Protein AF-A0A928I782-F1 (afdb_monomer)

Nearest PDB structures (foldseek):
  6g1n-assembly1_B  TM=8.213E-01  e=2.220E-04  Burkholderia pseudomallei K96243
  8ifl-assembly1_J  TM=5.558E-01  e=9.496E-04  Thermoflavifilum thermophilum
  8i87-assembly1_O  TM=5.326E-01  e=9.169E-03  Maribacter polysiphoniae
  3k6q-assembly2_D  TM=8.479E-01  e=1.621E+00  Syntrophomonas wolfei subsp. wolfei str. Goettingen G311
  7szl-assembly1_A  TM=5.447E-01  e=1.410E-01  Homo sapiens

Solvent-accessible surface area (backbone atoms only — not comparable to full-atom values): 31264 Å² total; per-residue (Å²): 131,82,76,74,57,74,45,69,69,94,76,58,95,82,71,62,72,60,41,36,35,32,49,76,62,51,70,44,49,66,63,25,38,37,45,31,47,83,61,30,34,33,35,36,32,37,90,92,37,79,62,50,76,43,61,56,44,79,46,62,46,67,93,71,83,82,79,74,89,74,61,94,83,65,64,55,50,61,36,42,45,32,42,33,39,45,58,67,49,65,80,42,78,49,63,51,91,59,69,45,80,43,63,31,43,66,76,70,44,77,28,43,31,37,42,35,31,35,27,22,41,27,47,78,34,64,61,41,24,43,65,73,67,61,53,95,64,64,70,60,42,69,41,40,57,66,58,55,46,68,70,42,46,65,58,52,51,51,54,42,52,52,42,52,48,52,49,29,40,74,60,50,44,32,70,94,58,41,78,85,42,30,70,59,53,18,52,56,34,40,60,58,53,32,66,72,34,45,79,41,17,30,42,66,38,80,46,41,50,75,46,72,44,55,42,72,72,43,45,53,52,51,51,54,47,52,53,50,69,72,50,40,79,72,47,48,53,52,52,51,50,48,55,48,50,52,54,57,73,73,51,82,87,60,62,66,63,56,48,54,51,67,72,66,55,81,77,68,70,91,81,80,78,90,81,83,90,81,90,81,88,87,82,86,81,83,91,84,86,90,77,85,81,74,79,82,80,90,86,88,71,38,40,34,32,47,41,50,36,42,60,58,93,94,35,78,31,75,34,37,62,49,48,51,52,53,48,55,52,44,41,74,72,69,48,44,68,43,67,84,67,54,97,58,65,85,66,77,62,79,42,58,58,48,54,47,51,50,41,53,70,50,25,65,28,42,37,38,37,26,64,44,58,71,39,44,66,29,76,65,35,35,49,54,57,53,52,48,48,50,38,25,76,70,67,78,39,58,72,84,31,40,38,34,38,28,24,76,87,58,56,67,82,61,44,59,78,90,56,55,86,44,56,69,38,39,56,91,46,49,70,57,51,56,54,52,52,48,44,46,73,72,62,77,51,80,82,71,84,84,73,67,53,48,66,36,45,30,42,37,40,79,41,97,88,64,26,22,40,34,39,32,90,75,43,102,52,76,24,69,18,80,36,69,68,49,13,48,55,43,39,30,55,50,45,34,52,48,30,47,48,30,62,74,72,72,51,79,82,72,80,61,67,57,57,69,59,53,40,68,76,36,77,90,42,55,67,45,76,44,61,22,63,52,54,78,75,79,79,85,127

Secondary structure (DSSP, 8-state):
----PEEE----TT---EEEEEPS-SEEETT-EEEE-TTEEEEEEETTEEEEEE-SEEEE----S---SS-TT-SEEEEEEEEEE-S-EEEEEEE-SS-EEEE-TTT--EEEEEEEEEEEEEES-HHHHIIIII-SPPTTPEEEHHHHHHHHHHHHHHHHHHHHHHHHHHHT--GGGGGGGHHHHHHHHHHHHHHHHGGGTEEEEEEEEEEEEE-HHHHHHHHHHHHHHHH-HHHHHHHHHHHHHHHHHSS---HHHHHHHHHTTTT--S-----------------------PPPPP-----EEEEE--EETTEE-HHHHHHHHHHHHHHHTT--EEE--TTTGGG--THHHHHHHHHHHH-SEEEEEESSHHHHTSHHHHHHHHHHHHHHHTTSS-TT-EEEEE-TT--GGGS-TTTTTSEEEEGGGHHHHHHHHHHHHTT-SS-S----EEEEEEEEEE-TTSSEEEE-SSSS-EEEESSHHHHHHHHHHHHHHHHHHHHHHTPPPPPPPPHHHHHHH-TTSEEEEEEEEPPPPPPP-

Mean predicted aligned error: 21.55 Å

Sequence (541 aa):
MEQQKLIKFDGTADGNVWVAYKYPGDRYAYGTQLLVAPGQQAVLIKNGRVAACYDAGAYLLEAEGSTPLQGEGSTHFYGAVYFINKAAALDMLWGTATPFQFEDPKYGLIVSIRAHGKYGIRITEPGLFVTELVGATPDQTLLSHQFLNSYFNSLLISHIKSNIFDYMTRSCISFLGVTSHLTEISRVCSAAVKSEFSPYGIEVVNLSIETIAPLPSDFEQLRRMKEKYALGEKTYMKERQLDLLDKLAEGSGDSAAIKTVLESGWLAPEGAAERKETVTTVAHPTVNPGVAATVPKKSTDVEVFISFKNTYNDQPTPDAAIAAKVFEKLSSMGYNVFMMNETLYQKGVSNYKKLIDEALEEASCLIVIGSRREFVESEWVRYEWDTYLTEVLAGRKAGDNIFTLRGDGADISALPISLRKYQSFPISEVEQLYMWVSNALSGIGVGKKQRQCLLYPAVFAEKEAGGYAVTFPDLEIKAEGASLKDAFMKAKNLLEIYAVYLGKCGDTPPEATAIEDVMTAHPTNTVMYVDAPLPEAPEEA

Foldseek 3Di:
DPPQAEADDPDDPVPAAFFKWWAPDFKHFFFRKYAAAAQKKKFKFAPNATQDIGHHDIDTDHDDDDDDPDDDPDRMGTIIMMIGGQDKDWFAKAWDPFFDWDQFLQQRATFTKIWIDIKIKGQQDVRLLCNPPVDDDDHGDIHHVVVVCVVCRVVLVVLLVVLCRCVCLLVSPGLVGCQVCQVVSQVSSQVRVQVVCVSNRMGMGDRGIPDMDTDPVRVVVVVVSVVDVVQDPVRVVVVVVVVVVVVVVVDDDPVVVVCCCVVVCPPDDDDDDDDDDDDDDDDDDDDDDDDDDDDDDDDDFAAEEEFWQQDDPPHGDPQNVLSVVLVVVVVVVVHRYDYDHPVPVVSDDSNVVSVLLRNLLRYQAYEYEEQAQCTCPDPVNVVNVVSSVVCVVVVNYQPQRYEYAYRQPDDLVRHDPSPSVYHYDYSVVVVVVSVSSCCSSVPVGDDDDDLPKDKAKWWWDADPVAWTWIDTPQDPDIFTDNYPVRRLVRSLVRVQVVLVVCLVVVHDRDDHDDQVVVCVVVVPTDMDMHIYGHDDHPDDD

Structure (mmCIF, N/CA/C/O backbone):
data_AF-A0A928I782-F1
#
_entry.id   AF-A0A928I782-F1
#
loop_
_atom_site.group_PDB
_atom_site.id
_atom_site.type_symbol
_atom_site.label_atom_id
_atom_site.label_alt_id
_atom_site.label_comp_id
_atom_site.label_asym_id
_atom_site.label_entity_id
_atom_site.label_seq_id
_atom_site.pdbx_PDB_ins_code
_atom_site.Cartn_x
_atom_site.Cartn_y
_atom_site.Cartn_z
_atom_site.occupancy
_atom_site.B_iso_or_equiv
_atom_site.auth_seq_id
_atom_site.auth_comp_id
_atom_site.auth_asym_id
_atom_site.auth_atom_id
_atom_site.pdbx_PDB_model_num
ATOM 1 N N . MET A 1 1 ? 48.144 3.895 -45.464 1.00 37.53 1 MET A N 1
ATOM 2 C CA . MET A 1 1 ? 47.274 3.030 -44.646 1.00 37.53 1 MET A CA 1
ATOM 3 C C . MET A 1 1 ? 46.719 3.905 -43.547 1.00 37.53 1 MET A C 1
ATOM 5 O O . MET A 1 1 ? 47.455 4.269 -42.641 1.00 37.53 1 MET A O 1
ATOM 9 N N . GLU A 1 2 ? 45.490 4.370 -43.719 1.00 41.22 2 GLU A N 1
ATOM 10 C CA . GLU A 1 2 ? 44.789 5.146 -42.699 1.00 41.22 2 GLU A CA 1
ATOM 11 C C . GLU A 1 2 ? 44.581 4.206 -41.503 1.00 41.22 2 GLU A C 1
ATOM 13 O O . GLU A 1 2 ? 44.055 3.106 -41.677 1.00 41.22 2 GLU A O 1
ATOM 18 N N . GLN A 1 3 ? 45.124 4.549 -40.331 1.00 44.19 3 GLN A N 1
ATOM 19 C CA . GLN A 1 3 ? 44.967 3.723 -39.134 1.00 44.19 3 GLN A CA 1
ATOM 20 C C . GLN A 1 3 ? 43.467 3.552 -38.883 1.00 44.19 3 GLN A C 1
ATOM 22 O O . GLN A 1 3 ? 42.775 4.539 -38.640 1.00 44.19 3 GLN A O 1
ATOM 27 N N . GLN A 1 4 ? 42.957 2.318 -38.964 1.00 54.22 4 GLN A N 1
ATOM 28 C CA . GLN A 1 4 ? 41.595 2.018 -38.532 1.00 54.22 4 GLN A CA 1
ATOM 29 C C . GLN A 1 4 ? 41.474 2.464 -37.075 1.00 54.22 4 GLN A C 1
ATOM 31 O O . GLN A 1 4 ? 42.137 1.923 -36.189 1.00 54.22 4 GLN A O 1
ATOM 36 N N . LYS A 1 5 ? 40.687 3.517 -36.846 1.00 75.94 5 LYS A N 1
ATOM 37 C CA . LYS A 1 5 ? 40.502 4.102 -35.523 1.00 75.94 5 LYS A CA 1
ATOM 38 C C . LYS A 1 5 ? 39.797 3.055 -34.657 1.00 75.94 5 LYS A C 1
ATOM 40 O O . LYS A 1 5 ? 38.701 2.620 -34.985 1.00 75.94 5 LYS A O 1
ATOM 45 N N . LEU A 1 6 ? 40.450 2.598 -33.594 1.00 86.50 6 LEU A N 1
ATOM 46 C CA . LEU A 1 6 ? 39.865 1.657 -32.643 1.00 86.50 6 LEU A CA 1
ATOM 47 C C . LEU A 1 6 ? 39.074 2.442 -31.593 1.00 86.50 6 LEU A C 1
ATOM 49 O O . LEU A 1 6 ? 39.639 3.286 -30.892 1.00 86.50 6 LEU A O 1
ATOM 53 N N . ILE A 1 7 ? 37.781 2.154 -31.472 1.00 91.38 7 ILE A N 1
ATOM 54 C CA . ILE A 1 7 ? 36.910 2.700 -30.430 1.00 91.38 7 ILE A CA 1
ATOM 55 C C . ILE A 1 7 ? 36.774 1.644 -29.341 1.00 91.38 7 ILE A C 1
ATOM 57 O O . ILE A 1 7 ? 36.246 0.560 -29.579 1.00 91.38 7 ILE A O 1
ATOM 61 N N . LYS A 1 8 ? 37.253 1.962 -28.140 1.00 92.25 8 LYS A N 1
ATOM 62 C CA . LYS A 1 8 ? 37.115 1.114 -26.956 1.00 92.25 8 LYS A CA 1
ATOM 63 C C . LYS A 1 8 ? 37.115 1.952 -25.687 1.00 92.25 8 LYS A C 1
ATOM 65 O O . LYS A 1 8 ? 37.651 3.064 -25.683 1.00 92.25 8 LYS A O 1
ATOM 70 N N . PHE A 1 9 ? 36.570 1.391 -24.615 1.00 90.38 9 PHE A N 1
ATOM 71 C CA . PHE A 1 9 ? 36.628 1.975 -23.283 1.00 90.38 9 PHE A CA 1
ATOM 72 C C . PHE A 1 9 ? 36.856 0.888 -22.228 1.00 90.38 9 PHE A C 1
ATOM 74 O O . PHE A 1 9 ? 36.010 0.028 -22.005 1.00 90.38 9 PHE A O 1
ATOM 81 N N . ASP A 1 10 ? 38.001 0.954 -21.551 1.00 85.62 10 ASP A N 1
ATOM 82 C CA . ASP A 1 10 ? 38.430 -0.057 -20.575 1.00 85.62 10 ASP A CA 1
ATOM 83 C C . ASP A 1 10 ? 38.057 0.324 -19.121 1.00 85.62 10 ASP A C 1
ATOM 85 O O . ASP A 1 10 ? 38.515 -0.306 -18.171 1.00 85.62 10 ASP A O 1
ATOM 89 N N . GLY A 1 11 ? 37.210 1.346 -18.929 1.00 83.94 11 GLY A N 1
ATOM 90 C CA . GLY A 1 11 ? 36.843 1.874 -17.611 1.00 83.94 11 GLY A CA 1
ATOM 91 C C . GLY A 1 11 ? 37.746 3.017 -17.131 1.00 83.94 11 GLY A C 1
ATOM 92 O O . GLY A 1 11 ? 38.543 3.577 -17.883 1.00 83.94 11 GLY A O 1
ATOM 93 N N . THR A 1 12 ? 37.595 3.401 -15.861 1.00 81.81 12 THR A N 1
ATOM 94 C CA . THR A 1 12 ? 38.410 4.445 -15.217 1.00 81.81 12 THR A CA 1
ATOM 95 C C . THR A 1 12 ? 39.636 3.848 -14.530 1.00 81.81 12 THR A C 1
ATOM 97 O O . THR A 1 12 ? 39.500 2.863 -13.806 1.00 81.81 12 THR A O 1
ATOM 100 N N . ALA A 1 13 ? 40.801 4.488 -14.668 1.00 73.62 13 ALA A N 1
ATOM 101 C CA . ALA A 1 13 ? 42.056 4.040 -14.048 1.00 73.62 13 ALA A CA 1
ATOM 102 C C . ALA A 1 13 ? 41.993 3.958 -12.509 1.00 73.62 13 ALA A C 1
ATOM 104 O O . ALA A 1 13 ? 42.642 3.105 -11.911 1.00 73.62 13 ALA A O 1
ATOM 105 N N . ASP A 1 14 ? 41.164 4.796 -11.884 1.00 71.06 14 ASP A N 1
ATOM 106 C CA . ASP A 1 14 ? 41.080 4.927 -10.425 1.00 71.06 14 ASP A CA 1
ATOM 107 C C . ASP A 1 14 ? 40.148 3.891 -9.767 1.00 71.06 14 ASP A C 1
ATOM 109 O O . ASP A 1 14 ? 39.919 3.936 -8.561 1.00 71.06 14 ASP A O 1
ATOM 113 N N . GLY A 1 15 ? 39.550 2.982 -10.549 1.00 66.75 15 GLY A N 1
ATOM 114 C CA . GLY A 1 15 ? 38.585 1.994 -10.043 1.00 66.75 15 GLY A CA 1
ATOM 115 C C . GLY A 1 15 ? 37.236 2.583 -9.607 1.00 66.75 15 GLY A C 1
ATOM 116 O O . GLY A 1 15 ? 36.412 1.876 -9.029 1.00 66.75 15 GLY A O 1
ATOM 117 N N . ASN A 1 16 ? 36.989 3.865 -9.892 1.00 73.06 16 ASN A N 1
ATOM 118 C CA . ASN A 1 16 ? 35.731 4.528 -9.574 1.00 73.06 16 ASN A CA 1
ATOM 119 C C . ASN A 1 16 ? 34.549 3.871 -10.302 1.00 73.06 16 ASN A C 1
ATOM 121 O O . ASN A 1 16 ? 34.600 3.565 -11.495 1.00 73.06 16 ASN A O 1
ATOM 125 N N . VAL A 1 17 ? 33.443 3.693 -9.576 1.00 79.12 17 VAL A N 1
ATOM 126 C CA . VAL A 1 17 ? 32.215 3.111 -10.124 1.00 79.12 17 VAL A CA 1
ATOM 127 C C . VAL A 1 17 ? 31.585 4.088 -11.119 1.00 79.12 17 VAL A C 1
ATOM 129 O O . VAL A 1 17 ? 30.996 5.105 -10.734 1.00 79.12 17 VAL A O 1
ATOM 132 N N . TRP A 1 18 ? 31.708 3.756 -12.401 1.00 89.25 18 TRP A N 1
ATOM 133 C CA . TRP A 1 18 ? 31.141 4.489 -13.527 1.00 89.25 18 TRP A CA 1
ATOM 134 C C . TRP A 1 18 ? 29.913 3.766 -14.079 1.00 89.25 18 TRP A C 1
ATOM 136 O O . TRP A 1 18 ? 29.786 2.543 -13.972 1.00 89.25 18 TRP A O 1
ATOM 146 N N . VAL A 1 19 ? 29.019 4.543 -14.680 1.00 89.88 19 VAL A N 1
ATOM 147 C CA . VAL A 1 19 ? 27.738 4.054 -15.191 1.00 89.88 19 VAL A CA 1
ATOM 148 C C . VAL A 1 19 ? 27.615 4.272 -16.696 1.00 89.88 19 VAL A C 1
ATOM 150 O O . VAL A 1 19 ? 27.209 3.366 -17.419 1.00 89.88 19 VAL A O 1
ATOM 153 N N . ALA A 1 20 ? 28.033 5.441 -17.182 1.00 92.19 20 ALA A N 1
ATOM 154 C CA . ALA A 1 20 ? 28.085 5.733 -18.608 1.00 92.19 20 ALA A CA 1
ATOM 155 C C . ALA A 1 20 ? 29.289 6.599 -18.964 1.00 92.19 20 ALA A C 1
ATOM 157 O O . ALA A 1 20 ? 29.736 7.419 -18.163 1.00 92.19 20 ALA A O 1
ATOM 158 N N . TYR A 1 21 ? 29.799 6.427 -20.176 1.00 92.50 21 TYR A N 1
ATOM 159 C CA . TYR A 1 21 ? 30.909 7.196 -20.717 1.00 92.50 21 TYR A CA 1
ATOM 160 C C . TYR A 1 21 ? 30.639 7.564 -22.174 1.00 92.50 21 TYR A C 1
ATOM 162 O O . TYR A 1 21 ? 30.396 6.684 -23.001 1.00 92.50 21 TYR A O 1
ATOM 170 N N . LYS A 1 22 ? 30.705 8.858 -22.502 1.00 92.25 22 LYS A N 1
ATOM 171 C CA . LYS A 1 22 ? 30.620 9.326 -23.891 1.00 92.25 22 LYS A CA 1
ATOM 172 C C . LYS A 1 22 ? 32.008 9.319 -24.532 1.00 92.25 22 LYS A C 1
ATOM 174 O O . LYS A 1 22 ? 32.889 10.070 -24.108 1.00 92.25 22 LYS A O 1
ATOM 179 N N . TYR A 1 23 ? 32.191 8.507 -25.570 1.00 91.69 23 TYR A N 1
ATOM 180 C CA . TYR A 1 23 ? 33.451 8.444 -26.308 1.00 91.69 23 TYR A CA 1
ATOM 181 C C . TYR A 1 23 ? 33.729 9.776 -27.036 1.00 91.69 23 TYR A C 1
ATOM 183 O O . TYR A 1 23 ? 32.794 10.377 -27.568 1.00 91.69 23 TYR A O 1
ATOM 191 N N . PRO A 1 24 ? 34.987 10.260 -27.070 1.00 88.88 24 PRO A N 1
ATOM 192 C CA . PRO A 1 24 ? 35.334 11.501 -27.756 1.00 88.88 24 PRO A CA 1
ATOM 193 C C . PRO A 1 24 ? 35.191 11.385 -29.276 1.00 88.88 24 PRO A C 1
ATOM 195 O O . PRO A 1 24 ? 35.823 10.533 -29.912 1.00 88.88 24 PRO A O 1
ATOM 198 N N . GLY A 1 25 ? 34.443 12.310 -29.871 1.00 84.38 25 GLY A N 1
ATOM 199 C CA . GLY A 1 25 ? 34.262 12.408 -31.312 1.00 84.38 25 GLY A CA 1
ATOM 200 C C . GLY A 1 25 ? 32.817 12.236 -31.764 1.00 84.38 25 GLY A C 1
ATOM 201 O O . GLY A 1 25 ? 32.037 11.451 -31.223 1.00 84.38 25 GLY A O 1
ATOM 202 N N . ASP A 1 26 ? 32.495 12.959 -32.826 1.00 84.75 26 ASP A N 1
ATOM 203 C CA . ASP A 1 26 ? 31.165 13.053 -33.422 1.00 84.75 26 ASP A CA 1
ATOM 204 C C . ASP A 1 26 ? 31.121 12.558 -34.879 1.00 84.75 26 ASP A C 1
ATOM 206 O O . ASP A 1 26 ? 30.054 12.516 -35.491 1.00 84.75 26 ASP A O 1
ATOM 210 N N . ARG A 1 27 ? 32.276 12.171 -35.441 1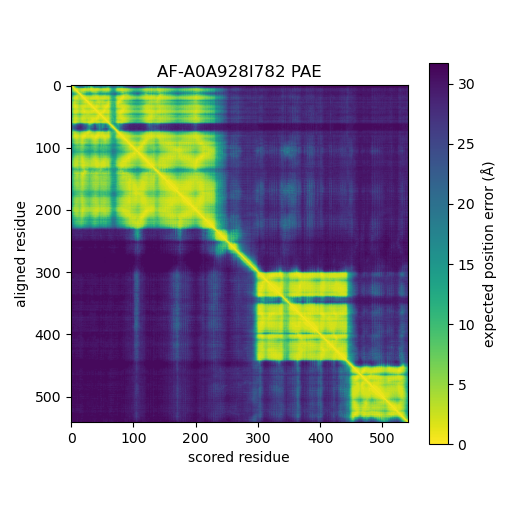.00 86.88 27 ARG A N 1
ATOM 211 C CA . ARG A 1 27 ? 32.457 11.731 -36.829 1.00 86.88 27 ARG A CA 1
ATOM 212 C C . ARG A 1 27 ? 33.268 10.437 -36.899 1.00 86.88 27 ARG A C 1
ATOM 214 O O . ARG A 1 27 ? 34.400 10.374 -36.412 1.00 86.88 27 ARG A O 1
ATOM 221 N N . TYR A 1 28 ? 32.715 9.433 -37.573 1.00 86.25 28 TYR A N 1
ATOM 222 C CA . TYR A 1 28 ? 33.266 8.078 -37.665 1.00 86.25 28 TYR A CA 1
ATOM 223 C C . TYR A 1 28 ? 33.340 7.605 -39.119 1.00 86.25 28 TYR A C 1
ATOM 225 O O . TYR A 1 28 ? 32.458 7.919 -39.914 1.00 86.25 28 TYR A O 1
ATOM 233 N N . ALA A 1 29 ? 34.391 6.863 -39.478 1.00 85.12 29 ALA A N 1
ATOM 234 C CA . ALA A 1 29 ? 34.519 6.241 -40.796 1.00 85.12 29 ALA A CA 1
ATOM 235 C C . ALA A 1 29 ? 33.743 4.915 -40.853 1.00 85.12 29 ALA A C 1
ATOM 237 O O . ALA A 1 29 ? 33.631 4.213 -39.843 1.00 85.12 29 ALA A O 1
ATOM 238 N N . TYR A 1 30 ? 33.250 4.527 -42.027 1.00 83.00 30 TYR A N 1
ATOM 239 C CA . TYR A 1 30 ? 32.681 3.188 -42.205 1.00 83.00 30 TYR A CA 1
ATOM 240 C C . TYR A 1 30 ? 33.743 2.101 -42.011 1.00 83.00 30 TYR A C 1
ATOM 242 O O . TYR A 1 30 ? 34.872 2.243 -42.478 1.00 83.00 30 TYR A O 1
ATOM 250 N N . GLY A 1 31 ? 33.398 1.030 -41.289 1.00 81.62 31 GLY A N 1
ATOM 251 C CA . GLY A 1 31 ? 34.350 -0.035 -40.948 1.00 81.62 31 GLY A CA 1
ATOM 252 C C . GLY A 1 31 ? 35.315 0.318 -39.807 1.00 81.62 31 GLY A C 1
ATOM 253 O O . GLY A 1 31 ? 36.308 -0.377 -39.601 1.00 81.62 31 GLY A O 1
ATOM 254 N N . THR A 1 32 ? 35.041 1.392 -39.057 1.00 86.75 32 THR A N 1
ATOM 255 C CA . THR A 1 32 ? 35.728 1.674 -37.785 1.00 86.75 32 THR A CA 1
ATOM 256 C C . THR A 1 32 ? 35.489 0.513 -36.812 1.00 86.75 32 THR A C 1
ATOM 258 O O . THR A 1 32 ? 34.349 0.069 -36.659 1.00 86.75 32 THR A O 1
ATOM 261 N N . GLN A 1 33 ? 36.546 0.023 -36.157 1.00 89.56 33 GLN A N 1
ATOM 262 C CA . GLN A 1 33 ? 36.440 -1.087 -35.207 1.00 89.56 33 GLN A CA 1
ATOM 263 C C . GLN A 1 33 ? 35.921 -0.588 -33.853 1.00 89.56 33 GLN A C 1
ATOM 265 O O . GLN A 1 33 ? 36.520 0.302 -33.245 1.00 89.56 33 GLN A O 1
ATOM 270 N N . LEU A 1 34 ? 34.836 -1.190 -33.372 1.00 91.25 34 LEU A N 1
ATOM 271 C CA . LEU A 1 34 ? 34.275 -0.995 -32.038 1.00 91.25 34 LEU A CA 1
ATOM 272 C C . LEU A 1 34 ? 34.534 -2.247 -31.197 1.00 91.25 34 LEU A C 1
ATOM 274 O O . LEU A 1 34 ? 34.094 -3.338 -31.552 1.00 91.25 34 LEU A O 1
ATOM 278 N N . LEU A 1 35 ? 35.219 -2.083 -30.069 1.00 93.12 35 LEU A N 1
ATOM 279 C CA . LEU A 1 35 ? 35.470 -3.153 -29.110 1.00 93.12 35 LEU A CA 1
ATOM 280 C C . LEU A 1 35 ? 34.756 -2.841 -27.796 1.00 93.12 35 LEU A C 1
ATOM 282 O O . LEU A 1 35 ? 35.021 -1.825 -27.151 1.00 93.12 35 LEU A O 1
ATOM 286 N N . VAL A 1 36 ? 33.850 -3.736 -27.413 1.00 94.06 36 VAL A N 1
ATOM 287 C CA . VAL A 1 36 ? 33.021 -3.640 -26.210 1.00 94.06 36 VAL A CA 1
ATOM 288 C C . VAL A 1 36 ? 33.492 -4.691 -25.214 1.00 94.06 36 VAL A C 1
ATOM 290 O O . VAL A 1 36 ? 33.498 -5.887 -25.518 1.00 94.06 36 VAL A O 1
ATOM 293 N N . ALA A 1 37 ? 33.905 -4.253 -24.026 1.00 92.44 37 ALA A N 1
ATOM 294 C CA . ALA A 1 37 ? 34.401 -5.159 -22.998 1.00 92.44 37 ALA A CA 1
ATOM 295 C C . ALA A 1 37 ? 33.256 -5.968 -22.346 1.00 92.44 37 ALA A C 1
ATOM 297 O O . ALA A 1 37 ? 32.105 -5.521 -22.328 1.00 92.44 37 ALA A O 1
ATOM 298 N N . PRO A 1 38 ? 33.545 -7.148 -21.764 1.00 90.06 38 PRO A N 1
ATOM 299 C CA . PRO A 1 38 ? 32.569 -7.898 -20.977 1.00 90.06 38 PRO A CA 1
ATOM 300 C C . PRO A 1 38 ? 31.956 -7.049 -19.857 1.00 90.06 38 PRO A C 1
ATOM 302 O O . PRO A 1 38 ? 32.651 -6.290 -19.187 1.00 90.06 38 PRO A O 1
ATOM 305 N N . GLY A 1 39 ? 30.645 -7.184 -19.645 1.00 88.31 39 GLY A N 1
ATOM 306 C CA . GLY A 1 39 ? 29.911 -6.389 -18.652 1.00 88.31 39 GLY A CA 1
ATOM 307 C C . GLY A 1 39 ? 29.582 -4.958 -19.096 1.00 88.31 39 GLY A C 1
ATOM 308 O O . GLY A 1 39 ? 28.952 -4.226 -18.334 1.00 88.31 39 GLY A O 1
ATOM 309 N N . GLN A 1 40 ? 29.949 -4.569 -20.319 1.00 93.19 40 GLN A N 1
ATOM 310 C CA . GLN A 1 40 ? 29.564 -3.304 -20.939 1.00 93.19 40 GLN A CA 1
ATOM 311 C C . GLN A 1 40 ? 28.637 -3.531 -22.139 1.00 93.19 40 GLN A C 1
ATOM 313 O O . GLN A 1 40 ? 28.580 -4.621 -22.708 1.00 93.19 40 GLN A O 1
ATOM 318 N N . GLN A 1 41 ? 27.941 -2.473 -22.543 1.00 94.62 41 GLN A N 1
ATOM 319 C CA . GLN A 1 41 ? 27.269 -2.379 -23.836 1.00 94.62 41 GLN A CA 1
ATOM 320 C C . GLN A 1 41 ? 27.586 -1.017 -24.453 1.00 94.62 41 GLN A C 1
ATOM 322 O O . GLN A 1 41 ? 27.691 -0.023 -23.732 1.00 94.62 41 GLN A O 1
ATOM 327 N N . ALA A 1 42 ? 27.754 -0.962 -25.771 1.00 93.94 42 ALA A N 1
ATOM 328 C CA . ALA A 1 42 ? 27.952 0.292 -26.485 1.00 93.94 42 ALA A CA 1
ATOM 329 C C . ALA A 1 42 ? 26.674 0.705 -27.222 1.00 93.94 42 ALA A C 1
ATOM 331 O O . ALA A 1 42 ? 26.064 -0.103 -27.913 1.00 93.94 42 ALA A O 1
ATOM 332 N N . VAL A 1 43 ? 26.279 1.968 -27.104 1.00 93.75 43 VAL A N 1
ATOM 333 C CA . VAL A 1 43 ? 25.107 2.544 -27.770 1.00 93.75 43 VAL A CA 1
ATOM 334 C C . VAL A 1 43 ? 25.585 3.534 -28.820 1.00 93.75 43 VAL A C 1
ATOM 336 O O . VAL A 1 43 ? 26.282 4.500 -28.499 1.00 93.75 43 VAL A O 1
ATOM 339 N N . LEU A 1 44 ? 25.207 3.303 -30.075 1.00 92.06 44 LEU A N 1
ATOM 340 C CA . LEU A 1 44 ? 25.454 4.222 -31.177 1.00 92.06 44 LEU A CA 1
ATOM 341 C C . LEU A 1 44 ? 24.222 5.094 -31.404 1.00 92.06 44 LEU A C 1
ATOM 343 O O . LEU A 1 44 ? 23.147 4.593 -31.734 1.00 92.06 44 LEU A O 1
ATOM 347 N N . ILE A 1 45 ? 24.401 6.405 -31.301 1.00 89.38 45 ILE A N 1
ATOM 348 C CA . ILE A 1 45 ? 23.399 7.399 -31.682 1.00 89.38 45 ILE A CA 1
ATOM 349 C C . ILE A 1 45 ? 23.752 7.957 -33.055 1.00 89.38 45 ILE A C 1
ATOM 351 O O . ILE A 1 45 ? 24.859 8.453 -33.261 1.00 89.38 45 ILE A O 1
ATOM 355 N N . LYS A 1 46 ? 22.795 7.921 -33.982 1.00 86.88 46 LYS A N 1
ATOM 356 C CA . LYS A 1 46 ? 22.906 8.487 -35.331 1.00 86.88 46 LYS A CA 1
ATOM 357 C C . LYS A 1 46 ? 21.661 9.316 -35.617 1.00 86.88 46 LYS A C 1
ATOM 359 O O . LYS A 1 46 ? 20.551 8.891 -35.309 1.00 86.88 46 LYS A O 1
ATOM 364 N N . ASN A 1 47 ? 21.829 10.504 -36.197 1.00 81.56 47 ASN A N 1
ATOM 365 C CA . ASN A 1 47 ? 20.716 11.410 -36.518 1.00 81.56 47 ASN A CA 1
ATOM 366 C C . ASN A 1 47 ? 19.781 11.691 -35.317 1.00 81.56 47 ASN A C 1
ATOM 368 O O . ASN A 1 47 ? 18.567 11.794 -35.478 1.00 81.56 47 ASN A O 1
ATOM 372 N N . GLY A 1 48 ? 20.340 11.767 -34.103 1.00 78.31 48 GLY A N 1
ATOM 373 C CA . GLY A 1 48 ? 19.579 12.027 -32.874 1.00 78.31 48 GLY A CA 1
ATOM 374 C C . GLY A 1 48 ? 18.720 10.859 -32.372 1.00 78.31 48 GLY A C 1
ATOM 375 O O . GLY A 1 48 ? 17.901 11.063 -31.483 1.00 78.31 48 GLY A O 1
ATOM 376 N N . ARG A 1 49 ? 18.882 9.648 -32.919 1.00 85.38 49 ARG A N 1
ATOM 377 C CA . ARG A 1 49 ? 18.179 8.434 -32.476 1.00 85.38 49 ARG A CA 1
ATOM 378 C C . ARG A 1 49 ? 19.168 7.313 -32.183 1.00 85.38 49 ARG A C 1
ATOM 380 O O . ARG A 1 49 ? 20.261 7.284 -32.749 1.00 85.38 49 ARG A O 1
ATOM 387 N N . VAL A 1 50 ? 18.776 6.383 -31.317 1.00 89.19 50 VAL A N 1
ATOM 388 C CA . VAL A 1 50 ? 19.534 5.146 -31.095 1.00 89.19 50 VAL A CA 1
ATOM 389 C C . VAL A 1 50 ? 19.506 4.338 -32.389 1.00 89.19 50 VAL A C 1
ATOM 391 O O . VAL A 1 50 ? 18.439 3.955 -32.861 1.00 89.19 50 VAL A O 1
ATOM 394 N N . ALA A 1 51 ? 20.678 4.141 -32.984 1.00 88.12 51 ALA A N 1
ATOM 395 C CA . ALA A 1 51 ? 20.848 3.393 -34.222 1.00 88.12 51 ALA A CA 1
ATOM 396 C C . ALA A 1 51 ? 21.095 1.910 -33.944 1.00 88.12 51 ALA A C 1
ATOM 398 O O . ALA A 1 51 ? 20.514 1.060 -34.607 1.00 88.12 51 ALA A O 1
ATOM 399 N N . ALA A 1 52 ? 21.947 1.609 -32.960 1.00 88.25 52 ALA A N 1
ATOM 400 C CA . ALA A 1 52 ? 22.278 0.243 -32.574 1.00 88.25 52 ALA A CA 1
ATOM 401 C C . ALA A 1 52 ? 22.806 0.180 -31.135 1.00 88.25 52 ALA A C 1
ATOM 403 O O . ALA A 1 52 ? 23.442 1.124 -30.656 1.00 88.25 52 ALA A O 1
ATOM 404 N N . CYS A 1 53 ? 22.586 -0.963 -30.486 1.00 91.94 53 CYS A N 1
ATOM 405 C CA . CYS A 1 53 ? 23.207 -1.341 -29.220 1.00 91.94 53 CYS A CA 1
ATOM 406 C C . CYS A 1 53 ? 24.083 -2.578 -29.462 1.00 91.94 53 CYS A C 1
ATOM 408 O O . CYS A 1 53 ? 23.609 -3.565 -30.019 1.00 91.94 53 CYS A O 1
ATOM 410 N N . TYR A 1 54 ? 25.347 -2.522 -29.052 1.00 93.00 54 TYR A N 1
ATOM 411 C CA . TYR A 1 54 ? 26.346 -3.569 -29.257 1.00 93.00 54 TYR A CA 1
ATOM 412 C C . TYR A 1 54 ? 26.721 -4.203 -27.919 1.00 93.00 54 TYR A C 1
ATOM 414 O O . TYR A 1 54 ? 27.244 -3.519 -27.035 1.00 93.00 54 TYR A O 1
ATOM 422 N N . ASP A 1 55 ? 26.464 -5.503 -27.774 1.00 93.25 55 ASP A N 1
ATOM 423 C CA . ASP A 1 55 ? 26.887 -6.300 -26.617 1.00 93.25 55 ASP A CA 1
ATOM 424 C C . ASP A 1 55 ? 28.408 -6.503 -26.583 1.00 93.25 55 ASP A C 1
ATOM 426 O O . ASP A 1 55 ? 29.121 -6.070 -27.480 1.00 93.25 55 ASP A O 1
ATOM 430 N N . ALA A 1 56 ? 28.930 -7.175 -25.556 1.00 93.19 56 ALA A N 1
ATOM 431 C CA . ALA A 1 56 ? 30.358 -7.470 -25.448 1.00 93.19 56 ALA A CA 1
ATOM 432 C C . ALA A 1 56 ? 30.884 -8.221 -26.688 1.00 93.19 56 ALA A C 1
ATOM 434 O O . ALA A 1 56 ? 30.343 -9.258 -27.073 1.00 93.19 56 ALA A O 1
ATOM 435 N N . GLY A 1 57 ? 31.948 -7.708 -27.308 1.00 91.44 57 GLY A N 1
ATOM 436 C CA . GLY A 1 57 ? 32.483 -8.247 -28.557 1.00 91.44 57 GLY A CA 1
ATOM 437 C C . GLY A 1 57 ? 33.199 -7.208 -29.415 1.00 91.44 57 GLY A C 1
ATOM 438 O O . GLY A 1 57 ? 33.362 -6.051 -29.024 1.00 91.44 57 GLY A O 1
ATOM 439 N N . ALA A 1 58 ? 33.639 -7.640 -30.595 1.00 90.50 58 ALA A N 1
ATOM 440 C CA . ALA A 1 58 ? 34.249 -6.784 -31.604 1.00 90.50 58 ALA A CA 1
ATOM 441 C C . ALA A 1 58 ? 33.293 -6.626 -32.792 1.00 90.50 58 ALA A C 1
ATOM 443 O O . ALA A 1 58 ? 32.816 -7.619 -33.339 1.00 90.50 58 ALA A O 1
ATOM 444 N N . TYR A 1 59 ? 33.046 -5.383 -33.192 1.00 89.31 59 TYR A N 1
ATOM 445 C CA . TYR A 1 59 ? 32.109 -5.017 -34.249 1.00 89.31 59 TYR A CA 1
ATOM 446 C C . TYR A 1 59 ? 32.755 -4.033 -35.215 1.00 89.31 59 TYR A C 1
ATOM 448 O O . TYR A 1 59 ? 33.681 -3.296 -34.865 1.00 89.31 59 TYR A O 1
ATOM 456 N N . LEU A 1 60 ? 32.231 -3.995 -36.433 1.00 87.19 60 LEU A N 1
ATOM 457 C CA . LEU A 1 60 ? 32.517 -2.944 -37.396 1.00 87.19 60 LEU A CA 1
ATOM 458 C C . LEU A 1 60 ? 31.315 -2.010 -37.440 1.00 87.19 60 LEU A C 1
ATOM 460 O O . LEU A 1 60 ? 30.176 -2.462 -37.515 1.00 87.19 60 LEU A O 1
ATOM 464 N N . LEU A 1 61 ? 31.565 -0.705 -37.366 1.00 83.56 61 LEU A N 1
ATOM 465 C CA . LEU A 1 61 ? 30.494 0.276 -37.473 1.00 83.56 61 LEU A CA 1
ATOM 466 C C . LEU A 1 61 ? 30.025 0.376 -38.929 1.00 83.56 61 LEU A C 1
ATOM 468 O O . LEU A 1 61 ? 30.695 0.976 -39.778 1.00 83.56 61 LEU A O 1
ATOM 472 N N . GLU A 1 62 ? 28.861 -0.212 -39.193 1.00 69.62 62 GLU A N 1
ATOM 473 C CA . GLU A 1 62 ? 28.167 -0.194 -40.479 1.00 69.62 62 GLU A CA 1
ATOM 474 C C . GLU A 1 62 ? 26.918 0.701 -40.374 1.00 69.62 62 GLU A C 1
ATOM 476 O O . GLU A 1 62 ? 26.221 0.710 -39.359 1.00 69.62 62 GLU A O 1
ATOM 481 N N . ALA A 1 63 ? 26.643 1.531 -41.389 1.00 54.09 63 ALA A N 1
ATOM 482 C CA . ALA A 1 63 ? 25.424 2.346 -41.403 1.00 54.09 63 ALA A CA 1
ATOM 483 C C . ALA A 1 63 ? 24.209 1.490 -41.755 1.00 54.09 63 ALA A C 1
ATOM 485 O O . ALA A 1 63 ? 23.756 1.509 -42.897 1.00 54.09 63 ALA A O 1
ATOM 486 N N . GLU A 1 64 ? 23.605 0.830 -40.778 1.00 47.59 64 GLU A N 1
ATOM 487 C CA . GLU A 1 64 ? 22.223 0.391 -40.953 1.00 47.59 64 GLU A CA 1
ATOM 488 C C . GLU A 1 64 ? 21.250 1.529 -40.594 1.00 47.59 64 GLU A C 1
ATOM 490 O O . GLU A 1 64 ? 21.378 2.194 -39.565 1.00 47.59 64 GLU A O 1
ATOM 495 N N . GLY A 1 65 ? 20.297 1.800 -41.498 1.00 43.81 65 GLY A N 1
ATOM 496 C CA . GLY A 1 65 ? 19.142 2.677 -41.261 1.00 43.81 65 GLY A CA 1
ATOM 497 C C . GLY A 1 65 ? 19.207 4.098 -41.851 1.00 43.81 65 GLY A C 1
ATOM 498 O O . GLY A 1 65 ? 19.719 5.033 -41.235 1.00 43.81 65 GLY A O 1
ATOM 499 N N . SER A 1 66 ? 18.533 4.268 -42.996 1.00 34.44 66 SER A N 1
ATOM 500 C CA . SER A 1 66 ? 18.120 5.498 -43.710 1.00 34.44 66 SER A CA 1
ATOM 501 C C . SER A 1 66 ? 19.154 6.295 -44.531 1.00 34.44 66 SER A C 1
ATOM 503 O O . SER A 1 66 ? 20.264 6.612 -44.105 1.00 34.44 66 SER A O 1
ATOM 505 N N . THR A 1 67 ? 18.702 6.589 -45.754 1.00 39.38 67 THR A N 1
ATOM 506 C CA . THR A 1 67 ? 19.332 7.244 -46.908 1.00 39.38 67 THR A CA 1
ATOM 507 C C . THR A 1 67 ? 20.040 8.565 -46.593 1.00 39.38 67 THR A C 1
ATOM 509 O O . THR A 1 67 ? 19.527 9.349 -45.791 1.00 39.38 67 THR A O 1
ATOM 512 N N . PRO A 1 68 ? 21.163 8.870 -47.271 1.00 43.59 68 PRO A N 1
ATOM 513 C CA . PRO A 1 68 ? 21.904 10.102 -47.055 1.00 43.59 68 PRO A CA 1
ATOM 514 C C . PRO A 1 68 ? 21.076 11.304 -47.521 1.00 43.59 68 PRO A C 1
ATOM 516 O O . PRO A 1 68 ? 20.922 11.548 -48.716 1.00 43.59 68 PRO A O 1
ATOM 519 N N . LEU A 1 69 ? 20.594 12.116 -46.581 1.00 51.06 69 LEU A N 1
ATOM 520 C CA . LEU A 1 69 ? 20.511 13.543 -46.859 1.00 51.06 69 LEU A CA 1
ATOM 521 C C . LEU A 1 69 ? 21.952 14.056 -46.794 1.00 51.06 69 LEU A C 1
ATOM 523 O O . LEU A 1 69 ? 22.503 14.214 -45.712 1.00 51.06 69 LEU A O 1
ATOM 527 N N . GLN A 1 70 ? 22.513 14.272 -47.987 1.00 47.91 70 GLN A N 1
ATOM 528 C CA . GLN A 1 70 ? 23.878 14.696 -48.337 1.00 47.91 70 GLN A CA 1
ATOM 529 C C . GLN A 1 70 ? 24.849 13.569 -48.742 1.00 47.91 70 GLN A C 1
ATOM 531 O O . GLN A 1 70 ? 25.561 12.990 -47.930 1.00 47.91 70 GLN A O 1
ATOM 536 N N . GLY A 1 71 ? 24.919 13.354 -50.063 1.00 45.81 71 GLY A N 1
ATOM 537 C CA . GLY A 1 71 ? 26.135 12.963 -50.784 1.00 45.81 71 GLY A CA 1
ATOM 538 C C . GLY A 1 71 ? 26.342 11.467 -51.014 1.00 45.81 71 GLY A C 1
ATOM 539 O O . GLY A 1 71 ? 26.792 10.750 -50.117 1.00 45.81 71 GLY A O 1
ATOM 540 N N . GLU A 1 72 ? 26.105 11.016 -52.250 1.00 40.09 72 GLU A N 1
ATOM 541 C CA . GLU A 1 72 ? 26.684 9.775 -52.778 1.00 40.09 72 GLU A CA 1
ATOM 542 C C . GLU A 1 72 ? 28.204 9.761 -52.506 1.00 40.09 72 GLU A C 1
ATOM 544 O O . GLU A 1 72 ? 28.905 10.713 -52.844 1.00 40.09 72 GLU A O 1
ATOM 549 N N . GLY A 1 73 ? 28.719 8.707 -51.862 1.00 52.69 73 GLY A N 1
ATOM 550 C CA . GLY A 1 73 ? 30.164 8.524 -51.644 1.00 52.69 73 GLY A CA 1
ATOM 551 C C . GLY A 1 73 ? 30.736 8.998 -50.301 1.00 52.69 73 GLY A C 1
ATOM 552 O O . GLY A 1 73 ? 31.955 9.052 -50.145 1.00 52.69 73 GLY A O 1
ATOM 553 N N . SER A 1 74 ? 29.906 9.316 -49.307 1.00 59.22 74 SER A N 1
ATOM 554 C CA . SER A 1 74 ? 30.403 9.671 -47.970 1.00 59.22 74 SER A CA 1
ATOM 555 C C . SER A 1 74 ? 31.081 8.470 -47.288 1.00 59.22 74 SER A C 1
ATOM 557 O O . SER A 1 74 ? 30.422 7.487 -46.976 1.00 59.22 74 SER A O 1
ATOM 559 N N . THR A 1 75 ? 32.391 8.537 -47.019 1.00 70.50 75 THR A N 1
ATOM 560 C CA . THR A 1 75 ? 33.156 7.491 -46.291 1.00 70.50 75 THR A CA 1
ATOM 561 C C . THR A 1 75 ? 32.986 7.554 -44.769 1.00 70.50 75 THR A C 1
ATOM 563 O O . THR A 1 75 ? 33.497 6.701 -44.045 1.00 70.50 75 THR A O 1
ATOM 566 N N . HIS A 1 76 ? 32.283 8.578 -44.282 1.00 79.25 76 HIS A N 1
ATOM 567 C CA . HIS A 1 76 ? 32.095 8.877 -42.870 1.00 79.25 76 HIS A CA 1
ATOM 568 C C . HIS A 1 76 ? 30.625 9.169 -42.564 1.00 79.25 76 HIS A C 1
ATOM 570 O O . HIS A 1 76 ? 29.879 9.616 -43.435 1.00 79.25 76 HIS A O 1
ATOM 576 N N . PHE A 1 77 ? 30.239 8.991 -41.306 1.00 83.12 77 PHE A N 1
ATOM 577 C CA . PHE A 1 77 ? 28.948 9.394 -40.763 1.00 83.12 77 PHE A CA 1
ATOM 578 C C . PHE A 1 77 ? 29.130 10.154 -39.447 1.00 83.12 77 PHE A C 1
ATOM 580 O O . PHE A 1 77 ? 30.154 10.020 -38.772 1.00 83.12 77 PHE A O 1
ATOM 587 N N . TYR A 1 78 ? 28.123 10.950 -39.090 1.00 86.19 78 TYR A N 1
ATOM 588 C CA . TYR A 1 78 ? 28.069 11.651 -37.812 1.00 86.19 78 TYR A CA 1
ATOM 589 C C . TYR A 1 78 ? 27.241 10.862 -36.800 1.00 86.19 78 TYR A C 1
ATOM 591 O O . TYR A 1 78 ? 26.193 10.303 -37.140 1.00 86.19 78 TYR A O 1
ATOM 599 N N . GLY A 1 79 ? 27.703 10.817 -35.559 1.00 88.19 79 GLY A N 1
ATOM 600 C CA . GLY A 1 79 ? 27.037 10.098 -34.481 1.00 88.19 79 GLY A CA 1
ATOM 601 C C . GLY A 1 79 ? 27.771 10.235 -33.157 1.00 88.19 79 GLY A C 1
ATOM 602 O O . GLY A 1 79 ? 28.791 10.905 -33.078 1.00 88.19 79 GLY A O 1
ATOM 603 N N . ALA A 1 80 ? 27.272 9.581 -32.116 1.00 89.69 80 ALA A N 1
ATOM 604 C CA . ALA A 1 80 ? 27.931 9.510 -30.815 1.00 89.69 80 ALA A CA 1
ATOM 605 C C . ALA A 1 80 ? 27.938 8.066 -30.313 1.00 89.69 80 ALA A C 1
ATOM 607 O O . ALA A 1 80 ? 26.953 7.348 -30.489 1.00 89.69 80 ALA A O 1
ATOM 608 N N . VAL A 1 81 ? 29.039 7.650 -29.686 1.00 92.00 81 VAL A N 1
ATOM 609 C CA . VAL A 1 81 ? 29.172 6.323 -29.074 1.00 92.00 81 VAL A CA 1
ATOM 610 C C . VAL A 1 81 ? 29.210 6.478 -27.560 1.00 92.00 81 VAL A C 1
ATOM 612 O O . VAL A 1 81 ? 30.057 7.192 -27.019 1.00 92.00 81 VAL A O 1
ATOM 615 N N . TYR A 1 82 ? 28.301 5.791 -26.879 1.00 94.38 82 TYR A N 1
ATOM 616 C CA . TYR A 1 82 ? 28.248 5.723 -25.424 1.00 94.38 82 TYR A CA 1
ATOM 617 C C . TYR A 1 82 ? 28.611 4.318 -24.970 1.00 94.38 82 TYR A C 1
ATOM 619 O O . TYR A 1 82 ? 28.032 3.353 -25.453 1.00 94.38 82 TYR A O 1
ATOM 627 N N . PHE A 1 83 ? 29.529 4.197 -24.022 1.00 94.81 83 PHE A N 1
ATOM 628 C CA . PHE A 1 83 ? 29.775 2.953 -23.301 1.00 94.81 83 PHE A CA 1
ATOM 629 C C . PHE A 1 83 ? 28.971 2.971 -22.013 1.00 94.81 83 PHE A C 1
ATOM 631 O O . PHE A 1 83 ? 29.009 3.958 -21.279 1.00 94.81 83 PHE A O 1
ATOM 638 N N . ILE A 1 84 ? 28.251 1.889 -21.741 1.00 94.62 84 ILE A N 1
ATOM 639 C CA . ILE A 1 84 ? 27.347 1.754 -20.603 1.00 94.62 84 ILE A CA 1
ATOM 640 C C . ILE A 1 84 ? 27.758 0.535 -19.789 1.00 94.62 84 ILE A C 1
ATOM 642 O O . ILE A 1 84 ? 27.957 -0.551 -20.335 1.00 94.62 84 ILE A O 1
ATOM 646 N N . ASN A 1 85 ? 27.891 0.715 -18.479 1.00 92.81 85 ASN A N 1
ATOM 647 C CA . ASN A 1 85 ? 28.213 -0.365 -17.562 1.00 92.81 85 ASN A CA 1
ATOM 648 C C . ASN A 1 85 ? 26.932 -1.125 -17.186 1.00 92.81 85 ASN A C 1
ATOM 650 O O . ASN A 1 85 ? 26.002 -0.539 -16.633 1.00 92.81 85 ASN A O 1
ATOM 654 N N . LYS A 1 86 ? 26.882 -2.430 -17.473 1.00 91.44 86 LYS A N 1
ATOM 655 C CA . LYS A 1 86 ? 25.755 -3.304 -17.101 1.00 91.44 86 LYS A CA 1
ATOM 656 C C . LYS A 1 86 ? 25.951 -3.976 -15.742 1.00 91.44 86 LYS A C 1
ATOM 658 O O . LYS A 1 86 ? 25.039 -4.652 -15.263 1.00 91.44 86 LYS A O 1
ATOM 663 N N . ALA A 1 87 ? 27.118 -3.824 -15.110 1.00 89.38 87 ALA A N 1
ATOM 664 C CA . ALA A 1 87 ? 27.314 -4.285 -13.743 1.00 89.38 87 ALA A CA 1
ATOM 665 C C . ALA A 1 87 ? 26.373 -3.527 -12.793 1.00 89.38 87 ALA A C 1
ATOM 667 O O . ALA A 1 87 ? 26.142 -2.329 -12.951 1.00 89.38 87 ALA A O 1
ATOM 668 N N . ALA A 1 88 ? 25.822 -4.230 -11.802 1.00 87.19 88 ALA A N 1
ATOM 669 C CA . ALA A 1 88 ? 24.999 -3.576 -10.793 1.00 87.19 88 ALA A CA 1
ATOM 670 C C . ALA A 1 88 ? 25.877 -2.696 -9.893 1.00 87.19 88 ALA A C 1
ATOM 672 O O . ALA A 1 88 ? 26.834 -3.191 -9.297 1.00 87.19 88 ALA A O 1
ATOM 673 N N . ALA A 1 89 ? 25.521 -1.422 -9.759 1.00 87.44 89 ALA A N 1
ATOM 674 C CA . ALA A 1 89 ? 26.044 -0.571 -8.701 1.00 87.44 89 ALA A CA 1
ATOM 675 C C . ALA A 1 89 ? 25.233 -0.861 -7.433 1.00 87.44 89 ALA A C 1
ATOM 677 O O . ALA A 1 89 ? 24.031 -0.608 -7.397 1.00 87.44 89 ALA A O 1
ATOM 678 N N . LEU A 1 90 ? 25.875 -1.463 -6.434 1.00 88.19 90 LEU A N 1
ATOM 679 C CA . LEU A 1 90 ? 25.254 -1.853 -5.166 1.00 88.19 90 LEU A CA 1
ATOM 680 C C . LEU A 1 90 ? 25.547 -0.821 -4.067 1.00 88.19 90 LEU A C 1
ATOM 682 O O . LEU A 1 90 ? 26.354 0.086 -4.260 1.00 88.19 90 LEU A O 1
ATOM 686 N N . ASP A 1 91 ? 24.886 -0.983 -2.920 1.00 87.12 91 ASP A N 1
ATOM 687 C CA . ASP A 1 91 ? 25.106 -0.202 -1.693 1.00 87.12 91 ASP A CA 1
ATOM 688 C C . ASP A 1 91 ? 24.933 1.318 -1.843 1.00 87.12 91 ASP A C 1
ATOM 690 O O . ASP A 1 91 ? 25.500 2.109 -1.085 1.00 87.12 91 ASP A O 1
ATOM 694 N N . MET A 1 92 ? 24.092 1.749 -2.784 1.00 90.31 92 MET A N 1
ATOM 695 C CA . MET A 1 92 ? 23.691 3.147 -2.880 1.00 90.31 92 MET A CA 1
ATOM 696 C C . MET A 1 92 ? 22.772 3.494 -1.713 1.00 90.31 92 MET A C 1
ATOM 698 O O . MET A 1 92 ? 21.798 2.795 -1.437 1.00 90.31 92 MET A O 1
ATOM 702 N N . LEU A 1 93 ? 23.081 4.588 -1.022 1.00 91.56 93 LEU A N 1
ATOM 703 C CA . LEU A 1 93 ? 22.322 5.039 0.141 1.00 91.56 93 LEU A CA 1
ATOM 704 C C . LEU A 1 93 ? 21.139 5.904 -0.287 1.00 91.56 93 LEU A C 1
ATOM 706 O O . LEU A 1 93 ? 21.292 6.811 -1.110 1.00 91.56 93 LEU A O 1
ATOM 710 N N . TRP A 1 94 ? 19.994 5.674 0.349 1.00 93.00 94 TRP A N 1
ATOM 711 C CA . TRP A 1 94 ? 18.840 6.564 0.302 1.00 93.00 94 TRP A CA 1
ATOM 712 C C . TRP A 1 94 ? 18.367 6.882 1.721 1.00 93.00 94 TRP A C 1
ATOM 714 O O . TRP A 1 94 ? 18.562 6.105 2.660 1.00 93.00 94 TRP A O 1
ATOM 724 N N . GLY A 1 95 ? 17.724 8.032 1.897 1.00 91.44 95 GLY A N 1
ATOM 725 C CA . GLY A 1 95 ? 17.168 8.383 3.195 1.00 91.44 95 GLY A CA 1
ATOM 726 C C . GLY A 1 95 ? 16.470 9.727 3.218 1.00 91.44 95 GLY A C 1
ATOM 727 O O . GLY A 1 95 ? 16.734 10.620 2.415 1.00 91.44 95 GLY A O 1
ATOM 728 N N . THR A 1 96 ? 15.564 9.883 4.173 1.00 90.00 96 THR A N 1
ATOM 729 C CA . THR A 1 96 ? 14.821 11.127 4.356 1.00 90.00 96 THR A CA 1
ATOM 730 C C . THR A 1 96 ? 15.712 12.200 4.976 1.00 90.00 96 THR A C 1
ATOM 732 O O . THR A 1 96 ? 16.108 12.076 6.136 1.00 90.00 96 THR A O 1
ATOM 735 N N . ALA A 1 97 ? 15.999 13.266 4.223 1.00 83.62 97 ALA A N 1
ATOM 736 C CA . ALA A 1 97 ? 16.815 14.385 4.702 1.00 83.62 97 ALA A CA 1
ATOM 737 C C . ALA A 1 97 ? 16.178 15.096 5.911 1.00 83.62 97 ALA A C 1
ATOM 739 O O . ALA A 1 97 ? 16.847 15.374 6.908 1.00 83.62 97 ALA A O 1
ATOM 740 N N . THR A 1 98 ? 14.869 15.341 5.843 1.00 86.38 98 THR A N 1
ATOM 741 C CA . THR A 1 98 ? 14.067 15.893 6.937 1.00 86.38 98 THR A CA 1
ATOM 742 C C . THR A 1 98 ? 13.127 14.827 7.504 1.00 86.38 98 THR A C 1
ATOM 744 O O . THR A 1 98 ? 12.625 13.992 6.740 1.00 86.38 98 THR A O 1
ATOM 747 N N . PRO A 1 99 ? 12.874 14.832 8.831 1.00 87.88 99 PRO A N 1
ATOM 748 C CA . PRO A 1 99 ? 11.794 14.040 9.398 1.00 87.88 99 PRO A CA 1
ATOM 749 C C . PRO A 1 99 ? 10.474 14.387 8.718 1.00 87.88 99 PRO A C 1
ATOM 751 O O . PRO A 1 99 ? 10.226 15.550 8.394 1.00 87.88 99 PRO A O 1
ATOM 754 N N . PHE A 1 100 ? 9.626 13.388 8.529 1.00 86.12 100 PHE A N 1
ATOM 755 C CA . PHE A 1 100 ? 8.268 13.581 8.044 1.00 86.12 100 PHE A CA 1
ATOM 756 C C . PHE A 1 100 ? 7.282 13.120 9.108 1.00 86.12 100 PHE A C 1
ATOM 758 O O . PHE A 1 100 ? 7.573 12.198 9.868 1.00 86.12 100 PHE A O 1
ATOM 765 N N . GLN A 1 101 ? 6.150 13.810 9.203 1.00 84.62 101 GLN A N 1
ATOM 766 C CA . GLN A 1 101 ? 5.130 13.491 10.191 1.00 84.62 101 GLN A CA 1
ATOM 767 C C . GLN A 1 101 ? 4.302 12.303 9.728 1.00 84.62 101 GLN A C 1
ATOM 769 O O . GLN A 1 101 ? 3.961 12.182 8.551 1.00 84.62 101 GLN A O 1
ATOM 774 N N . PHE A 1 102 ? 4.000 11.436 10.679 1.00 80.69 102 PHE A N 1
ATOM 775 C CA . PHE A 1 102 ? 3.239 10.226 10.478 1.00 80.69 102 PHE A CA 1
ATOM 776 C C . PHE A 1 102 ? 2.399 9.968 11.719 1.00 80.69 102 PHE A C 1
ATOM 778 O O . PHE A 1 102 ? 2.916 10.013 12.830 1.00 80.69 102 PHE A O 1
ATOM 785 N N . GLU A 1 103 ? 1.122 9.662 11.555 1.00 76.75 103 GLU A N 1
ATOM 786 C CA . GLU A 1 103 ? 0.285 9.249 12.677 1.00 76.75 103 GLU A CA 1
ATOM 787 C C . GLU A 1 103 ? 0.457 7.755 12.965 1.00 76.75 103 GLU A C 1
ATOM 789 O O . GLU A 1 103 ? 0.123 6.924 12.123 1.00 76.75 103 GLU A O 1
ATOM 794 N N . ASP A 1 104 ? 1.019 7.399 14.126 1.00 75.25 104 ASP A N 1
ATOM 795 C CA . ASP A 1 104 ? 1.203 5.998 14.506 1.00 75.25 104 ASP A CA 1
ATOM 796 C C . ASP A 1 104 ? -0.145 5.253 14.420 1.00 75.25 104 ASP A C 1
ATOM 798 O O . ASP A 1 104 ? -1.071 5.612 15.150 1.00 75.25 104 ASP A O 1
ATOM 802 N N . PRO A 1 105 ? -0.259 4.199 13.590 1.00 61.41 105 PRO A N 1
ATOM 803 C CA . PRO A 1 105 ? -1.529 3.524 13.329 1.00 61.41 105 PRO A CA 1
ATOM 804 C C . PRO A 1 105 ? -2.169 2.951 14.607 1.00 61.41 105 PRO A C 1
ATOM 806 O O . PRO A 1 105 ? -3.388 2.912 14.767 1.00 61.41 105 PRO A O 1
ATOM 809 N N . LYS A 1 106 ? -1.354 2.492 15.558 1.00 60.66 106 LYS A N 1
ATOM 810 C CA . LYS A 1 106 ? -1.846 1.812 16.758 1.00 60.66 106 LYS A CA 1
ATOM 811 C C . LYS A 1 106 ? -2.279 2.786 17.847 1.00 60.66 106 LYS A C 1
ATOM 813 O O . LYS A 1 106 ? -3.238 2.505 18.559 1.00 60.66 106 LYS A O 1
ATOM 818 N N . TYR A 1 107 ? -1.543 3.881 18.020 1.00 60.41 107 TYR A N 1
ATOM 819 C CA . TYR A 1 107 ? -1.746 4.806 19.140 1.00 60.41 107 TYR A CA 1
ATOM 820 C C . TYR A 1 107 ? -2.337 6.163 18.736 1.00 60.41 107 TYR A C 1
ATOM 822 O O . TYR A 1 107 ? -2.671 6.942 19.630 1.00 60.41 107 TYR A O 1
ATOM 830 N N . GLY A 1 108 ? -2.458 6.459 17.437 1.00 62.06 108 GLY A N 1
ATOM 831 C CA . GLY A 1 108 ? -2.993 7.726 16.923 1.00 62.06 108 GLY A CA 1
ATOM 832 C C . GLY A 1 108 ? -2.125 8.939 17.270 1.00 62.06 108 GLY A C 1
ATOM 833 O O . GLY A 1 108 ? -2.618 10.057 17.406 1.00 62.06 108 GLY A O 1
ATOM 834 N N . LEU A 1 109 ? -0.830 8.718 17.524 1.00 71.00 109 LEU A N 1
ATOM 835 C CA . LEU A 1 109 ? 0.104 9.776 17.895 1.00 71.00 109 LEU A CA 1
ATOM 836 C C . LEU A 1 109 ? 0.841 10.256 16.649 1.00 71.00 109 LEU A C 1
ATOM 838 O O . LEU A 1 109 ? 1.509 9.463 15.988 1.00 71.00 109 LEU A O 1
ATOM 842 N N . ILE A 1 110 ? 0.775 11.555 16.363 1.00 76.00 110 ILE A N 1
ATOM 843 C CA . ILE A 1 110 ? 1.601 12.157 15.316 1.00 76.00 110 ILE A CA 1
ATOM 844 C C . ILE A 1 110 ? 3.057 12.116 15.774 1.00 76.00 110 ILE A C 1
ATOM 846 O O . ILE A 1 110 ? 3.440 12.771 16.742 1.00 76.00 110 ILE A O 1
ATOM 850 N N . VAL A 1 111 ? 3.862 11.344 15.057 1.00 81.62 111 VAL A N 1
ATOM 851 C CA . VAL A 1 111 ? 5.287 11.169 15.290 1.00 81.62 111 VAL A CA 1
ATOM 852 C C . VAL A 1 111 ? 6.087 11.594 14.072 1.00 81.62 111 VAL A C 1
ATOM 854 O O . VAL A 1 111 ? 5.715 11.362 12.922 1.00 81.62 111 VAL A O 1
ATOM 857 N N . SER A 1 112 ? 7.218 12.233 14.319 1.00 89.62 112 SER A N 1
ATOM 858 C CA . SER A 1 112 ? 8.159 12.618 13.278 1.00 89.62 112 SER A CA 1
ATOM 859 C C . SER A 1 112 ? 9.133 11.477 13.050 1.00 89.62 112 SER A C 1
ATOM 861 O O . SER A 1 112 ? 9.891 11.112 13.949 1.00 89.62 112 SER A O 1
ATOM 863 N N . ILE A 1 113 ? 9.141 10.925 11.842 1.00 90.88 113 ILE A N 1
ATOM 864 C CA . ILE A 1 113 ? 9.924 9.739 11.507 1.00 90.88 113 ILE A CA 1
ATOM 865 C C . ILE A 1 113 ? 11.012 10.041 10.488 1.00 90.88 113 ILE A C 1
ATOM 867 O O . ILE A 1 113 ? 10.881 10.914 9.624 1.00 90.88 113 ILE A O 1
ATOM 871 N N . ARG A 1 114 ? 12.108 9.294 10.592 1.00 92.94 114 ARG A N 1
ATOM 872 C CA . ARG A 1 114 ? 13.154 9.215 9.576 1.00 92.94 114 ARG A CA 1
ATOM 873 C C . ARG A 1 114 ? 13.275 7.779 9.099 1.00 92.94 114 ARG A C 1
ATOM 875 O O . ARG A 1 114 ? 13.224 6.848 9.901 1.00 92.94 114 ARG A O 1
ATOM 882 N N . ALA A 1 115 ? 13.478 7.623 7.800 1.00 93.62 115 ALA A N 1
ATOM 883 C CA . ALA A 1 115 ? 13.743 6.332 7.189 1.00 93.62 115 ALA A CA 1
ATOM 884 C C . ALA A 1 115 ? 15.003 6.410 6.330 1.00 93.62 115 ALA A C 1
ATOM 886 O O . ALA A 1 115 ? 15.243 7.425 5.669 1.00 9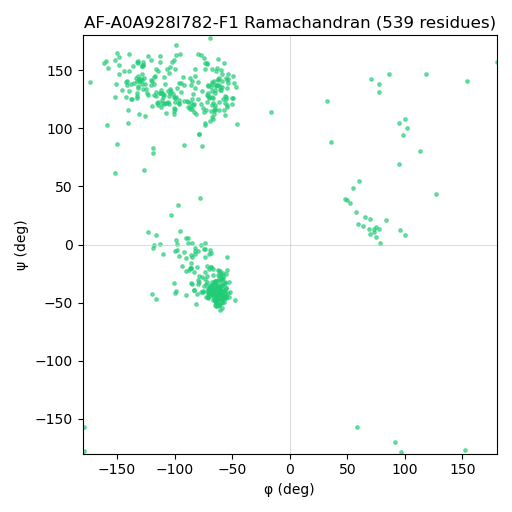3.62 115 ALA A O 1
ATOM 887 N N . HIS A 1 116 ? 15.804 5.352 6.359 1.00 94.69 116 HIS A N 1
ATOM 888 C CA . HIS A 1 116 ? 16.964 5.202 5.490 1.00 94.69 116 HIS A CA 1
ATOM 889 C C . HIS A 1 116 ? 17.212 3.735 5.160 1.00 94.69 116 HIS A C 1
ATOM 891 O O . HIS A 1 116 ? 16.736 2.823 5.847 1.00 94.69 116 HIS A O 1
ATOM 897 N N . GLY A 1 117 ? 17.979 3.520 4.103 1.00 95.00 117 GLY A N 1
ATOM 898 C CA . GLY A 1 117 ? 18.387 2.193 3.695 1.00 95.00 117 GLY A CA 1
ATOM 899 C C . GLY A 1 117 ? 19.284 2.226 2.475 1.00 95.00 117 GLY A C 1
ATOM 900 O O . GLY A 1 117 ? 19.935 3.234 2.177 1.00 95.00 117 GLY A O 1
ATOM 901 N N . LYS A 1 118 ? 19.312 1.097 1.771 1.00 94.50 118 LYS A N 1
ATOM 902 C CA . LYS A 1 118 ? 20.173 0.884 0.613 1.00 94.50 118 LYS A CA 1
ATOM 903 C C . LYS A 1 118 ? 19.377 0.405 -0.581 1.00 94.50 118 LYS A C 1
ATOM 905 O O . LYS A 1 118 ? 18.279 -0.131 -0.458 1.00 94.50 118 LYS A O 1
ATOM 910 N N . TYR A 1 119 ? 19.938 0.628 -1.752 1.00 93.94 119 TYR A N 1
ATOM 911 C CA . TYR A 1 119 ? 19.464 0.062 -2.998 1.00 93.94 119 TYR A CA 1
ATOM 912 C C . TYR A 1 119 ? 20.646 -0.119 -3.940 1.00 93.94 119 TYR A C 1
ATOM 914 O O . TYR A 1 119 ? 21.735 0.413 -3.724 1.00 93.94 119 TYR A O 1
ATOM 922 N N . GLY A 1 120 ? 20.437 -0.898 -4.983 1.00 91.75 120 GLY A N 1
ATOM 923 C CA . GLY A 1 120 ? 21.330 -0.955 -6.118 1.00 91.75 120 GLY A CA 1
ATOM 924 C C . GLY A 1 120 ? 20.587 -0.628 -7.398 1.00 91.75 120 GLY A C 1
ATOM 925 O O . GLY A 1 120 ? 19.358 -0.700 -7.472 1.00 91.75 120 GLY A O 1
ATOM 926 N N . ILE A 1 121 ? 21.354 -0.297 -8.422 1.00 91.94 121 ILE A N 1
ATOM 927 C CA . ILE A 1 121 ? 20.849 -0.026 -9.761 1.00 91.94 121 ILE A CA 1
ATOM 928 C C . ILE A 1 121 ? 21.617 -0.850 -10.779 1.00 91.94 121 ILE A C 1
ATOM 930 O O . ILE A 1 121 ? 22.817 -1.100 -10.638 1.00 91.94 121 ILE A O 1
ATOM 934 N N . ARG A 1 122 ? 20.922 -1.255 -11.830 1.00 92.31 122 ARG A N 1
ATOM 935 C CA . ARG A 1 122 ? 21.495 -1.923 -12.990 1.00 92.31 122 ARG A CA 1
ATOM 936 C C . ARG A 1 122 ? 20.863 -1.344 -14.240 1.00 92.31 122 ARG A C 1
ATOM 938 O O . ARG A 1 122 ? 19.656 -1.148 -14.278 1.00 92.31 122 ARG A O 1
ATOM 945 N N . ILE A 1 123 ? 21.663 -1.100 -15.270 1.00 93.94 123 ILE A N 1
ATOM 946 C CA . ILE A 1 123 ? 21.121 -0.680 -16.561 1.00 93.94 123 ILE A CA 1
ATOM 947 C C . ILE A 1 123 ? 20.756 -1.923 -17.365 1.00 93.94 123 ILE A C 1
ATOM 949 O O . ILE A 1 123 ? 21.620 -2.751 -17.676 1.00 93.94 123 ILE A O 1
ATOM 953 N N . THR A 1 124 ? 19.473 -2.052 -17.687 1.00 93.31 124 THR A N 1
ATOM 954 C CA . THR A 1 124 ? 18.925 -3.155 -18.483 1.00 93.31 124 THR A CA 1
ATOM 955 C C . THR A 1 124 ? 18.746 -2.752 -19.937 1.00 93.31 124 THR A C 1
ATOM 957 O O . THR A 1 124 ? 19.142 -3.524 -20.809 1.00 93.31 124 THR A O 1
ATOM 960 N N . GLU A 1 125 ? 18.284 -1.519 -20.181 1.00 93.75 125 GLU A N 1
ATOM 961 C CA . GLU A 1 125 ? 18.039 -0.958 -21.516 1.00 93.75 125 GLU A CA 1
ATOM 962 C C . GLU A 1 125 ? 18.909 0.290 -21.776 1.00 93.75 125 GLU A C 1
ATOM 964 O O . GLU A 1 125 ? 18.451 1.427 -21.621 1.00 93.75 125 GLU A O 1
ATOM 969 N N . PRO A 1 126 ? 20.179 0.113 -22.191 1.00 93.00 126 PRO A N 1
ATOM 970 C CA . PRO A 1 126 ? 21.109 1.213 -22.455 1.00 93.00 126 PRO A CA 1
ATOM 971 C C . PRO A 1 126 ? 20.628 2.248 -23.474 1.00 93.00 126 PRO A C 1
ATOM 973 O O . PRO A 1 126 ? 20.942 3.426 -23.329 1.00 93.00 126 PRO A O 1
ATOM 976 N N . GLY A 1 127 ? 19.850 1.840 -24.481 1.00 90.75 127 GLY A N 1
ATOM 977 C CA . GLY A 1 127 ? 19.283 2.766 -25.464 1.00 90.75 127 GLY A CA 1
ATOM 978 C C . GLY A 1 127 ? 18.361 3.802 -24.816 1.00 90.75 127 GLY A C 1
ATOM 979 O O . GLY A 1 127 ? 18.587 4.999 -24.984 1.00 90.75 127 GLY A O 1
ATOM 980 N N . LEU A 1 128 ? 17.386 3.335 -24.024 1.00 91.56 128 LEU A N 1
ATOM 981 C CA . LEU A 1 128 ? 16.459 4.187 -23.269 1.00 91.56 128 LEU A CA 1
ATOM 982 C C . LEU A 1 128 ? 17.193 5.036 -22.232 1.00 91.56 128 LEU A C 1
ATOM 984 O O . LEU A 1 128 ? 16.936 6.229 -22.107 1.00 91.56 128 LEU A O 1
ATOM 988 N N . PHE A 1 129 ? 18.157 4.441 -21.529 1.00 92.56 129 PHE A N 1
ATOM 989 C CA . PHE A 1 129 ? 18.963 5.154 -20.542 1.00 92.56 129 PHE A CA 1
ATOM 990 C C . PHE A 1 129 ? 19.694 6.360 -21.148 1.00 92.56 129 PHE A C 1
ATOM 992 O O . PHE A 1 129 ? 19.698 7.450 -20.569 1.00 92.56 129 PHE A O 1
ATOM 999 N N . VAL A 1 130 ? 20.296 6.198 -22.331 1.00 90.75 130 VAL A N 1
ATOM 1000 C CA . VAL A 1 130 ? 21.002 7.304 -22.988 1.00 90.75 130 VAL A CA 1
ATOM 1001 C C . VAL A 1 130 ? 20.026 8.371 -23.491 1.00 90.75 130 VAL A C 1
ATOM 1003 O O . VAL A 1 130 ? 20.314 9.559 -23.331 1.00 90.75 130 VAL A O 1
ATOM 1006 N N . THR A 1 131 ? 18.883 7.987 -24.069 1.00 89.50 131 THR A N 1
ATOM 1007 C CA . THR A 1 131 ? 17.920 8.954 -24.624 1.00 89.50 131 THR A CA 1
ATOM 1008 C C . THR A 1 131 ? 17.163 9.729 -23.556 1.00 89.50 131 THR A C 1
ATOM 1010 O O . THR A 1 131 ? 17.049 10.946 -23.678 1.00 89.50 131 THR A O 1
ATOM 1013 N N . GLU A 1 132 ? 16.675 9.050 -22.519 1.00 87.38 132 GLU A N 1
ATOM 1014 C CA . GLU A 1 132 ? 15.798 9.649 -21.507 1.00 87.38 132 GLU A CA 1
ATOM 1015 C C . GLU A 1 132 ? 16.573 10.347 -20.387 1.00 87.38 132 GLU A C 1
ATOM 1017 O O . GLU A 1 132 ? 16.101 11.348 -19.849 1.00 87.38 132 GLU A O 1
ATOM 1022 N N . LEU A 1 133 ? 17.760 9.840 -20.019 1.00 84.56 133 LEU A N 1
ATOM 1023 C CA . LEU A 1 133 ? 18.464 10.308 -18.822 1.00 84.56 133 LEU A CA 1
ATOM 1024 C C . LEU A 1 133 ? 19.804 10.991 -19.095 1.00 84.56 133 LEU A C 1
ATOM 1026 O O . LEU A 1 133 ? 20.080 12.041 -18.516 1.00 84.56 133 LEU A O 1
ATOM 1030 N N . VAL A 1 134 ? 20.662 10.405 -19.935 1.00 83.62 134 VAL A N 1
ATOM 1031 C CA . VAL A 1 134 ? 21.983 10.996 -20.218 1.00 83.62 134 VAL A CA 1
ATOM 1032 C C . VAL A 1 134 ? 21.833 12.255 -21.068 1.00 83.62 134 VAL A C 1
ATOM 1034 O O . VAL A 1 134 ? 22.456 13.274 -20.774 1.00 83.62 134 VAL A O 1
ATOM 1037 N N . GLY A 1 135 ? 21.010 12.194 -22.117 1.00 78.12 135 GLY A N 1
ATOM 1038 C CA . GLY A 1 135 ? 20.813 13.303 -23.042 1.00 78.12 135 GLY A CA 1
ATOM 1039 C C . GLY A 1 135 ? 22.109 13.762 -23.730 1.00 78.12 135 GLY A C 1
ATOM 1040 O O . GLY A 1 135 ? 23.089 13.020 -23.869 1.00 78.12 135 GLY A O 1
ATOM 1041 N N . ALA A 1 136 ? 22.118 15.016 -24.190 1.00 72.25 136 ALA A N 1
ATOM 1042 C CA . ALA A 1 136 ? 23.267 15.614 -24.865 1.00 72.25 136 ALA A CA 1
ATOM 1043 C C . ALA A 1 136 ? 24.339 16.054 -23.852 1.00 72.25 136 ALA A C 1
ATOM 1045 O O . ALA A 1 136 ? 24.289 17.155 -23.306 1.00 72.25 136 ALA A O 1
ATOM 1046 N N . THR A 1 137 ? 25.331 15.196 -23.621 1.00 77.06 137 THR A N 1
ATOM 1047 C CA . THR A 1 137 ? 26.487 15.491 -22.762 1.00 77.06 137 THR A CA 1
ATOM 1048 C C . THR A 1 137 ? 27.726 15.889 -23.573 1.00 77.06 137 THR A C 1
ATOM 1050 O O . THR A 1 137 ? 27.881 15.450 -24.721 1.00 77.06 137 THR A O 1
ATOM 1053 N N . PRO A 1 138 ? 28.633 16.714 -23.013 1.00 79.75 138 PRO A N 1
ATOM 1054 C CA . PRO A 1 138 ? 29.936 16.987 -23.618 1.00 79.75 138 PRO A CA 1
ATOM 1055 C C . PRO A 1 138 ? 30.748 15.709 -23.852 1.00 79.75 138 PRO A C 1
ATOM 1057 O O . PRO A 1 138 ? 30.552 14.691 -23.183 1.00 79.75 138 PRO A O 1
ATOM 1060 N N . ASP A 1 139 ? 31.680 15.756 -24.796 1.00 81.00 139 ASP A N 1
ATOM 1061 C CA . ASP A 1 139 ? 32.592 14.640 -25.053 1.00 81.00 139 ASP A CA 1
ATOM 1062 C C . ASP A 1 139 ? 33.410 14.292 -23.806 1.00 81.00 139 ASP A C 1
ATOM 1064 O O . ASP A 1 139 ? 33.746 15.167 -23.010 1.00 81.00 139 ASP A O 1
ATOM 1068 N N . GLN A 1 140 ? 33.719 13.002 -23.637 1.00 80.44 140 GLN A N 1
ATOM 1069 C CA . GLN A 1 140 ? 34.442 12.465 -22.477 1.00 80.44 140 GLN A CA 1
ATOM 1070 C C . GLN A 1 140 ? 33.709 12.614 -21.135 1.00 80.44 140 GLN A C 1
ATOM 1072 O O . GLN A 1 140 ? 34.317 12.437 -20.079 1.00 80.44 140 GLN A O 1
ATOM 1077 N N . THR A 1 141 ? 32.401 12.886 -21.148 1.00 83.50 141 THR A N 1
ATOM 1078 C CA . THR A 1 141 ? 31.609 12.891 -19.913 1.00 83.50 141 THR A CA 1
ATOM 1079 C C . THR A 1 141 ? 31.530 11.479 -19.342 1.00 83.50 141 THR A C 1
ATOM 1081 O O . THR A 1 141 ? 31.031 10.557 -19.993 1.00 83.50 141 THR A O 1
ATOM 1084 N N . LEU A 1 142 ? 32.000 11.331 -18.103 1.00 85.62 142 LEU A N 1
ATOM 1085 C CA . LEU A 1 142 ? 31.840 10.137 -17.286 1.00 85.62 142 LEU A CA 1
ATOM 1086 C C . LEU A 1 142 ? 30.705 10.369 -16.284 1.00 85.62 142 LEU A C 1
ATOM 1088 O O . LEU A 1 142 ? 30.800 11.238 -15.418 1.00 85.62 142 LEU A O 1
ATOM 1092 N N . LEU A 1 143 ? 29.642 9.580 -16.384 1.00 86.25 143 LEU A N 1
ATOM 1093 C CA . LEU A 1 143 ? 28.540 9.600 -15.434 1.00 86.25 143 LEU A CA 1
ATOM 1094 C C . LEU A 1 143 ? 28.806 8.578 -14.331 1.00 86.25 143 LEU A C 1
ATOM 1096 O O . LEU A 1 143 ? 28.993 7.387 -14.594 1.00 86.25 143 LEU A O 1
ATOM 1100 N N . SER A 1 144 ? 28.804 9.054 -13.089 1.00 86.81 144 SER A N 1
ATOM 1101 C CA . SER A 1 144 ? 28.936 8.228 -11.891 1.00 86.81 144 SER A CA 1
ATOM 1102 C C . SER A 1 144 ? 27.569 7.869 -11.306 1.00 86.81 144 SER A C 1
ATOM 1104 O O . SER A 1 144 ? 26.552 8.507 -11.584 1.00 86.81 144 SER A O 1
ATOM 1106 N N . HIS A 1 145 ? 27.547 6.870 -10.427 1.00 82.94 145 HIS A N 1
ATOM 1107 C CA . HIS A 1 145 ? 26.352 6.502 -9.664 1.00 82.94 145 HIS A CA 1
ATOM 1108 C C . HIS A 1 145 ? 25.829 7.655 -8.780 1.00 82.94 145 HIS A C 1
ATOM 1110 O O . HIS A 1 145 ? 24.635 7.716 -8.502 1.00 82.94 145 HIS A O 1
ATOM 1116 N N . GLN A 1 146 ? 26.689 8.601 -8.376 1.00 82.81 146 GLN A N 1
ATOM 1117 C CA . GLN A 1 146 ? 26.298 9.753 -7.557 1.00 82.81 146 GLN A CA 1
ATOM 1118 C C . GLN A 1 146 ? 25.329 10.686 -8.292 1.00 82.81 146 GLN A C 1
ATOM 1120 O O . GLN A 1 146 ? 24.390 11.196 -7.681 1.00 82.81 146 GLN A O 1
ATOM 1125 N N . PHE A 1 147 ? 25.524 10.872 -9.603 1.00 84.88 147 PHE A N 1
ATOM 1126 C CA . PHE A 1 147 ? 24.590 11.622 -10.443 1.00 84.88 147 PHE A CA 1
ATOM 1127 C C . PHE A 1 147 ? 23.200 10.977 -10.403 1.00 84.88 147 PHE A C 1
ATOM 1129 O O . PHE A 1 147 ? 22.218 11.649 -10.089 1.00 84.88 147 PHE A O 1
ATOM 1136 N N . LEU A 1 148 ? 23.136 9.658 -10.607 1.00 85.00 148 LEU A N 1
ATOM 1137 C CA . LEU A 1 148 ? 21.883 8.902 -10.569 1.00 85.00 148 LEU A CA 1
ATOM 1138 C C . LEU A 1 148 ? 21.219 8.966 -9.200 1.00 85.00 148 LEU A C 1
ATOM 1140 O O . LEU A 1 148 ? 20.015 9.205 -9.123 1.00 85.00 148 LEU A O 1
ATOM 1144 N N . ASN A 1 149 ? 22.005 8.840 -8.127 1.00 85.19 149 ASN A N 1
ATOM 1145 C CA . ASN A 1 149 ? 21.474 8.979 -6.780 1.00 85.19 149 ASN A CA 1
ATOM 1146 C C . ASN A 1 149 ? 20.835 10.359 -6.605 1.00 85.19 149 ASN A C 1
ATOM 1148 O O . ASN A 1 149 ? 19.676 10.451 -6.231 1.00 85.19 149 ASN A O 1
ATOM 1152 N N . SER A 1 150 ? 21.540 11.438 -6.956 1.00 84.56 150 SER A N 1
ATOM 1153 C CA . SER A 1 150 ? 21.009 12.799 -6.812 1.00 84.56 150 SER A CA 1
ATOM 1154 C C . SER A 1 150 ? 19.755 13.067 -7.650 1.00 84.56 150 SER A C 1
ATOM 1156 O O . SER A 1 150 ? 18.859 13.767 -7.182 1.00 84.56 150 SER A O 1
ATOM 1158 N N . TYR A 1 151 ? 19.671 12.480 -8.847 1.00 85.56 151 TYR A N 1
ATOM 1159 C CA . TYR A 1 151 ? 18.544 12.655 -9.758 1.00 85.56 151 TYR A CA 1
ATOM 1160 C C . TYR A 1 151 ? 17.284 11.943 -9.250 1.00 85.56 151 TYR A C 1
ATOM 1162 O O . TYR A 1 151 ? 16.202 12.525 -9.240 1.00 85.56 151 TYR A O 1
ATOM 1170 N N . PHE A 1 152 ? 17.423 10.702 -8.777 1.00 87.44 152 PHE A N 1
ATOM 1171 C CA . PHE A 1 152 ? 16.282 9.870 -8.391 1.00 87.44 152 PHE A CA 1
ATOM 1172 C C . PHE A 1 152 ? 15.940 9.899 -6.899 1.00 87.44 152 PHE A C 1
ATOM 1174 O O . PHE A 1 152 ? 14.883 9.396 -6.523 1.00 87.44 152 PHE A O 1
ATOM 1181 N N . ASN A 1 153 ? 16.778 10.480 -6.031 1.00 87.25 153 ASN A N 1
ATOM 1182 C CA . ASN A 1 153 ? 16.570 10.415 -4.579 1.00 87.25 153 ASN A CA 1
ATOM 1183 C C . ASN A 1 153 ? 15.204 10.977 -4.151 1.00 87.25 153 ASN A C 1
ATOM 1185 O O . ASN A 1 153 ? 14.534 10.392 -3.307 1.00 87.25 153 ASN A O 1
ATOM 1189 N N . SER A 1 154 ? 14.758 12.091 -4.738 1.00 86.94 154 SER A N 1
ATOM 1190 C CA . SER A 1 154 ? 13.457 12.696 -4.412 1.00 86.94 154 SER A CA 1
ATOM 1191 C C . SER A 1 154 ? 12.286 11.785 -4.790 1.00 86.94 154 SER A C 1
ATOM 1193 O O . SER A 1 154 ? 11.386 11.579 -3.973 1.00 86.94 154 SER A O 1
ATOM 1195 N N . LEU A 1 155 ? 12.330 11.206 -5.993 1.00 87.75 155 LEU A N 1
ATOM 1196 C CA . LEU A 1 155 ? 11.339 10.260 -6.498 1.00 87.75 155 LEU A CA 1
ATOM 1197 C C . LEU A 1 155 ? 11.310 9.005 -5.621 1.00 87.75 155 LEU A C 1
ATOM 1199 O O . LEU A 1 155 ? 10.263 8.638 -5.090 1.00 87.75 155 LEU A O 1
ATOM 1203 N N . LEU A 1 156 ? 12.475 8.408 -5.368 1.00 90.62 156 LEU A N 1
ATOM 1204 C CA . LEU A 1 156 ? 12.621 7.214 -4.540 1.00 90.62 156 LEU A CA 1
ATOM 1205 C C . LEU A 1 156 ? 12.095 7.451 -3.117 1.00 90.62 156 LEU A C 1
ATOM 1207 O O . LEU A 1 156 ? 11.284 6.667 -2.627 1.00 90.62 156 LEU A O 1
ATOM 1211 N N . ILE A 1 157 ? 12.472 8.561 -2.472 1.00 90.75 157 ILE A N 1
ATOM 1212 C CA . ILE A 1 157 ? 11.962 8.930 -1.143 1.00 90.75 157 ILE A CA 1
ATOM 1213 C C . ILE A 1 157 ? 10.439 9.101 -1.166 1.00 90.75 157 ILE A C 1
ATOM 1215 O O . ILE A 1 157 ? 9.776 8.675 -0.222 1.00 90.75 157 ILE A O 1
ATOM 1219 N N . SER A 1 158 ? 9.878 9.718 -2.208 1.00 89.94 158 SER A N 1
ATOM 1220 C CA . SER A 1 158 ? 8.432 9.937 -2.332 1.00 89.94 158 SER A CA 1
ATOM 1221 C C . SER A 1 158 ? 7.660 8.614 -2.362 1.00 89.94 158 SER A C 1
ATOM 1223 O O . SER A 1 158 ? 6.777 8.388 -1.529 1.00 89.94 158 SER A O 1
ATOM 1225 N N . HIS A 1 159 ? 8.053 7.689 -3.244 1.00 89.56 159 HIS A N 1
ATOM 1226 C CA . HIS A 1 159 ? 7.395 6.386 -3.353 1.00 89.56 159 HIS A CA 1
ATOM 1227 C C . HIS A 1 159 ? 7.600 5.534 -2.104 1.00 89.56 159 HIS A C 1
ATOM 1229 O O . HIS A 1 159 ? 6.648 4.907 -1.637 1.00 89.56 159 HIS A O 1
ATOM 1235 N N . ILE A 1 160 ? 8.803 5.528 -1.522 1.00 91.38 160 ILE A N 1
ATOM 1236 C CA . ILE A 1 160 ? 9.051 4.792 -0.279 1.00 91.38 160 ILE A CA 1
ATOM 1237 C C . ILE A 1 160 ? 8.185 5.343 0.855 1.00 91.38 160 ILE A C 1
ATOM 1239 O O . ILE A 1 160 ? 7.558 4.556 1.555 1.00 91.38 160 ILE A O 1
ATOM 1243 N N . LYS A 1 161 ? 8.082 6.669 1.018 1.00 89.06 161 LYS A N 1
ATOM 1244 C CA . LYS A 1 161 ? 7.213 7.280 2.037 1.00 89.06 161 LYS A CA 1
ATOM 1245 C C . LYS A 1 161 ? 5.758 6.851 1.876 1.00 89.06 161 LYS A C 1
ATOM 1247 O O . LYS A 1 161 ? 5.164 6.410 2.856 1.00 89.06 161 LYS A O 1
ATOM 1252 N N . SER A 1 162 ? 5.214 6.941 0.661 1.00 86.75 162 SER A N 1
ATOM 1253 C CA . SER A 1 162 ? 3.831 6.531 0.381 1.00 86.75 162 SER A CA 1
ATOM 1254 C C . SER A 1 162 ? 3.612 5.053 0.694 1.00 86.75 162 SER A C 1
ATOM 1256 O O . SER A 1 162 ? 2.662 4.708 1.379 1.00 86.75 162 SER A O 1
ATOM 1258 N N . ASN A 1 163 ? 4.528 4.178 0.268 1.00 87.31 163 ASN A N 1
ATOM 1259 C CA . ASN A 1 163 ? 4.398 2.739 0.494 1.00 87.31 163 ASN A CA 1
ATOM 1260 C C . ASN A 1 163 ? 4.584 2.349 1.968 1.00 87.31 163 ASN A C 1
ATOM 1262 O O . ASN A 1 163 ? 3.879 1.466 2.446 1.00 87.31 163 ASN A O 1
ATOM 1266 N N . ILE A 1 164 ? 5.492 3.003 2.704 1.00 85.81 164 ILE A N 1
ATOM 1267 C CA . ILE A 1 164 ? 5.608 2.829 4.161 1.00 85.81 164 ILE A CA 1
ATOM 1268 C C . ILE A 1 164 ? 4.294 3.243 4.830 1.00 85.81 164 ILE A C 1
ATOM 1270 O O . ILE A 1 164 ? 3.806 2.512 5.687 1.00 85.81 164 ILE A O 1
ATOM 1274 N N . PHE A 1 165 ? 3.709 4.375 4.426 1.00 78.25 165 PHE A N 1
ATOM 1275 C CA . PHE A 1 165 ? 2.422 4.848 4.939 1.00 78.25 165 PHE A CA 1
ATOM 1276 C C . PHE A 1 165 ? 1.298 3.869 4.670 1.00 78.25 165 PHE A C 1
ATOM 1278 O O . PHE A 1 165 ? 0.700 3.359 5.617 1.00 78.25 165 PHE A O 1
ATOM 1285 N N . ASP A 1 166 ? 1.091 3.515 3.410 1.00 75.88 166 ASP A N 1
ATOM 1286 C CA . ASP A 1 166 ? 0.071 2.555 3.021 1.00 75.88 166 ASP A CA 1
ATOM 1287 C C . ASP A 1 166 ? 0.253 1.225 3.750 1.00 75.88 166 ASP A C 1
ATOM 1289 O O . ASP A 1 166 ? -0.713 0.694 4.286 1.00 75.88 166 ASP A O 1
ATOM 1293 N N . TYR A 1 167 ? 1.478 0.700 3.838 1.00 81.31 167 TYR A N 1
ATOM 1294 C CA . TYR A 1 167 ? 1.733 -0.573 4.505 1.00 81.31 167 TYR A CA 1
ATOM 1295 C C . TYR A 1 167 ? 1.482 -0.509 6.014 1.00 81.31 167 TYR A C 1
ATOM 1297 O O . TYR A 1 167 ? 0.818 -1.389 6.561 1.00 81.31 167 TYR A O 1
ATOM 1305 N N . MET A 1 168 ? 2.002 0.511 6.702 1.00 75.88 168 MET A N 1
ATOM 1306 C CA . MET A 1 168 ? 1.863 0.633 8.155 1.00 75.88 168 MET A CA 1
ATOM 1307 C C . MET A 1 168 ? 0.412 0.903 8.563 1.00 75.88 168 MET A C 1
ATOM 1309 O O . MET A 1 168 ? -0.070 0.264 9.500 1.00 75.88 168 MET A O 1
ATOM 1313 N N . THR A 1 169 ? -0.301 1.762 7.831 1.00 71.69 169 THR A N 1
ATOM 1314 C CA . THR A 1 169 ? -1.738 2.014 8.013 1.00 71.69 169 THR A CA 1
ATOM 1315 C C . THR A 1 169 ? -2.551 0.757 7.713 1.00 71.69 169 THR A C 1
ATOM 1317 O O . THR A 1 169 ? -3.286 0.274 8.573 1.00 71.69 169 THR A O 1
ATOM 1320 N N . ARG A 1 170 ? -2.358 0.137 6.539 1.00 66.50 170 ARG A N 1
ATOM 1321 C CA . ARG A 1 170 ? -3.065 -1.098 6.155 1.00 66.50 170 ARG A CA 1
ATOM 1322 C C . ARG A 1 170 ? -2.654 -2.324 6.958 1.00 66.50 170 ARG A C 1
ATOM 1324 O O . ARG A 1 170 ? -3.224 -3.380 6.755 1.00 66.50 170 ARG A O 1
ATOM 1331 N N . SER A 1 171 ? -1.668 -2.251 7.836 1.00 60.09 171 SER A N 1
ATOM 1332 C CA . SER A 1 171 ? -1.286 -3.379 8.694 1.00 60.09 171 SER A CA 1
ATOM 1333 C C . SER A 1 171 ? -1.471 -3.053 10.173 1.00 60.09 171 SER A C 1
ATOM 1335 O O . SER A 1 171 ? -1.221 -3.909 11.014 1.00 60.09 171 SER A O 1
ATOM 1337 N N . CYS A 1 172 ? -1.925 -1.837 10.500 1.00 65.25 172 CYS A N 1
ATOM 1338 C CA . CYS A 1 172 ? -2.022 -1.320 11.866 1.00 65.25 172 CYS A CA 1
ATOM 1339 C C . CYS A 1 172 ? -0.721 -1.511 12.676 1.00 65.25 172 CYS A C 1
ATOM 1341 O O . CYS A 1 172 ? -0.744 -1.826 13.869 1.00 65.25 172 CYS A O 1
ATOM 1343 N N . ILE A 1 173 ? 0.437 -1.329 12.031 1.00 72.06 173 ILE A N 1
ATOM 1344 C CA . ILE A 1 173 ? 1.751 -1.540 12.652 1.00 72.06 173 ILE A CA 1
ATOM 1345 C C . ILE A 1 173 ? 2.205 -0.250 13.329 1.00 72.06 173 ILE A C 1
ATOM 1347 O O . ILE A 1 173 ? 2.366 0.776 12.678 1.00 72.06 173 ILE A O 1
ATOM 1351 N N . SER A 1 174 ? 2.484 -0.318 14.631 1.00 78.81 174 SER A N 1
ATOM 1352 C CA . SER A 1 174 ? 3.125 0.784 15.358 1.00 78.81 174 SER A CA 1
ATOM 1353 C C . SER A 1 174 ? 4.611 0.900 15.021 1.00 78.81 174 SER A C 1
ATOM 1355 O O . SER A 1 174 ? 5.293 -0.115 14.842 1.00 78.81 174 SER A O 1
ATOM 1357 N N . PHE A 1 175 ? 5.161 2.113 15.095 1.00 81.38 175 PHE A N 1
ATOM 1358 C CA . PHE A 1 175 ? 6.608 2.345 15.019 1.00 81.38 175 PHE A CA 1
ATOM 1359 C C . PHE A 1 175 ? 7.413 1.603 16.087 1.00 81.38 175 PHE A C 1
ATOM 1361 O O . PHE A 1 175 ? 8.575 1.287 15.856 1.00 81.38 175 PHE A O 1
ATOM 1368 N N . LEU A 1 176 ? 6.807 1.253 17.226 1.00 78.44 176 LEU A N 1
ATOM 1369 C CA . LEU A 1 176 ? 7.468 0.429 18.246 1.00 78.44 176 LEU A CA 1
ATOM 1370 C C . LEU A 1 176 ? 7.739 -1.013 17.779 1.00 78.44 176 LEU A C 1
ATOM 1372 O O . LEU A 1 176 ? 8.578 -1.690 18.367 1.00 78.44 176 LEU A O 1
ATOM 1376 N N . GLY A 1 177 ? 7.015 -1.496 16.764 1.00 77.50 177 GLY A N 1
ATOM 1377 C CA . GLY A 1 177 ? 7.128 -2.852 16.213 1.00 77.50 177 GLY A CA 1
ATOM 1378 C C . GLY A 1 177 ? 7.431 -2.888 14.714 1.00 77.50 177 GLY A C 1
ATOM 1379 O O . GLY A 1 177 ? 7.333 -3.943 14.092 1.00 77.50 177 GLY A O 1
ATOM 1380 N N . VAL A 1 178 ? 7.784 -1.752 14.104 1.00 84.06 178 VAL A N 1
ATOM 1381 C CA . VAL A 1 178 ? 8.058 -1.679 12.658 1.00 84.06 178 VAL A CA 1
ATOM 1382 C C . VAL A 1 178 ? 9.305 -2.478 12.268 1.00 84.06 178 VAL A C 1
ATOM 1384 O O . VAL A 1 178 ? 9.390 -2.999 11.158 1.00 84.06 178 VAL A O 1
ATOM 1387 N N . THR A 1 179 ? 10.243 -2.650 13.203 1.00 87.19 179 THR A N 1
ATOM 1388 C CA . THR A 1 179 ? 11.511 -3.360 12.993 1.00 87.19 179 THR A CA 1
ATOM 1389 C C . THR A 1 179 ? 11.321 -4.811 12.549 1.00 87.19 179 THR A C 1
ATOM 1391 O O . THR A 1 179 ? 12.068 -5.276 11.693 1.00 87.19 179 THR A O 1
ATOM 1394 N N . SER A 1 180 ? 10.294 -5.515 13.043 1.00 85.81 180 SER A N 1
ATOM 1395 C CA . SER A 1 180 ? 10.012 -6.902 12.635 1.00 85.81 180 SER A CA 1
ATOM 1396 C C . SER A 1 180 ? 9.414 -7.023 11.231 1.00 85.81 180 SER A C 1
ATOM 1398 O O . SER A 1 180 ? 9.331 -8.127 10.705 1.00 85.81 180 SER A O 1
ATOM 1400 N N . HIS A 1 181 ? 9.009 -5.908 10.618 1.00 84.81 181 HIS A N 1
ATOM 1401 C CA . HIS A 1 181 ? 8.329 -5.878 9.322 1.00 84.81 181 HIS A CA 1
ATOM 1402 C C . HIS A 1 181 ? 9.176 -5.235 8.214 1.00 84.81 181 HIS A C 1
ATOM 1404 O O . HIS A 1 181 ? 8.733 -5.176 7.068 1.00 84.81 181 HIS A O 1
ATOM 1410 N N . LEU A 1 182 ? 10.402 -4.785 8.512 1.00 89.69 182 LEU A N 1
ATOM 1411 C CA . LEU A 1 182 ? 11.256 -4.069 7.552 1.00 89.69 182 LEU A CA 1
ATOM 1412 C C . LEU A 1 182 ? 11.494 -4.853 6.257 1.00 89.69 182 LEU A C 1
ATOM 1414 O O . LEU A 1 182 ? 11.483 -4.262 5.178 1.00 89.69 182 LEU A O 1
ATOM 1418 N N . THR A 1 183 ? 11.650 -6.177 6.338 1.00 91.62 183 THR A N 1
ATOM 1419 C CA . THR A 1 183 ? 11.828 -7.046 5.163 1.00 91.62 183 THR A CA 1
ATOM 1420 C C . THR A 1 183 ? 10.613 -7.011 4.239 1.00 91.62 183 THR A C 1
ATOM 1422 O O . THR A 1 183 ? 10.756 -6.920 3.020 1.00 91.62 183 THR A O 1
ATOM 1425 N N . GLU A 1 184 ? 9.408 -7.050 4.804 1.00 88.88 184 GLU A N 1
ATOM 1426 C CA . GLU A 1 184 ? 8.181 -7.061 4.014 1.00 88.88 184 GLU A CA 1
ATOM 1427 C C . GLU A 1 184 ? 7.868 -5.684 3.428 1.00 88.88 184 GLU A C 1
ATOM 1429 O O . GLU A 1 184 ? 7.551 -5.581 2.242 1.00 88.88 184 GLU A O 1
ATOM 1434 N N . ILE A 1 185 ? 8.088 -4.621 4.205 1.00 90.31 185 ILE A N 1
ATOM 1435 C CA . ILE A 1 185 ? 7.990 -3.239 3.720 1.00 90.31 185 ILE A CA 1
ATOM 1436 C C . ILE A 1 185 ? 8.981 -3.020 2.568 1.00 90.31 185 ILE A C 1
ATOM 1438 O O . ILE A 1 185 ? 8.611 -2.481 1.527 1.00 90.31 185 ILE A O 1
ATOM 1442 N N . SER A 1 186 ? 10.218 -3.509 2.700 1.00 93.88 186 SER A N 1
ATOM 1443 C CA . SER A 1 186 ? 11.230 -3.422 1.638 1.00 93.88 186 SER A CA 1
ATOM 1444 C C . SER A 1 186 ? 10.773 -4.120 0.356 1.00 93.88 186 SER A C 1
ATOM 1446 O O . SER A 1 186 ? 10.962 -3.584 -0.735 1.00 93.88 186 SER A O 1
ATOM 1448 N N . ARG A 1 187 ? 10.117 -5.284 0.471 1.00 91.69 187 ARG A N 1
ATOM 1449 C CA . ARG A 1 187 ? 9.564 -6.024 -0.674 1.00 91.69 187 ARG A CA 1
ATOM 1450 C C . ARG A 1 187 ? 8.478 -5.224 -1.396 1.00 91.69 187 ARG A C 1
ATOM 1452 O O . ARG A 1 187 ? 8.523 -5.127 -2.622 1.00 91.69 187 ARG A O 1
ATOM 1459 N N . VAL A 1 188 ? 7.540 -4.639 -0.650 1.00 90.62 188 VAL A N 1
ATOM 1460 C CA . VAL A 1 188 ? 6.455 -3.814 -1.211 1.00 90.62 188 VAL A CA 1
ATOM 1461 C C . VAL A 1 188 ? 7.019 -2.559 -1.880 1.00 90.62 188 VAL A C 1
ATOM 1463 O O . VAL A 1 188 ? 6.732 -2.302 -3.049 1.00 90.62 188 VAL A O 1
ATOM 1466 N N . CYS A 1 189 ? 7.904 -1.830 -1.194 1.00 91.62 189 CYS A N 1
ATOM 1467 C CA . CYS A 1 189 ? 8.570 -0.653 -1.750 1.00 91.62 189 CYS A CA 1
ATOM 1468 C C . CYS A 1 189 ? 9.389 -0.988 -3.004 1.00 91.62 189 CYS A C 1
ATOM 1470 O O . CYS A 1 189 ? 9.367 -0.228 -3.969 1.00 91.62 189 CYS A O 1
ATOM 1472 N N . SER A 1 190 ? 10.085 -2.129 -3.025 1.00 92.38 190 SER A N 1
ATOM 1473 C CA . SER A 1 190 ? 10.879 -2.549 -4.182 1.00 92.38 190 SER A CA 1
ATOM 1474 C C . SER A 1 190 ? 10.010 -2.767 -5.421 1.00 92.38 190 SER A C 1
ATOM 1476 O O . SER A 1 190 ? 10.400 -2.340 -6.506 1.00 92.38 190 SER A O 1
ATOM 1478 N N . ALA A 1 191 ? 8.831 -3.380 -5.275 1.00 89.06 191 ALA A N 1
ATOM 1479 C CA . ALA A 1 191 ? 7.916 -3.596 -6.395 1.00 89.06 191 ALA A CA 1
ATOM 1480 C C . ALA A 1 191 ? 7.416 -2.272 -6.995 1.00 89.06 191 ALA A C 1
ATOM 1482 O O . ALA A 1 191 ? 7.446 -2.109 -8.214 1.00 89.06 191 ALA A O 1
ATOM 1483 N N . ALA A 1 192 ? 7.031 -1.313 -6.147 1.00 87.56 192 ALA A N 1
ATOM 1484 C CA . ALA A 1 192 ? 6.580 0.003 -6.594 1.00 87.56 192 ALA A CA 1
ATOM 1485 C C . ALA A 1 192 ? 7.701 0.775 -7.309 1.00 87.56 192 ALA A C 1
ATOM 1487 O O . ALA A 1 192 ? 7.533 1.217 -8.444 1.00 87.56 192 ALA A O 1
ATOM 1488 N N . VAL A 1 193 ? 8.879 0.866 -6.684 1.00 91.25 193 VAL A N 1
ATOM 1489 C CA . VAL A 1 193 ? 10.019 1.630 -7.216 1.00 91.25 193 VAL A CA 1
ATOM 1490 C C . VAL A 1 193 ? 10.540 1.044 -8.534 1.00 91.25 193 VAL A C 1
ATOM 1492 O O . VAL A 1 193 ? 10.924 1.797 -9.422 1.00 91.25 193 VAL A O 1
ATOM 1495 N N . LYS A 1 194 ? 10.514 -0.283 -8.718 1.00 91.06 194 LYS A N 1
ATOM 1496 C CA . LYS A 1 194 ? 10.936 -0.912 -9.984 1.00 91.06 194 LYS A CA 1
ATOM 1497 C C . LYS A 1 194 ? 10.145 -0.410 -11.195 1.00 91.06 194 LYS A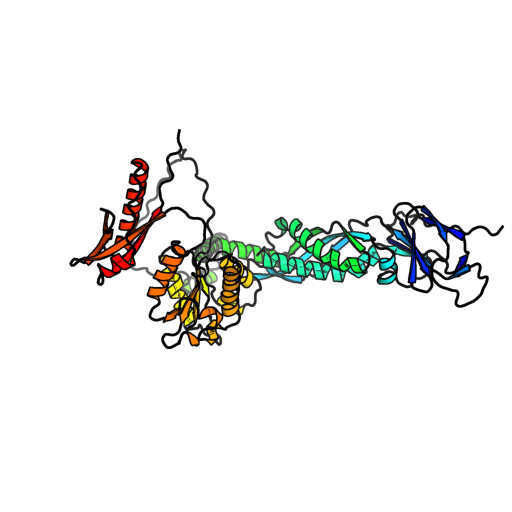 C 1
ATOM 1499 O O . LYS A 1 194 ? 10.738 -0.208 -12.251 1.00 91.06 194 LYS A O 1
ATOM 1504 N N . SER A 1 195 ? 8.836 -0.204 -11.045 1.00 88.44 195 SER A N 1
ATOM 1505 C CA . SER A 1 195 ? 7.984 0.255 -12.150 1.00 88.44 195 SER A CA 1
ATOM 1506 C C . SER A 1 195 ? 8.327 1.674 -12.619 1.00 88.44 195 SER A C 1
ATOM 1508 O O . SER A 1 195 ? 8.281 1.944 -13.813 1.00 88.44 195 SER A O 1
ATOM 1510 N N . GLU A 1 196 ? 8.777 2.533 -11.704 1.00 87.81 196 GLU A N 1
ATOM 1511 C CA . GLU A 1 196 ? 9.099 3.941 -11.974 1.00 87.81 196 GLU A CA 1
ATOM 1512 C C . GLU A 1 196 ? 10.460 4.132 -12.658 1.00 87.81 196 GLU A C 1
ATOM 1514 O O . GLU A 1 196 ? 10.672 5.097 -13.387 1.00 87.81 196 GLU A O 1
ATOM 1519 N N . PHE A 1 197 ? 11.404 3.211 -12.443 1.00 90.88 197 PHE A N 1
ATOM 1520 C CA . PHE A 1 197 ? 12.744 3.284 -13.040 1.00 90.88 197 PHE A CA 1
ATOM 1521 C C . PHE A 1 197 ? 12.813 2.628 -14.428 1.00 90.88 197 PHE A C 1
ATOM 1523 O O . PHE A 1 197 ? 13.670 2.986 -15.241 1.00 90.88 197 PHE A O 1
ATOM 1530 N N . SER A 1 198 ? 11.883 1.714 -14.731 1.00 91.31 198 SER A N 1
ATOM 1531 C CA . SER A 1 198 ? 11.832 0.991 -16.006 1.00 91.31 198 SER A CA 1
ATOM 1532 C C . SER A 1 198 ? 11.744 1.894 -17.250 1.00 91.31 198 SER A C 1
ATOM 1534 O O . SER A 1 198 ? 12.417 1.565 -18.229 1.00 91.31 198 SER A O 1
ATOM 1536 N N . PRO A 1 199 ? 10.988 3.015 -17.264 1.00 90.94 199 PRO A N 1
ATOM 1537 C CA . PRO A 1 199 ? 10.946 3.930 -18.409 1.00 90.94 199 PRO A CA 1
ATOM 1538 C C . PRO A 1 199 ? 12.309 4.541 -18.759 1.00 90.94 199 PRO A C 1
ATOM 1540 O O . PRO A 1 199 ? 12.561 4.851 -19.917 1.00 90.94 199 PRO A O 1
ATOM 1543 N N . TYR A 1 200 ? 13.210 4.655 -17.780 1.00 91.00 200 TYR A N 1
ATOM 1544 C CA . TYR A 1 200 ? 14.567 5.178 -17.961 1.00 91.00 200 TYR A CA 1
ATOM 1545 C C . TYR A 1 200 ? 15.589 4.085 -18.312 1.00 91.00 200 TYR A C 1
ATOM 1547 O O . TYR A 1 200 ? 16.791 4.347 -18.335 1.00 91.00 200 TYR A O 1
ATOM 1555 N N . GLY A 1 201 ? 15.145 2.842 -18.533 1.00 91.44 201 GLY A N 1
ATOM 1556 C CA . GLY A 1 201 ? 16.019 1.698 -18.805 1.00 91.44 201 GLY A CA 1
ATOM 1557 C C . GLY A 1 201 ? 16.850 1.231 -17.606 1.00 91.44 201 GLY A C 1
ATOM 1558 O O . GLY A 1 201 ? 17.889 0.586 -17.785 1.00 91.44 201 GLY A O 1
ATOM 1559 N N . ILE A 1 202 ? 16.410 1.566 -16.388 1.00 93.19 202 ILE A N 1
ATOM 1560 C CA . ILE A 1 202 ? 17.088 1.230 -15.134 1.00 93.19 202 ILE A CA 1
ATOM 1561 C C . ILE A 1 202 ? 16.256 0.209 -14.358 1.00 93.19 202 ILE A C 1
ATOM 1563 O O . ILE A 1 202 ? 15.059 0.377 -14.140 1.00 93.19 202 ILE A O 1
ATOM 1567 N N . GLU A 1 203 ? 16.917 -0.833 -13.873 1.00 93.12 203 GLU A N 1
ATOM 1568 C CA . GLU A 1 203 ? 16.379 -1.781 -12.908 1.00 93.12 203 GLU A CA 1
ATOM 1569 C C . GLU A 1 203 ? 16.915 -1.458 -11.509 1.00 93.12 203 GLU A C 1
ATOM 1571 O O . GLU A 1 203 ? 18.125 -1.349 -11.295 1.00 93.12 203 GLU A O 1
ATOM 1576 N N . VAL A 1 204 ? 16.012 -1.360 -10.532 1.00 92.88 204 VAL A N 1
ATOM 1577 C CA . VAL A 1 204 ? 16.375 -1.250 -9.114 1.00 92.88 204 VAL A CA 1
ATOM 1578 C C . VAL A 1 204 ? 16.498 -2.644 -8.504 1.00 92.88 204 VAL A C 1
ATOM 1580 O O . VAL A 1 204 ? 15.553 -3.436 -8.523 1.00 92.88 204 VAL A O 1
ATOM 1583 N N . VAL A 1 205 ? 17.659 -2.938 -7.924 1.00 92.25 205 VAL A N 1
ATOM 1584 C CA . VAL A 1 205 ? 17.993 -4.221 -7.291 1.00 92.25 205 VAL A CA 1
ATOM 1585 C C . VAL A 1 205 ? 18.241 -4.035 -5.795 1.00 92.25 205 VAL A C 1
ATOM 1587 O O . VAL A 1 205 ? 18.668 -2.970 -5.367 1.00 92.25 205 VAL A O 1
ATOM 1590 N N . ASN A 1 206 ? 17.983 -5.066 -4.987 1.00 91.81 206 ASN A N 1
ATOM 1591 C CA . ASN A 1 206 ? 18.302 -5.102 -3.550 1.00 91.81 206 ASN A CA 1
ATOM 1592 C C . ASN A 1 206 ? 17.868 -3.855 -2.752 1.00 91.81 206 ASN A C 1
ATOM 1594 O O . ASN A 1 206 ? 18.600 -3.395 -1.878 1.00 91.81 206 ASN A O 1
ATOM 1598 N N . LEU A 1 207 ? 16.690 -3.297 -3.051 1.00 94.56 207 LEU A N 1
ATOM 1599 C CA . LEU A 1 207 ? 16.139 -2.206 -2.252 1.00 94.56 207 LEU A CA 1
ATOM 1600 C C . LEU A 1 207 ? 15.780 -2.734 -0.861 1.00 94.56 207 LEU A C 1
ATOM 1602 O O . LEU A 1 207 ? 14.948 -3.633 -0.727 1.00 94.56 207 LEU A O 1
ATOM 1606 N N . SER A 1 208 ? 16.405 -2.160 0.160 1.00 93.81 208 SER A N 1
ATOM 1607 C CA . SER A 1 208 ? 16.195 -2.487 1.562 1.00 93.81 208 SER A CA 1
ATOM 1608 C C . SER A 1 208 ? 15.981 -1.225 2.389 1.00 93.81 208 SER A C 1
ATOM 1610 O O . SER A 1 208 ? 16.601 -0.181 2.170 1.00 93.81 208 SER A O 1
ATOM 1612 N N . ILE A 1 209 ? 15.083 -1.331 3.362 1.00 95.31 209 ILE A N 1
ATOM 1613 C CA . ILE A 1 209 ? 14.877 -0.341 4.411 1.00 95.31 209 ILE A CA 1
ATOM 1614 C C . ILE A 1 209 ? 15.583 -0.864 5.658 1.00 95.31 209 ILE A C 1
ATOM 1616 O O . ILE A 1 209 ? 15.173 -1.870 6.232 1.00 95.31 209 ILE A O 1
ATOM 1620 N N . GLU A 1 210 ? 16.655 -0.190 6.068 1.00 93.06 210 GLU A N 1
ATOM 1621 C CA . GLU A 1 210 ? 17.459 -0.607 7.223 1.00 93.06 210 GLU A CA 1
ATOM 1622 C C . GLU A 1 210 ? 16.865 -0.085 8.530 1.00 93.06 210 GLU A C 1
ATOM 1624 O O . GLU A 1 210 ? 16.951 -0.739 9.567 1.00 93.06 210 GLU A O 1
ATOM 1629 N N . THR A 1 211 ? 16.256 1.101 8.512 1.00 92.88 211 THR A N 1
ATOM 1630 C CA . THR A 1 211 ? 15.653 1.690 9.710 1.00 92.88 211 THR A CA 1
ATOM 1631 C C . THR A 1 211 ? 14.488 2.597 9.352 1.00 92.88 211 THR A C 1
ATOM 1633 O O . THR A 1 211 ? 14.575 3.417 8.439 1.00 92.88 211 THR A O 1
ATOM 1636 N N . ILE A 1 212 ? 13.426 2.492 10.150 1.00 92.44 212 ILE A N 1
ATOM 1637 C CA . ILE A 1 212 ? 12.338 3.464 10.255 1.00 92.44 212 ILE A CA 1
ATOM 1638 C C . ILE A 1 212 ? 12.247 3.819 11.737 1.00 92.44 212 ILE A C 1
ATOM 1640 O O . ILE A 1 212 ? 11.896 2.965 12.549 1.00 92.44 212 ILE A O 1
ATOM 1644 N N . ALA A 1 213 ? 12.611 5.046 12.100 1.00 88.25 213 ALA A N 1
ATOM 1645 C CA . ALA A 1 213 ? 12.703 5.455 13.497 1.00 88.25 213 ALA A CA 1
ATOM 1646 C C . ALA A 1 213 ? 12.009 6.804 13.734 1.00 88.25 213 ALA A C 1
ATOM 1648 O O . ALA A 1 213 ? 12.298 7.772 13.018 1.00 88.25 213 ALA A O 1
ATOM 1649 N N . PRO A 1 214 ? 11.135 6.898 14.753 1.00 88.75 214 PRO A N 1
ATOM 1650 C CA . PRO A 1 214 ? 10.693 8.175 15.295 1.00 88.75 214 PRO A CA 1
ATOM 1651 C C . PRO A 1 214 ? 11.852 8.971 15.898 1.00 88.75 214 PRO A C 1
ATOM 1653 O O . PRO A 1 214 ? 12.880 8.411 16.291 1.00 88.75 214 PRO A O 1
ATOM 1656 N N . LEU A 1 215 ? 11.670 10.283 16.031 1.00 88.38 215 LEU A N 1
ATOM 1657 C CA . LEU A 1 215 ? 12.544 11.100 16.867 1.00 88.38 215 LEU A CA 1
ATOM 1658 C C . LEU A 1 215 ? 12.501 10.612 18.330 1.00 88.38 215 LEU A C 1
ATOM 1660 O O . LEU A 1 215 ? 11.461 10.126 18.779 1.00 88.38 215 LEU A O 1
ATOM 1664 N N . PRO A 1 216 ? 13.587 10.777 19.111 1.00 86.06 216 PRO A N 1
ATOM 1665 C CA . PRO A 1 216 ? 13.646 10.277 20.488 1.00 86.06 216 PRO A CA 1
ATOM 1666 C C . PRO A 1 216 ? 12.508 10.775 21.394 1.00 86.06 216 PRO A C 1
ATOM 1668 O O . PRO A 1 216 ? 11.987 10.009 22.202 1.00 86.06 216 PRO A O 1
ATOM 1671 N N . SER A 1 217 ? 12.086 12.036 21.237 1.00 85.00 217 SER A N 1
ATOM 1672 C CA . SER A 1 217 ? 10.953 12.612 21.977 1.00 85.00 217 SER A CA 1
ATOM 1673 C C . SER A 1 217 ? 9.645 11.875 21.705 1.00 85.00 217 SER A C 1
ATOM 1675 O O . SER A 1 217 ? 8.884 11.591 22.627 1.00 85.00 217 SER A O 1
ATOM 1677 N N . ASP A 1 218 ? 9.406 11.551 20.439 1.00 85.38 218 ASP A N 1
ATOM 1678 C CA . ASP A 1 218 ? 8.158 10.976 19.950 1.00 85.38 218 ASP A CA 1
ATOM 1679 C C . ASP A 1 218 ? 8.117 9.475 20.261 1.00 85.38 218 ASP A C 1
ATOM 1681 O O . ASP A 1 218 ? 7.075 8.930 20.622 1.00 85.38 218 ASP A O 1
ATOM 1685 N N . PHE A 1 219 ? 9.278 8.815 20.233 1.00 84.81 219 PHE A N 1
ATOM 1686 C CA . PHE A 1 219 ? 9.435 7.433 20.679 1.00 84.81 219 PHE A CA 1
ATOM 1687 C C . PHE A 1 219 ? 9.066 7.254 22.161 1.00 84.81 219 PHE A C 1
ATOM 1689 O O . PHE A 1 219 ? 8.321 6.336 22.508 1.00 84.81 219 PHE A O 1
ATOM 1696 N N . GLU A 1 220 ? 9.528 8.149 23.041 1.00 79.06 220 GLU A N 1
ATOM 1697 C CA . GLU A 1 220 ? 9.156 8.119 24.464 1.00 79.06 220 GLU A CA 1
ATOM 1698 C C . GLU A 1 220 ? 7.656 8.352 24.675 1.00 79.06 220 GLU A C 1
ATOM 1700 O O . GLU A 1 220 ? 7.036 7.715 25.529 1.00 79.06 220 GLU A O 1
ATOM 1705 N N . GLN A 1 221 ? 7.036 9.228 23.881 1.00 75.88 221 GLN A N 1
ATOM 1706 C CA . GLN A 1 221 ? 5.588 9.435 23.931 1.00 75.88 221 GLN A CA 1
ATOM 1707 C C . GLN A 1 221 ? 4.814 8.182 23.497 1.00 75.88 221 GLN A C 1
ATOM 1709 O O . GLN A 1 221 ? 3.866 7.793 24.185 1.00 75.88 221 GLN A O 1
ATOM 1714 N N . LEU A 1 222 ? 5.243 7.506 22.425 1.00 75.69 222 LEU A N 1
ATOM 1715 C CA . LEU A 1 222 ? 4.665 6.226 21.999 1.00 75.69 222 LEU A CA 1
ATOM 1716 C C . LEU A 1 222 ? 4.805 5.152 23.080 1.00 75.69 222 LEU A C 1
ATOM 1718 O O . LEU A 1 222 ? 3.851 4.420 23.351 1.00 75.69 222 LEU A O 1
ATOM 1722 N N . ARG A 1 223 ? 5.971 5.067 23.731 1.00 76.81 223 ARG A N 1
ATOM 1723 C CA . ARG A 1 223 ? 6.203 4.118 24.827 1.00 76.81 223 ARG A CA 1
ATOM 1724 C C . ARG A 1 223 ? 5.258 4.373 26.001 1.00 76.81 223 ARG A C 1
ATOM 1726 O O . ARG A 1 223 ? 4.594 3.444 26.453 1.00 76.81 223 ARG A O 1
ATOM 1733 N N . ARG A 1 224 ? 5.118 5.632 26.425 1.00 73.81 224 ARG A N 1
ATOM 1734 C CA . ARG A 1 224 ? 4.176 6.028 27.488 1.00 73.81 224 ARG A CA 1
ATOM 1735 C C . ARG A 1 224 ? 2.727 5.715 27.129 1.00 73.81 224 ARG A C 1
ATOM 1737 O O . ARG A 1 224 ? 1.956 5.320 27.999 1.00 73.81 224 ARG A O 1
ATOM 1744 N N . MET A 1 225 ? 2.336 5.901 25.867 1.00 66.12 225 MET A N 1
ATOM 1745 C CA . MET A 1 225 ? 0.999 5.515 25.412 1.00 66.12 225 MET A CA 1
ATOM 1746 C C . MET A 1 225 ? 0.816 4.002 25.501 1.00 66.12 225 MET A C 1
ATOM 1748 O O . MET A 1 225 ? -0.158 3.558 26.099 1.00 66.12 225 MET A O 1
ATOM 1752 N N . LYS A 1 226 ? 1.769 3.206 25.005 1.00 69.81 226 LYS A N 1
ATOM 1753 C CA . LYS A 1 226 ? 1.734 1.740 25.125 1.00 69.81 226 LYS A CA 1
ATOM 1754 C C . LYS A 1 226 ? 1.543 1.280 26.574 1.00 69.81 226 LYS A C 1
ATOM 1756 O O . LYS A 1 226 ? 0.724 0.401 26.819 1.00 69.81 226 LYS A O 1
ATOM 1761 N N . GLU A 1 227 ? 2.268 1.878 27.516 1.00 64.50 227 GLU A N 1
ATOM 1762 C CA . GLU A 1 227 ? 2.140 1.592 28.953 1.00 64.50 227 GLU A CA 1
ATOM 1763 C C . GLU A 1 227 ? 0.731 1.916 29.477 1.00 64.50 227 GLU A C 1
ATOM 1765 O O . GLU A 1 227 ? 0.113 1.079 30.133 1.00 64.50 227 GLU A O 1
ATOM 1770 N N . LYS A 1 228 ? 0.171 3.082 29.122 1.00 59.34 228 LYS A N 1
ATOM 1771 C CA . LYS A 1 228 ? -1.211 3.459 29.480 1.00 59.34 228 LYS A CA 1
ATOM 1772 C C . LYS A 1 228 ? -2.258 2.502 28.904 1.00 59.34 228 LYS A C 1
ATOM 1774 O O . LYS A 1 228 ? -3.181 2.116 29.616 1.00 59.34 228 LYS A O 1
ATOM 1779 N N . TYR A 1 229 ? -2.111 2.116 27.637 1.00 53.66 229 TYR A N 1
ATOM 1780 C CA . TYR A 1 229 ? -3.007 1.170 26.964 1.00 53.66 229 TYR A CA 1
ATOM 1781 C C . TYR A 1 229 ? -2.949 -0.233 27.587 1.00 53.66 229 TYR A C 1
ATOM 1783 O O . TYR A 1 229 ? -3.965 -0.919 27.623 1.00 53.66 229 TYR A O 1
ATOM 1791 N N . ALA A 1 230 ? -1.787 -0.660 28.091 1.00 52.56 230 ALA A N 1
ATOM 1792 C CA . ALA A 1 230 ? -1.613 -1.983 28.691 1.00 52.56 230 ALA A CA 1
ATOM 1793 C C . ALA A 1 230 ? -2.208 -2.109 30.106 1.00 52.56 230 ALA A C 1
ATOM 1795 O O . ALA A 1 230 ? -2.585 -3.208 30.502 1.00 52.56 230 ALA A O 1
ATOM 1796 N N . LEU A 1 231 ? -2.297 -1.014 30.870 1.00 46.25 231 LEU A N 1
ATOM 1797 C CA . LEU A 1 231 ? -2.724 -1.054 32.277 1.00 46.25 231 LEU A CA 1
ATOM 1798 C C . LEU A 1 231 ? -4.235 -0.889 32.499 1.00 46.25 231 LEU A C 1
ATOM 1800 O O . LEU A 1 231 ? -4.744 -1.289 33.547 1.00 46.25 231 LEU A O 1
ATOM 1804 N N . GLY A 1 232 ? -4.965 -0.293 31.555 1.00 46.00 232 GLY A N 1
ATOM 1805 C CA . GLY A 1 232 ? -6.343 0.142 31.789 1.00 46.00 232 GLY A CA 1
ATOM 1806 C C . GLY A 1 232 ? -6.413 1.350 32.740 1.00 46.00 232 GLY A C 1
ATOM 1807 O O . GLY A 1 232 ? -5.659 1.479 33.706 1.00 46.00 232 GLY A O 1
ATOM 1808 N N . GLU A 1 233 ? -7.336 2.268 32.460 1.00 38.12 233 GLU A N 1
ATOM 1809 C CA . GLU A 1 233 ? -7.424 3.611 33.062 1.00 38.12 233 GLU A CA 1
ATOM 1810 C C . GLU A 1 233 ? -7.435 3.621 34.608 1.00 38.12 233 GLU A C 1
ATOM 1812 O O . GLU A 1 233 ? -6.862 4.511 35.237 1.00 38.12 233 GLU A O 1
ATOM 1817 N N . LYS A 1 234 ? -8.003 2.581 35.236 1.00 41.19 234 LYS A N 1
ATOM 1818 C CA . LYS A 1 234 ? -8.103 2.445 36.701 1.00 41.19 234 LYS A CA 1
ATOM 1819 C C . LYS A 1 234 ? -6.816 1.953 37.377 1.00 41.19 234 LYS A C 1
ATOM 1821 O O . LYS A 1 234 ? -6.560 2.328 38.519 1.00 41.19 234 LYS A O 1
ATOM 1826 N N . THR A 1 235 ? -5.998 1.150 36.700 1.00 46.03 235 THR A N 1
ATOM 1827 C CA . THR A 1 235 ? -4.750 0.600 37.266 1.00 46.03 235 THR A CA 1
ATOM 1828 C C . THR A 1 235 ? -3.614 1.606 37.144 1.00 46.03 235 THR A C 1
ATOM 1830 O O . THR A 1 235 ? -2.870 1.807 38.098 1.00 46.03 235 THR A O 1
ATOM 1833 N N . TYR A 1 236 ? -3.547 2.325 36.017 1.00 47.47 236 TYR A N 1
ATOM 1834 C CA . TYR A 1 236 ? -2.561 3.385 35.788 1.00 47.47 236 TYR A CA 1
ATOM 1835 C C . TYR A 1 236 ? -2.658 4.513 36.821 1.00 47.47 236 TYR A C 1
ATOM 1837 O O . TYR A 1 236 ? -1.641 4.970 37.336 1.00 47.47 236 TYR A O 1
ATOM 1845 N N . MET A 1 237 ? -3.879 4.949 37.155 1.00 43.66 237 MET A N 1
ATOM 1846 C CA . MET A 1 237 ? -4.085 5.964 38.192 1.00 43.66 237 MET A CA 1
ATOM 1847 C C . MET A 1 237 ? -3.661 5.456 39.571 1.00 43.66 237 MET A C 1
ATOM 1849 O O . MET A 1 237 ? -3.062 6.212 40.328 1.00 43.66 237 MET A O 1
ATOM 1853 N N . LYS A 1 238 ? -3.899 4.174 39.869 1.00 49.22 238 LYS A N 1
ATOM 1854 C CA . LYS A 1 238 ? -3.544 3.552 41.149 1.00 49.22 238 LYS A CA 1
ATOM 1855 C C . LYS A 1 238 ? -2.031 3.374 41.304 1.00 49.22 238 LYS A C 1
ATOM 1857 O O . LYS A 1 238 ? -1.484 3.748 42.332 1.00 49.22 238 LYS A O 1
ATOM 1862 N N . GLU A 1 239 ? -1.342 2.888 40.274 1.00 51.88 239 GLU A N 1
ATOM 1863 C CA . GLU A 1 239 ? 0.121 2.763 40.282 1.00 51.88 239 GLU A CA 1
ATOM 1864 C C . GLU A 1 239 ? 0.808 4.123 40.257 1.00 51.88 239 GLU A C 1
ATOM 1866 O O . GLU A 1 239 ? 1.747 4.337 41.008 1.00 51.88 239 GLU A O 1
ATOM 1871 N N . ARG A 1 240 ? 0.303 5.092 39.483 1.00 49.34 240 ARG A N 1
ATOM 1872 C CA . ARG A 1 240 ? 0.858 6.451 39.479 1.00 49.34 240 ARG A CA 1
ATOM 1873 C C . ARG A 1 240 ? 0.629 7.181 40.804 1.00 49.34 240 ARG A C 1
ATOM 1875 O O . ARG A 1 240 ? 1.470 7.988 41.186 1.00 49.34 240 ARG A O 1
ATOM 1882 N N . GLN A 1 241 ? -0.481 6.914 41.496 1.00 47.25 241 GLN A N 1
ATOM 1883 C CA . GLN A 1 241 ? -0.716 7.382 42.866 1.00 47.25 241 GLN A CA 1
ATOM 1884 C C . GLN A 1 241 ? 0.285 6.764 43.848 1.00 47.25 241 GLN A C 1
ATOM 1886 O O . GLN A 1 241 ? 0.789 7.487 44.700 1.00 47.25 241 GLN A O 1
ATOM 1891 N N . LEU A 1 242 ? 0.613 5.475 43.703 1.00 52.28 242 LEU A N 1
ATOM 1892 C CA . LEU A 1 242 ? 1.636 4.800 44.512 1.00 52.28 242 LEU A CA 1
ATOM 1893 C C . LEU A 1 242 ? 3.040 5.346 44.222 1.00 52.28 242 LEU A C 1
ATOM 1895 O O . LEU A 1 242 ? 3.736 5.734 45.146 1.00 52.28 242 LEU A O 1
ATOM 1899 N N . ASP A 1 243 ? 3.397 5.524 42.953 1.00 57.75 243 ASP A N 1
ATOM 1900 C CA . ASP A 1 243 ? 4.665 6.123 42.517 1.00 57.75 243 ASP A CA 1
ATOM 1901 C C . ASP A 1 243 ? 4.841 7.566 43.023 1.00 57.75 243 ASP A C 1
ATOM 1903 O O . ASP A 1 243 ? 5.947 8.015 43.321 1.00 57.75 243 ASP A O 1
ATOM 1907 N N . LEU A 1 244 ? 3.741 8.327 43.080 1.00 46.91 244 LEU A N 1
ATOM 1908 C CA . LEU A 1 244 ? 3.709 9.672 43.656 1.00 46.91 244 LEU A CA 1
ATOM 1909 C C . LEU A 1 244 ? 3.837 9.626 45.180 1.00 46.91 244 LEU A C 1
ATOM 1911 O O . LEU A 1 244 ? 4.539 10.465 45.732 1.00 46.91 244 LEU A O 1
ATOM 1915 N N . LEU A 1 245 ? 3.200 8.663 45.850 1.00 49.81 245 LEU A N 1
ATOM 1916 C CA . LEU A 1 245 ? 3.332 8.442 47.294 1.00 49.81 245 LEU A CA 1
ATOM 1917 C C . LEU A 1 245 ? 4.759 8.035 47.680 1.00 49.81 245 LEU A C 1
ATOM 1919 O O . LEU A 1 245 ? 5.292 8.578 48.644 1.00 49.81 245 LEU A O 1
ATOM 1923 N N . ASP A 1 246 ? 5.397 7.165 46.902 1.00 49.00 246 ASP A N 1
ATOM 1924 C CA . ASP A 1 246 ? 6.779 6.735 47.120 1.00 49.00 246 ASP A CA 1
ATOM 1925 C C . ASP A 1 246 ? 7.754 7.900 46.892 1.00 49.00 246 ASP A C 1
ATOM 1927 O O . ASP A 1 246 ? 8.592 8.184 47.744 1.00 49.00 246 ASP A O 1
ATOM 1931 N N . LYS A 1 247 ? 7.563 8.697 45.831 1.00 48.53 247 LYS A N 1
ATOM 1932 C CA . LYS A 1 247 ? 8.353 9.924 45.594 1.00 48.53 247 LYS A CA 1
ATOM 1933 C C . LYS A 1 247 ? 8.139 11.003 46.659 1.00 48.53 247 LYS A C 1
ATOM 1935 O O . LYS A 1 247 ? 9.058 11.768 46.940 1.00 48.53 247 LYS A O 1
ATOM 1940 N N . LEU A 1 248 ? 6.945 11.074 47.254 1.00 45.59 248 LEU A N 1
ATOM 1941 C CA . LEU A 1 248 ? 6.648 11.947 48.397 1.00 45.59 248 LEU A CA 1
ATOM 1942 C C . LEU A 1 248 ? 7.306 11.437 49.691 1.00 45.59 248 LEU A C 1
ATOM 1944 O O . LEU A 1 248 ? 7.720 12.247 50.520 1.00 45.59 248 LEU A O 1
ATOM 1948 N N . ALA A 1 249 ? 7.422 10.118 49.862 1.00 50.09 249 ALA A N 1
ATOM 1949 C CA . ALA A 1 249 ? 8.120 9.495 50.985 1.00 50.09 249 ALA A CA 1
ATOM 1950 C C . ALA A 1 249 ? 9.652 9.616 50.865 1.00 50.09 249 ALA A C 1
ATOM 1952 O O . ALA A 1 249 ? 10.345 9.705 51.879 1.00 50.09 249 ALA A O 1
ATOM 1953 N N . GLU A 1 250 ? 10.176 9.673 49.640 1.00 49.81 250 GLU A N 1
ATOM 1954 C CA . GLU A 1 250 ? 11.610 9.733 49.340 1.00 49.81 250 GLU A CA 1
ATOM 1955 C C . GLU A 1 250 ? 12.219 11.155 49.359 1.00 49.81 250 G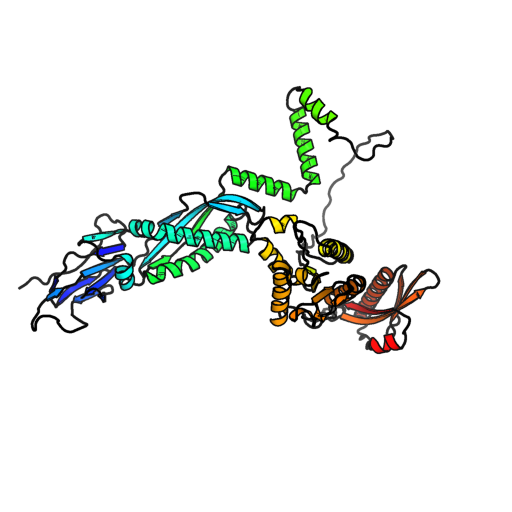LU A C 1
ATOM 1957 O O . GLU A 1 250 ? 13.446 11.277 49.325 1.00 49.81 250 GLU A O 1
ATOM 1962 N N . GLY A 1 251 ? 11.434 12.245 49.457 1.00 38.00 251 GLY A N 1
ATOM 1963 C CA . GLY A 1 251 ? 11.988 13.606 49.318 1.00 38.00 251 GLY A CA 1
ATOM 1964 C C . GLY A 1 251 ? 11.195 14.777 49.921 1.00 38.00 251 GLY A C 1
ATOM 1965 O O . GLY A 1 251 ? 10.256 15.287 49.324 1.00 38.00 251 GLY A O 1
ATOM 1966 N N . SER A 1 252 ? 11.670 15.256 51.078 1.00 38.56 252 SER A N 1
ATOM 1967 C CA . SER A 1 252 ? 11.559 16.614 51.660 1.00 38.56 252 SER A CA 1
ATOM 1968 C C . SER A 1 252 ? 10.264 17.433 51.454 1.00 38.56 252 SER A C 1
ATOM 1970 O O . SER A 1 252 ? 10.201 18.336 50.627 1.00 38.56 252 SER A O 1
ATOM 1972 N N . GLY A 1 253 ? 9.302 17.250 52.361 1.00 45.84 253 GLY A N 1
ATOM 1973 C CA . GLY A 1 253 ? 8.911 18.316 53.298 1.00 45.84 253 GLY A CA 1
ATOM 1974 C C . GLY A 1 253 ? 8.184 19.571 52.800 1.00 45.84 253 GLY A C 1
ATOM 1975 O O . GLY A 1 253 ? 8.075 20.503 53.595 1.00 45.84 253 GLY A O 1
ATOM 1976 N N . ASP A 1 254 ? 7.658 19.634 51.574 1.00 42.47 254 ASP A N 1
ATOM 1977 C CA . ASP A 1 254 ? 6.886 20.809 51.140 1.00 42.47 254 ASP A CA 1
ATOM 1978 C C . ASP A 1 254 ? 5.379 20.644 51.419 1.00 42.47 254 ASP A C 1
ATOM 1980 O O . ASP A 1 254 ? 4.576 20.185 50.601 1.00 42.47 254 ASP A O 1
ATOM 1984 N N . SER A 1 255 ? 5.003 21.006 52.649 1.00 43.62 255 SER A N 1
ATOM 1985 C CA . SER A 1 255 ? 3.656 20.886 53.234 1.00 43.62 255 SER A CA 1
ATOM 1986 C C . SER A 1 255 ? 2.547 21.557 52.399 1.00 43.62 255 SER A C 1
ATOM 1988 O O . SER A 1 255 ? 1.383 21.164 52.473 1.00 43.62 255 SER A O 1
ATOM 1990 N N . ALA A 1 256 ? 2.893 22.524 51.540 1.00 40.09 256 ALA A N 1
ATOM 1991 C CA . ALA A 1 256 ? 1.943 23.231 50.681 1.00 40.09 256 ALA A CA 1
ATOM 1992 C C . ALA A 1 256 ? 1.371 22.353 49.552 1.00 40.09 256 ALA A C 1
ATOM 1994 O O . ALA A 1 256 ? 0.160 22.365 49.330 1.00 40.09 256 ALA A O 1
ATOM 1995 N N . ALA A 1 257 ? 2.200 21.537 48.891 1.00 41.69 257 ALA A N 1
ATOM 1996 C CA . ALA A 1 257 ? 1.741 20.629 47.835 1.00 41.69 257 ALA A CA 1
ATOM 1997 C C . ALA A 1 257 ? 0.855 19.507 48.405 1.00 41.69 257 ALA A C 1
ATOM 1999 O O . ALA A 1 257 ? -0.154 19.131 47.807 1.00 41.69 257 ALA A O 1
ATOM 2000 N N . ILE A 1 258 ? 1.188 19.038 49.612 1.00 42.12 258 ILE A N 1
ATOM 2001 C CA . ILE A 1 258 ? 0.416 18.038 50.361 1.00 42.12 258 ILE A CA 1
ATOM 2002 C C . ILE A 1 258 ? -0.970 18.594 50.717 1.00 42.12 258 ILE A C 1
ATOM 2004 O O . ILE A 1 258 ? -1.978 17.913 50.528 1.00 42.12 258 ILE A O 1
ATOM 2008 N N . LYS A 1 259 ? -1.045 19.855 51.161 1.00 39.81 259 LYS A N 1
ATOM 2009 C CA . LYS A 1 259 ? -2.309 20.501 51.530 1.00 39.81 259 LYS A CA 1
ATOM 2010 C C . LYS A 1 259 ? -3.227 20.731 50.327 1.00 39.81 259 LYS A C 1
ATOM 2012 O O . LYS A 1 259 ? -4.416 20.457 50.423 1.00 39.81 259 LYS A O 1
ATOM 2017 N N . THR A 1 260 ? -2.682 21.139 49.179 1.00 44.09 260 THR A N 1
ATOM 2018 C CA . THR A 1 260 ? -3.460 21.324 47.941 1.00 44.09 260 THR A CA 1
ATOM 2019 C C . THR A 1 260 ? -4.039 20.006 47.415 1.00 44.09 260 THR A C 1
ATOM 2021 O O . THR A 1 260 ? -5.183 19.983 46.967 1.00 44.09 260 THR A O 1
ATOM 2024 N N . VAL A 1 261 ? -3.306 18.891 47.520 1.00 41.22 261 VAL A N 1
ATOM 2025 C CA . VAL A 1 261 ? -3.802 17.564 47.107 1.00 41.22 261 VAL A CA 1
ATOM 2026 C C . VAL A 1 261 ? -4.884 17.043 48.065 1.00 41.22 261 VAL A C 1
ATOM 2028 O O . VAL A 1 261 ? -5.912 16.556 47.597 1.00 41.22 261 VAL A O 1
ATOM 2031 N N . LEU A 1 262 ? -4.720 17.216 49.383 1.00 39.44 262 LEU A N 1
ATOM 2032 C CA . LEU A 1 262 ? -5.719 16.826 50.392 1.00 39.44 262 LEU A CA 1
ATOM 2033 C C . LEU A 1 262 ? -6.993 17.697 50.369 1.00 39.44 262 LEU A C 1
ATOM 2035 O O . LEU A 1 262 ? -8.086 17.165 50.545 1.00 39.44 262 LEU A O 1
ATOM 2039 N N . GLU A 1 263 ? -6.881 19.006 50.120 1.00 38.66 263 GLU A N 1
ATOM 2040 C CA . GLU A 1 263 ? -8.022 19.943 50.079 1.00 38.66 263 GLU A CA 1
ATOM 2041 C C . GLU A 1 263 ? -8.792 19.908 48.742 1.00 38.66 263 GLU A C 1
ATOM 2043 O O . GLU A 1 263 ? -9.953 20.308 48.692 1.00 38.66 263 GLU A O 1
ATOM 2048 N N . SER A 1 264 ? -8.190 19.387 47.664 1.00 40.94 264 SER A N 1
ATOM 2049 C CA . SER A 1 264 ? -8.819 19.291 46.332 1.00 40.94 264 SER A CA 1
ATOM 2050 C C . SER A 1 264 ? -9.883 18.191 46.187 1.00 40.94 264 SER A C 1
ATOM 2052 O O . SER A 1 264 ? -10.502 18.076 45.131 1.00 40.94 264 SER A O 1
ATOM 2054 N N . GLY A 1 265 ? -10.105 17.367 47.218 1.00 34.56 265 GLY A N 1
ATOM 2055 C CA . GLY A 1 265 ? -11.133 16.318 47.204 1.00 34.56 265 GLY A CA 1
ATOM 2056 C C . GLY A 1 265 ? -10.796 15.073 46.371 1.00 34.56 265 GLY A C 1
ATOM 2057 O O . GLY A 1 265 ? -11.628 14.179 46.263 1.00 34.56 265 GLY A O 1
ATOM 2058 N N . TRP A 1 266 ? -9.573 14.952 45.838 1.00 34.25 266 TRP A N 1
ATOM 2059 C CA . TRP A 1 266 ? -9.120 13.807 45.023 1.00 34.25 266 TRP A CA 1
ATOM 2060 C C . TRP A 1 266 ? -8.971 12.483 45.797 1.00 34.25 266 TRP A C 1
ATOM 2062 O O . TRP A 1 266 ? -8.720 11.439 45.198 1.00 34.25 266 TRP A O 1
ATOM 2072 N N . LEU A 1 267 ? -9.116 12.524 47.124 1.00 34.72 267 LEU A N 1
ATOM 2073 C CA . LEU A 1 267 ? -8.979 11.383 48.035 1.00 34.72 267 LEU A CA 1
ATOM 2074 C C . LEU A 1 267 ? -10.280 11.018 48.766 1.00 34.72 267 LEU A C 1
ATOM 2076 O O . LEU A 1 267 ? -10.240 10.180 49.663 1.00 34.72 267 LEU A O 1
ATOM 2080 N N . ALA A 1 268 ? -11.426 11.609 48.417 1.00 30.22 268 ALA A N 1
ATOM 2081 C CA . ALA A 1 268 ? -12.694 11.198 49.014 1.00 30.22 268 ALA A CA 1
ATOM 2082 C C . ALA A 1 268 ? -13.151 9.857 48.403 1.00 30.22 268 ALA A C 1
ATOM 2084 O O . ALA A 1 268 ? -13.414 9.805 47.200 1.00 30.22 268 ALA A O 1
ATOM 2085 N N . PRO A 1 269 ? -13.271 8.767 49.184 1.00 33.19 269 PRO A N 1
ATOM 2086 C CA . PRO A 1 269 ? -13.955 7.578 48.709 1.00 33.19 269 PRO A CA 1
ATOM 2087 C C . PRO A 1 269 ? -15.457 7.877 48.654 1.00 33.19 269 PRO A C 1
ATOM 2089 O O . PRO A 1 269 ? -16.040 8.328 49.644 1.00 33.19 269 PRO A O 1
ATOM 2092 N N . GLU A 1 270 ? -16.105 7.602 47.522 1.00 30.34 270 GLU A N 1
ATOM 2093 C CA . GLU A 1 270 ? -17.562 7.469 47.505 1.00 30.34 270 GLU A CA 1
ATOM 2094 C C . GLU A 1 270 ? -17.952 6.306 48.430 1.00 30.34 270 GLU A C 1
ATOM 2096 O O . GLU A 1 270 ? -17.588 5.156 48.191 1.00 30.34 270 GLU A O 1
ATOM 2101 N N . GLY A 1 271 ? -18.675 6.621 49.508 1.00 34.09 271 GLY A N 1
ATOM 2102 C CA . GLY A 1 271 ? -19.247 5.634 50.425 1.00 34.09 271 GLY A CA 1
ATOM 2103 C C . GLY A 1 271 ? -18.399 5.320 51.661 1.00 34.09 271 GLY A C 1
ATOM 2104 O O . GLY A 1 271 ? -17.928 4.201 51.825 1.00 34.09 271 GLY A O 1
ATOM 2105 N N . ALA A 1 272 ? -18.278 6.274 52.587 1.00 26.28 272 ALA A N 1
ATOM 2106 C CA . ALA A 1 272 ? -17.799 6.017 53.947 1.00 26.28 272 ALA A CA 1
ATOM 2107 C C . ALA A 1 272 ? -18.887 6.376 54.974 1.00 26.28 272 ALA A C 1
ATOM 2109 O O . ALA A 1 272 ? -18.859 7.433 55.600 1.00 26.28 272 ALA A O 1
ATOM 2110 N N . ALA A 1 273 ? -19.860 5.475 55.131 1.00 26.72 273 ALA A N 1
ATOM 2111 C CA . ALA A 1 273 ? -20.585 5.327 56.388 1.00 26.72 273 ALA A CA 1
ATOM 2112 C C . ALA A 1 273 ? -19.737 4.449 57.322 1.00 26.72 273 ALA A C 1
ATOM 2114 O O . ALA A 1 273 ? -19.168 3.443 56.902 1.00 26.72 273 ALA A O 1
ATOM 2115 N N . GLU A 1 274 ? -19.620 4.881 58.574 1.00 29.23 274 GLU A N 1
ATOM 2116 C CA . GLU A 1 274 ? -18.794 4.307 59.636 1.00 29.23 274 GLU A CA 1
ATOM 2117 C C . GLU A 1 274 ? -18.904 2.777 59.770 1.00 29.23 274 GLU A C 1
ATOM 2119 O O . GLU A 1 274 ? -20.008 2.244 59.883 1.00 29.23 274 GLU A O 1
ATOM 2124 N N . ARG A 1 275 ? -17.763 2.090 59.930 1.00 23.73 275 ARG A N 1
ATOM 2125 C CA . ARG A 1 275 ? -17.503 1.184 61.069 1.00 23.73 275 ARG A CA 1
ATOM 2126 C C . ARG A 1 275 ? -16.061 0.666 61.080 1.00 23.73 275 ARG A C 1
ATOM 2128 O O . ARG A 1 275 ? -15.460 0.392 60.050 1.00 23.73 275 ARG A O 1
ATOM 2135 N N . LYS A 1 276 ? -15.533 0.621 62.301 1.00 23.55 276 LYS A N 1
ATOM 2136 C CA . LYS A 1 276 ? -14.162 0.322 62.723 1.00 23.55 276 LYS A CA 1
ATOM 2137 C C . LYS A 1 276 ? -13.847 -1.183 62.736 1.00 23.55 276 LYS A C 1
ATOM 2139 O O . LYS A 1 276 ? -14.766 -1.981 62.878 1.00 23.55 276 LYS A O 1
ATOM 2144 N N . GLU A 1 277 ? -12.532 -1.455 62.790 1.00 22.97 277 GLU A N 1
ATOM 2145 C CA . GLU A 1 277 ? -11.853 -2.672 63.301 1.00 22.97 277 GLU A CA 1
ATOM 2146 C C . GLU A 1 277 ? -11.867 -3.900 62.359 1.00 22.97 277 GLU A C 1
ATOM 2148 O O . GLU A 1 277 ? -12.862 -4.166 61.705 1.00 22.97 277 GLU A O 1
ATOM 2153 N N . THR A 1 278 ? -10.809 -4.703 62.171 1.00 21.98 278 THR A N 1
ATOM 2154 C CA . THR A 1 278 ? -9.442 -4.793 62.725 1.00 21.98 278 THR A CA 1
ATOM 2155 C C . THR A 1 278 ? -8.590 -5.644 61.768 1.00 21.98 278 THR A C 1
ATOM 2157 O O . THR A 1 278 ? -9.098 -6.480 61.027 1.00 21.98 278 THR A O 1
ATOM 2160 N N . VAL A 1 279 ? -7.274 -5.445 61.816 1.00 23.72 279 VAL A N 1
ATOM 2161 C CA . VAL A 1 279 ? -6.232 -6.194 61.094 1.00 23.72 279 VAL A CA 1
ATOM 2162 C C . VAL A 1 279 ? -6.115 -7.641 61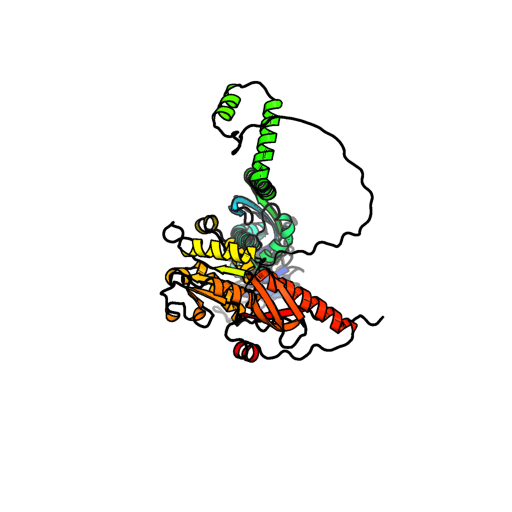.591 1.00 23.72 279 VAL A C 1
ATOM 2164 O O . VAL A 1 279 ? -6.064 -7.866 62.799 1.00 23.72 279 VAL A O 1
ATOM 2167 N N . THR A 1 280 ? -5.920 -8.611 60.689 1.00 22.06 280 THR A N 1
ATOM 2168 C CA . THR A 1 280 ? -5.073 -9.788 60.970 1.00 22.06 280 THR A CA 1
ATOM 2169 C C . THR A 1 280 ? -4.453 -10.347 59.686 1.00 22.06 280 THR A C 1
ATOM 2171 O O . THR A 1 280 ? -5.133 -10.606 58.698 1.00 22.06 280 THR A O 1
ATOM 2174 N N . THR A 1 281 ? -3.132 -10.490 59.712 1.00 22.11 281 THR A N 1
ATOM 2175 C CA . THR A 1 281 ? -2.285 -11.192 58.743 1.00 22.11 281 THR A CA 1
ATOM 2176 C C . THR A 1 281 ? -2.424 -12.717 58.887 1.00 22.11 281 THR A C 1
ATOM 2178 O O . THR A 1 281 ? -2.848 -13.186 59.936 1.00 22.11 281 THR A O 1
ATOM 2181 N N . VAL A 1 282 ? -2.053 -13.486 57.848 1.00 21.55 282 VAL A N 1
ATOM 2182 C CA . VAL A 1 282 ? -1.039 -14.582 57.812 1.00 21.55 282 VAL A CA 1
ATOM 2183 C C . VAL A 1 282 ? -1.357 -15.596 56.679 1.00 21.55 282 VAL A C 1
ATOM 2185 O O . VAL A 1 282 ? -2.500 -15.989 56.487 1.00 21.55 282 VAL A O 1
ATOM 2188 N N . ALA A 1 283 ? -0.278 -16.055 56.022 1.00 21.91 283 ALA A N 1
ATOM 2189 C CA . ALA A 1 283 ? -0.049 -17.354 55.355 1.00 21.91 283 ALA A CA 1
ATOM 2190 C C . ALA A 1 283 ? -0.198 -17.467 53.822 1.00 21.91 283 ALA A C 1
ATOM 2192 O O . ALA A 1 283 ? -1.287 -17.575 53.271 1.00 21.91 283 ALA A O 1
ATOM 2193 N N . HIS A 1 284 ? 0.962 -17.618 53.168 1.00 23.77 284 HIS A N 1
ATOM 2194 C CA . HIS A 1 284 ? 1.137 -18.488 51.997 1.00 23.77 284 HIS A CA 1
ATOM 2195 C C . HIS A 1 284 ? 0.984 -19.968 52.400 1.00 23.77 284 HIS A C 1
ATOM 2197 O O . HIS A 1 284 ? 1.422 -20.340 53.493 1.00 23.77 284 HIS A O 1
ATOM 2203 N N . PRO A 1 285 ? 0.531 -20.831 51.471 1.00 25.19 285 PRO A N 1
ATOM 2204 C CA . PRO A 1 285 ? 1.208 -22.112 51.294 1.00 25.19 285 PRO A CA 1
ATOM 2205 C C . PRO A 1 285 ? 1.498 -22.465 49.820 1.00 25.19 285 PRO A C 1
ATOM 2207 O O . PRO A 1 285 ? 0.641 -22.426 48.946 1.00 25.19 285 PRO A O 1
ATOM 2210 N N . THR A 1 286 ? 2.773 -22.783 49.610 1.00 22.08 286 THR A N 1
ATOM 2211 C CA . THR A 1 286 ? 3.363 -23.933 48.905 1.00 22.08 286 THR A CA 1
ATOM 2212 C C . THR A 1 286 ? 2.662 -24.580 47.699 1.00 22.08 286 THR A C 1
ATOM 2214 O O . THR A 1 286 ? 1.580 -25.153 47.780 1.00 22.08 286 THR A O 1
ATOM 2217 N N . VAL A 1 287 ? 3.435 -24.602 46.611 1.00 25.45 287 VAL A N 1
ATOM 2218 C CA . VAL A 1 287 ? 3.301 -25.352 45.355 1.00 25.45 287 VAL A CA 1
ATOM 2219 C C . VAL A 1 287 ? 3.335 -26.872 45.571 1.00 25.45 287 VAL A C 1
ATOM 2221 O O . VAL A 1 287 ? 4.158 -27.361 46.343 1.00 25.45 287 VAL A O 1
ATOM 2224 N N . ASN A 1 288 ? 2.535 -27.615 44.795 1.00 24.91 288 ASN A N 1
ATOM 2225 C CA . ASN A 1 288 ? 2.929 -28.920 44.253 1.00 24.91 288 ASN A CA 1
ATOM 2226 C C . ASN A 1 288 ? 2.279 -29.187 42.873 1.00 24.91 288 ASN A C 1
ATOM 2228 O O . ASN A 1 288 ? 1.260 -28.573 42.553 1.00 24.91 288 ASN A O 1
ATOM 2232 N N . PRO A 1 289 ? 2.904 -30.035 42.033 1.00 29.17 289 PRO A N 1
ATOM 2233 C CA . PRO A 1 289 ? 2.841 -29.954 40.576 1.00 29.17 289 PRO A CA 1
ATOM 2234 C C . PRO A 1 289 ? 1.858 -30.949 39.938 1.00 29.17 289 PRO A C 1
ATOM 2236 O O . PRO A 1 289 ? 1.590 -32.012 40.488 1.00 29.17 289 PRO A O 1
ATOM 2239 N N . GLY A 1 290 ? 1.434 -30.642 38.707 1.00 24.20 290 GLY A N 1
ATOM 2240 C CA . GLY A 1 290 ? 1.002 -31.655 37.739 1.00 24.20 290 GLY A CA 1
ATOM 2241 C C . GLY A 1 290 ? -0.476 -31.644 37.357 1.00 24.20 290 GLY A C 1
ATOM 2242 O O . GLY A 1 290 ? -1.218 -32.515 37.787 1.00 24.20 290 GLY A O 1
ATOM 2243 N N . VAL A 1 291 ? -0.862 -30.748 36.443 1.00 25.14 291 VAL A N 1
ATOM 2244 C CA . VAL A 1 291 ? -1.871 -31.036 35.409 1.00 25.14 291 VAL A CA 1
ATOM 2245 C C . VAL A 1 291 ? -1.412 -30.341 34.128 1.00 25.14 291 VAL A C 1
ATOM 2247 O O . VAL A 1 291 ? -1.061 -29.162 34.143 1.00 25.14 291 VAL A O 1
ATOM 2250 N N . ALA A 1 292 ? -1.335 -31.108 33.043 1.00 23.39 292 ALA A N 1
ATOM 2251 C CA . ALA A 1 292 ? -0.898 -30.658 31.732 1.00 23.39 292 ALA A CA 1
ATOM 2252 C C . ALA A 1 292 ? -1.729 -29.456 31.257 1.00 23.39 292 ALA A C 1
ATOM 2254 O O . ALA A 1 292 ? -2.955 -29.514 31.198 1.00 23.39 292 ALA A O 1
ATOM 2255 N N . ALA A 1 293 ? -1.039 -28.368 30.921 1.00 22.97 293 ALA A N 1
ATOM 2256 C CA . ALA A 1 293 ? -1.638 -27.185 30.333 1.00 22.97 293 ALA A CA 1
ATOM 2257 C C . ALA A 1 293 ? -2.166 -27.525 28.933 1.00 22.97 293 ALA A C 1
ATOM 2259 O O . ALA A 1 293 ? -1.396 -27.709 27.989 1.00 22.97 293 ALA A O 1
ATOM 2260 N N . THR A 1 294 ? -3.486 -27.590 28.789 1.00 26.17 294 THR A N 1
ATOM 2261 C CA . THR A 1 294 ? -4.138 -27.422 27.493 1.00 26.17 294 THR A CA 1
ATOM 2262 C C . THR A 1 294 ? -3.823 -26.021 26.980 1.00 26.17 294 THR A C 1
ATOM 2264 O O . THR A 1 294 ? -4.093 -25.025 27.650 1.00 26.17 294 THR A O 1
ATOM 2267 N N . VAL A 1 295 ? -3.220 -25.964 25.795 1.00 26.42 295 VAL A N 1
ATOM 2268 C CA . VAL A 1 295 ? -2.910 -24.742 25.049 1.00 26.42 295 VAL A CA 1
ATOM 2269 C C . VAL A 1 295 ? -4.169 -23.860 24.959 1.00 26.42 295 VAL A C 1
ATOM 2271 O O . VAL A 1 295 ? -5.201 -24.356 24.502 1.00 26.42 295 VAL A O 1
ATOM 2274 N N . PRO A 1 296 ? -4.144 -22.577 25.367 1.00 26.91 296 PRO A N 1
ATOM 2275 C CA . PRO A 1 296 ? -5.300 -21.706 25.187 1.00 26.91 296 PRO A CA 1
ATOM 2276 C C . PRO A 1 296 ? -5.552 -21.457 23.691 1.00 26.91 296 PRO A C 1
ATOM 2278 O O . PRO A 1 296 ? -4.656 -21.040 22.954 1.00 26.91 296 PRO A O 1
ATOM 2281 N N . LYS A 1 297 ? -6.788 -21.723 23.246 1.00 27.12 297 LYS A N 1
ATOM 2282 C CA . LYS A 1 297 ? -7.319 -21.337 21.929 1.00 27.12 297 LYS A CA 1
ATOM 2283 C C . LYS A 1 297 ? -7.242 -19.809 21.770 1.00 27.12 297 LYS A C 1
ATOM 2285 O O . LYS A 1 297 ? -7.610 -19.070 22.675 1.00 27.12 297 LYS A O 1
ATOM 2290 N N . LYS A 1 298 ? -6.787 -19.350 20.604 1.00 30.89 298 LYS A N 1
ATOM 2291 C CA . LYS A 1 298 ? -6.790 -17.946 20.157 1.00 30.89 298 LYS A CA 1
ATOM 2292 C C . LYS A 1 298 ? -8.246 -17.544 19.846 1.00 30.89 298 LYS A C 1
ATOM 2294 O O . LYS A 1 298 ? -8.861 -18.239 19.048 1.00 30.89 298 LYS A O 1
ATOM 2299 N N . SER A 1 299 ? -8.815 -16.502 20.460 1.00 40.03 299 SER A N 1
ATOM 2300 C CA . SER A 1 299 ? -10.217 -16.095 20.211 1.00 40.03 299 SER A CA 1
ATOM 2301 C C . SER A 1 299 ? -10.393 -14.570 20.168 1.00 40.03 299 SER A C 1
ATOM 2303 O O . SER A 1 299 ? -10.398 -13.930 21.219 1.00 40.03 299 SER A O 1
ATOM 2305 N N . THR A 1 300 ? -10.556 -14.009 18.965 1.00 43.50 300 THR A N 1
ATOM 2306 C CA . THR A 1 300 ? -10.992 -12.624 18.688 1.00 43.50 300 THR A CA 1
ATOM 2307 C C . THR A 1 300 ? -11.699 -12.587 17.323 1.00 43.50 300 THR A C 1
ATOM 2309 O O . THR A 1 300 ? -11.189 -11.951 16.414 1.00 43.50 300 THR A O 1
ATOM 2312 N N . ASP A 1 301 ? -12.808 -13.312 17.151 1.00 66.94 301 ASP A N 1
ATOM 2313 C CA . ASP A 1 301 ? -13.583 -13.290 15.898 1.00 66.94 301 ASP A CA 1
ATOM 2314 C C . ASP A 1 301 ? -14.855 -12.453 16.119 1.00 66.94 301 ASP A C 1
ATOM 2316 O O . ASP A 1 301 ? -15.643 -12.764 17.023 1.00 66.94 301 ASP A O 1
ATOM 2320 N N . VAL A 1 302 ? -15.049 -11.382 15.343 1.00 76.25 302 VAL A N 1
ATOM 2321 C CA . VAL A 1 302 ? -16.282 -10.571 15.369 1.00 76.25 302 VAL A CA 1
ATOM 2322 C C . VAL A 1 302 ? -17.445 -11.351 14.746 1.00 76.25 302 VAL A C 1
ATOM 2324 O O . VAL A 1 302 ? -17.360 -11.819 13.615 1.00 76.25 302 VAL A O 1
ATOM 2327 N N . GLU A 1 303 ? -18.572 -11.453 15.452 1.00 83.00 303 GLU A N 1
ATOM 2328 C CA . GLU A 1 303 ? -19.758 -12.186 14.984 1.00 83.00 303 GLU A CA 1
ATOM 2329 C C . GLU A 1 303 ? -20.831 -11.255 14.406 1.00 83.00 303 GLU A C 1
ATOM 2331 O O . GLU A 1 303 ? -21.410 -11.554 13.356 1.00 83.00 303 GLU A O 1
ATOM 2336 N N . VAL A 1 304 ? -21.069 -10.111 15.057 1.00 87.81 304 VAL A N 1
ATOM 2337 C CA . VAL A 1 304 ? -22.085 -9.120 14.664 1.00 87.81 304 VAL A CA 1
ATOM 2338 C C . VAL A 1 304 ? -21.438 -7.760 14.441 1.00 87.81 304 VAL A C 1
ATOM 2340 O O . VAL A 1 304 ? -20.781 -7.244 15.339 1.00 87.81 304 VAL A O 1
ATOM 2343 N N . PHE A 1 305 ? -21.698 -7.135 13.294 1.00 92.31 305 PHE A N 1
ATOM 2344 C CA . PHE A 1 305 ? -21.331 -5.745 13.024 1.00 92.31 305 PHE A CA 1
ATOM 2345 C C . PHE A 1 305 ? -22.568 -4.841 13.102 1.00 92.31 305 PHE A C 1
ATOM 2347 O O . PHE A 1 305 ? -23.566 -5.109 12.433 1.00 92.31 305 PHE A O 1
ATOM 2354 N N . ILE A 1 306 ? -22.507 -3.758 13.881 1.00 92.56 306 ILE A N 1
ATOM 2355 C CA . ILE A 1 306 ? -23.567 -2.743 13.969 1.00 92.56 306 ILE A CA 1
ATOM 2356 C C . ILE A 1 306 ? -23.104 -1.461 13.270 1.00 92.56 306 ILE A C 1
ATOM 2358 O O . ILE A 1 306 ? -22.212 -0.763 13.753 1.00 92.56 306 ILE A O 1
ATOM 2362 N N . SER A 1 307 ? -23.764 -1.135 12.162 1.00 92.44 307 SER A N 1
ATOM 2363 C CA . SER A 1 307 ? -23.574 0.080 11.371 1.00 92.44 307 SER A CA 1
ATOM 2364 C C . SER A 1 307 ? -24.657 1.107 11.700 1.00 92.44 307 SER A C 1
ATOM 2366 O O . SER A 1 307 ? -25.851 0.804 11.645 1.00 92.44 307 SER A O 1
ATOM 2368 N N . PHE A 1 308 ? -24.261 2.326 12.070 1.00 91.06 308 PHE A N 1
ATOM 2369 C CA . PHE A 1 308 ? -25.184 3.403 12.436 1.00 91.06 308 PHE A CA 1
ATOM 2370 C C . PHE A 1 308 ? -24.518 4.776 12.315 1.00 91.06 308 PHE A C 1
ATOM 2372 O O . PHE A 1 308 ? -23.296 4.911 12.386 1.00 91.06 308 PHE A O 1
ATOM 2379 N N . LYS A 1 309 ? -25.319 5.834 12.163 1.00 87.94 309 LYS A N 1
ATOM 2380 C CA . LYS A 1 309 ? -24.795 7.205 12.145 1.00 87.94 309 LYS A CA 1
ATOM 2381 C C . LYS A 1 309 ? -24.628 7.711 13.572 1.00 87.94 309 LYS A C 1
ATOM 2383 O O . LYS A 1 309 ? -25.621 7.819 14.274 1.00 87.94 309 LYS A O 1
ATOM 2388 N N . ASN A 1 310 ? -23.416 8.068 13.992 1.00 78.62 310 ASN A N 1
ATOM 2389 C CA . ASN A 1 310 ? -23.172 8.426 15.393 1.00 78.62 310 ASN A CA 1
ATOM 2390 C C . ASN A 1 310 ? -23.551 9.878 15.770 1.00 78.62 310 ASN A C 1
ATOM 2392 O O . ASN A 1 310 ? -24.389 10.058 16.647 1.00 78.62 310 ASN A O 1
ATOM 2396 N N . THR A 1 311 ? -23.087 10.898 15.032 1.00 75.75 311 THR A N 1
ATOM 2397 C CA . THR A 1 311 ? -23.568 12.292 15.154 1.00 75.75 311 THR A CA 1
ATOM 2398 C C . THR A 1 311 ? -24.147 12.807 13.856 1.00 75.75 311 THR A C 1
ATOM 2400 O O . THR A 1 311 ? -23.812 12.375 12.744 1.00 75.75 311 THR A O 1
ATOM 2403 N N . TYR A 1 312 ? -24.968 13.833 14.022 1.00 75.88 312 TYR A N 1
ATOM 2404 C CA . TYR A 1 312 ? -25.382 14.746 12.982 1.00 75.88 312 TYR A CA 1
ATOM 2405 C C . TYR A 1 312 ? -25.334 16.172 13.551 1.00 75.88 312 TYR A C 1
ATOM 2407 O O . TYR A 1 312 ? -25.932 16.430 14.592 1.00 75.88 312 TYR A O 1
ATOM 2415 N N . ASN A 1 313 ? -24.612 17.087 12.893 1.00 76.12 313 ASN A N 1
ATOM 2416 C CA . ASN A 1 313 ? -24.371 18.461 13.372 1.00 76.12 313 ASN A CA 1
ATOM 2417 C C . ASN A 1 313 ? -23.760 18.526 14.790 1.00 76.12 313 ASN A C 1
ATOM 2419 O O . ASN A 1 313 ? -24.274 19.236 15.652 1.00 76.12 313 ASN A O 1
ATOM 2423 N N . ASP A 1 314 ? -22.698 17.750 15.039 1.00 71.94 314 ASP A N 1
ATOM 2424 C CA . ASP A 1 314 ? -21.968 17.692 16.321 1.00 71.94 314 ASP A CA 1
ATOM 2425 C C . ASP A 1 314 ? -22.814 17.276 17.542 1.00 71.94 314 ASP A C 1
ATOM 2427 O O . ASP A 1 314 ? -22.418 17.482 18.689 1.00 71.94 314 ASP A O 1
ATOM 2431 N N . GLN A 1 315 ? -23.983 16.671 17.310 1.00 72.75 315 GLN A N 1
ATOM 2432 C CA . GLN A 1 315 ? -24.849 16.105 18.345 1.00 72.75 315 GLN A CA 1
ATOM 2433 C C . GLN A 1 315 ? -25.071 14.607 18.103 1.00 72.75 315 GLN A C 1
ATOM 2435 O O . GLN A 1 315 ? -25.296 14.223 16.948 1.00 72.75 315 GLN A O 1
ATOM 2440 N N . PRO A 1 316 ? -25.024 13.759 19.151 1.00 77.38 316 PRO A N 1
ATOM 2441 C CA . PRO A 1 316 ? -25.332 12.339 19.027 1.00 77.38 316 PRO A CA 1
ATOM 2442 C C . PRO A 1 316 ? -26.708 12.133 18.394 1.00 77.38 316 PRO A C 1
ATOM 2444 O O . PRO A 1 316 ? -27.684 12.795 18.759 1.00 77.38 316 PRO A O 1
ATOM 2447 N N . THR A 1 317 ? -26.800 11.224 17.431 1.00 86.44 317 THR A N 1
ATOM 2448 C CA . THR A 1 317 ? -28.073 10.895 16.794 1.00 86.44 317 THR A CA 1
ATOM 2449 C C . THR A 1 317 ? -28.923 10.000 17.704 1.00 86.44 317 THR A C 1
ATOM 2451 O O . THR A 1 317 ? -28.408 9.329 18.606 1.00 86.44 317 THR A O 1
ATOM 2454 N N . PRO A 1 318 ? -30.234 9.895 17.429 1.00 86.12 318 PRO A N 1
ATOM 2455 C CA . PRO A 1 318 ? -31.066 8.851 18.022 1.00 86.12 318 PRO A CA 1
ATOM 2456 C C . PRO A 1 318 ? -30.534 7.433 17.750 1.00 86.12 318 PRO A C 1
ATOM 2458 O O . PRO A 1 318 ? -30.658 6.562 18.610 1.00 86.12 318 PRO A O 1
ATOM 2461 N N . ASP A 1 319 ? -29.908 7.213 16.587 1.00 89.81 319 ASP A N 1
ATOM 2462 C CA . ASP A 1 319 ? -29.371 5.910 16.182 1.00 89.81 319 ASP A CA 1
ATOM 2463 C C . ASP A 1 319 ? -28.220 5.471 17.086 1.00 89.81 319 ASP A C 1
ATOM 2465 O O . ASP A 1 319 ? -28.133 4.290 17.404 1.00 89.81 319 ASP A O 1
ATOM 2469 N N . ALA A 1 320 ? -27.397 6.403 17.579 1.00 83.62 320 ALA A N 1
ATOM 2470 C CA . ALA A 1 320 ? -26.323 6.098 18.524 1.00 83.62 320 ALA A CA 1
ATOM 2471 C C . ALA A 1 320 ? -26.845 5.530 19.850 1.00 83.62 320 ALA A C 1
ATOM 2473 O O . ALA A 1 320 ? -26.310 4.553 20.376 1.00 83.62 320 ALA A O 1
ATOM 2474 N N . ALA A 1 321 ? -27.934 6.099 20.373 1.00 84.50 321 ALA A N 1
ATOM 2475 C CA . ALA A 1 321 ? -28.559 5.608 21.598 1.00 84.50 321 ALA A CA 1
ATOM 2476 C C . ALA A 1 321 ? -29.203 4.225 21.400 1.00 84.50 321 ALA A C 1
ATOM 2478 O O . ALA A 1 321 ? -29.202 3.398 22.313 1.00 84.50 321 ALA A O 1
ATOM 2479 N N . ILE A 1 322 ? -29.755 3.962 20.212 1.00 87.88 322 ILE A N 1
ATOM 2480 C CA . ILE A 1 322 ? -30.328 2.658 19.855 1.00 87.88 322 ILE A CA 1
ATOM 2481 C C . ILE A 1 322 ? -29.211 1.626 19.671 1.00 87.88 322 ILE A C 1
ATOM 2483 O O . ILE A 1 322 ? -29.305 0.533 20.222 1.00 87.88 322 ILE A O 1
ATOM 2487 N N . ALA A 1 323 ? -28.134 1.986 18.970 1.00 88.38 323 ALA A N 1
ATOM 2488 C CA . ALA A 1 323 ? -26.967 1.138 18.756 1.00 88.38 323 ALA A CA 1
ATOM 2489 C C . ALA A 1 323 ? -26.343 0.688 20.078 1.00 88.38 323 ALA A C 1
ATOM 2491 O O . ALA A 1 323 ? -26.092 -0.501 20.248 1.00 88.38 323 ALA A O 1
ATOM 2492 N N . ALA A 1 324 ? -26.193 1.601 21.044 1.00 82.06 324 ALA A N 1
ATOM 2493 C CA . ALA A 1 324 ? -25.701 1.266 22.379 1.00 82.06 324 ALA A CA 1
ATOM 2494 C C . ALA A 1 324 ? -26.577 0.211 23.078 1.00 82.06 324 ALA A C 1
ATOM 2496 O O . ALA A 1 324 ? -26.055 -0.766 23.611 1.00 82.06 324 ALA A O 1
ATOM 2497 N N . LYS A 1 325 ? -27.909 0.347 23.004 1.00 86.56 325 LYS A N 1
ATOM 2498 C CA . LYS A 1 325 ? -28.845 -0.642 23.570 1.00 86.56 325 LYS A CA 1
ATOM 2499 C C . LYS A 1 325 ? -28.745 -2.000 22.874 1.00 86.56 325 LYS A C 1
ATOM 2501 O O . LYS A 1 325 ? -28.717 -3.029 23.546 1.00 86.56 325 LYS A O 1
ATOM 2506 N N . VAL A 1 326 ? -28.686 -2.005 21.541 1.00 87.81 326 VAL A N 1
ATOM 2507 C CA . VAL A 1 326 ? -28.551 -3.229 20.733 1.00 87.81 326 VAL A CA 1
ATOM 2508 C C . VAL A 1 326 ? -27.231 -3.933 21.046 1.00 87.81 326 VAL A C 1
ATOM 2510 O O . VAL A 1 326 ? -27.216 -5.145 21.251 1.00 87.81 326 VAL A O 1
ATOM 2513 N N . PHE A 1 327 ? -26.141 -3.174 21.155 1.00 85.19 327 PHE A N 1
ATOM 2514 C CA . PHE A 1 327 ? -24.818 -3.675 21.508 1.00 85.19 327 PHE A CA 1
ATOM 2515 C C . PHE A 1 327 ? -24.785 -4.305 22.897 1.00 85.19 327 PHE A C 1
ATOM 2517 O O . PHE A 1 327 ? -24.352 -5.449 23.031 1.00 85.19 327 PHE A O 1
ATOM 2524 N N . GLU A 1 328 ? -25.264 -3.597 23.924 1.00 79.00 328 GLU A N 1
ATOM 2525 C CA . GLU A 1 328 ? -25.312 -4.117 25.295 1.00 79.00 328 GLU A CA 1
ATOM 2526 C C . GLU A 1 328 ? -26.140 -5.402 25.363 1.00 79.00 328 GLU A C 1
ATOM 2528 O O . GLU A 1 328 ? -25.719 -6.392 25.970 1.00 79.00 328 GLU A O 1
ATOM 2533 N N . LYS A 1 329 ? -27.295 -5.422 24.688 1.00 82.31 329 LYS A N 1
ATOM 2534 C CA . LYS A 1 329 ? -28.184 -6.581 24.669 1.00 82.31 329 LYS A CA 1
ATOM 2535 C C . LYS A 1 329 ? -27.548 -7.786 23.981 1.00 82.31 329 LYS A C 1
ATOM 2537 O O . LYS A 1 329 ? -27.509 -8.852 24.592 1.00 82.31 329 LYS A O 1
ATOM 2542 N N . LEU A 1 330 ? -27.025 -7.636 22.766 1.00 78.62 330 LEU A N 1
ATOM 2543 C CA . LEU A 1 330 ? -26.385 -8.734 22.031 1.00 78.62 330 LEU A CA 1
ATOM 2544 C C . LEU A 1 330 ? -25.110 -9.227 22.731 1.00 78.62 330 LEU A C 1
ATOM 2546 O O . LEU A 1 330 ? -24.899 -10.434 22.837 1.00 78.62 330 LEU A O 1
ATOM 2550 N N . SER A 1 331 ? -24.328 -8.321 23.320 1.00 78.25 331 SER A N 1
ATOM 2551 C CA . SER A 1 331 ? -23.172 -8.692 24.147 1.00 78.25 331 SER A CA 1
ATOM 2552 C C . SER A 1 331 ? -23.603 -9.496 25.379 1.00 78.25 331 SER A C 1
ATOM 2554 O O . SER A 1 331 ? -22.987 -10.504 25.715 1.00 78.25 331 SER A O 1
ATOM 2556 N N . SER A 1 332 ? -24.717 -9.126 26.026 1.00 68.88 332 SER A N 1
ATOM 2557 C CA . SER A 1 332 ? -25.279 -9.890 27.155 1.00 68.88 332 SER A CA 1
ATOM 2558 C C . SER A 1 332 ? -25.846 -11.264 26.759 1.00 68.88 332 SER A C 1
ATOM 2560 O O . SER A 1 332 ? -26.034 -12.138 27.611 1.00 68.88 332 SER A O 1
ATOM 2562 N N . MET A 1 333 ? -26.134 -11.466 25.469 1.00 73.25 333 MET A N 1
ATOM 2563 C CA . MET A 1 333 ? -26.515 -12.762 24.900 1.00 73.25 333 MET A CA 1
ATOM 2564 C C . MET A 1 333 ? -25.297 -13.642 24.583 1.00 73.25 333 MET A C 1
ATOM 2566 O O . MET A 1 333 ? -25.484 -14.829 24.337 1.00 73.25 333 MET A O 1
ATOM 2570 N N . GLY A 1 334 ? -24.079 -13.097 24.682 1.00 68.25 334 GLY A N 1
ATOM 2571 C CA . GLY A 1 334 ? -22.817 -13.818 24.510 1.00 68.25 334 GLY A CA 1
ATOM 2572 C C . GLY A 1 334 ? -22.163 -13.653 23.138 1.00 68.25 334 GLY A C 1
ATOM 2573 O O . GLY A 1 334 ? -21.188 -14.349 22.880 1.00 68.25 334 GLY A O 1
ATOM 2574 N N . TYR A 1 335 ? -22.672 -12.761 22.282 1.00 77.69 335 TYR A N 1
ATOM 2575 C CA . TYR A 1 335 ? -22.097 -12.517 20.957 1.00 77.69 335 TYR A CA 1
ATOM 2576 C C . TYR A 1 335 ? -20.910 -11.553 21.007 1.00 77.69 335 TYR A C 1
ATOM 2578 O O . TYR A 1 335 ? -20.933 -10.560 21.743 1.00 77.69 335 TYR A O 1
ATOM 2586 N N . ASN A 1 336 ? -19.916 -11.782 20.149 1.00 75.38 336 ASN A N 1
ATOM 2587 C CA . ASN A 1 336 ? -18.850 -10.818 19.883 1.00 75.38 336 ASN A CA 1
ATOM 2588 C C . ASN A 1 336 ? -19.363 -9.734 18.929 1.00 75.38 336 ASN A C 1
ATOM 2590 O O . ASN A 1 336 ? -19.376 -9.899 17.706 1.00 75.38 336 ASN A O 1
ATOM 2594 N N . VAL A 1 337 ? -19.814 -8.620 19.500 1.00 81.12 337 VAL A N 1
ATOM 2595 C CA . VAL A 1 337 ? -20.400 -7.506 18.750 1.00 81.12 337 VAL A CA 1
ATOM 2596 C C . VAL A 1 337 ? -19.357 -6.420 18.512 1.00 81.12 337 VAL A C 1
ATOM 2598 O O . VAL A 1 337 ? -18.651 -6.009 19.431 1.00 81.12 337 VAL A O 1
ATOM 2601 N N . PHE A 1 338 ? -19.300 -5.909 17.289 1.00 83.31 338 PHE A N 1
ATOM 2602 C CA . PHE A 1 338 ? -18.511 -4.747 16.913 1.00 83.31 338 PHE A CA 1
ATOM 2603 C C . PHE A 1 338 ? -19.432 -3.582 16.539 1.00 83.31 338 PHE A C 1
ATOM 2605 O O . PHE A 1 338 ? -20.355 -3.733 15.740 1.00 83.31 338 PHE A O 1
ATOM 2612 N N . MET A 1 339 ? -19.174 -2.408 17.111 1.00 77.69 339 MET A N 1
ATOM 2613 C CA . MET A 1 339 ? -19.808 -1.144 16.733 1.00 77.69 339 MET A CA 1
ATOM 2614 C C . MET A 1 339 ? -18.808 -0.003 16.951 1.00 77.69 339 MET A C 1
ATOM 2616 O O . MET A 1 339 ? -18.014 -0.058 17.893 1.00 77.69 339 MET A O 1
ATOM 2620 N N . MET A 1 340 ? -18.843 1.040 16.122 1.00 65.75 340 MET A N 1
ATOM 2621 C CA . MET A 1 340 ? -17.845 2.114 16.178 1.00 65.75 340 MET A CA 1
ATOM 2622 C C . MET A 1 340 ? -18.391 3.399 16.829 1.00 65.75 340 MET A C 1
ATOM 2624 O O . MET A 1 340 ? -19.451 3.897 16.450 1.00 65.75 340 MET A O 1
ATOM 2628 N N . ASN A 1 341 ? -17.661 3.965 17.804 1.00 58.72 341 ASN A N 1
ATOM 2629 C CA . ASN A 1 341 ? -18.070 5.174 18.541 1.00 58.72 341 ASN A CA 1
ATOM 2630 C C . ASN A 1 341 ? -17.340 6.459 18.071 1.00 58.72 341 ASN A C 1
ATOM 2632 O O . ASN A 1 341 ? -16.255 6.400 17.501 1.00 58.72 341 ASN A O 1
ATOM 2636 N N . GLU A 1 342 ? -17.910 7.645 18.298 1.00 43.50 342 GLU A N 1
ATOM 2637 C CA . GLU A 1 342 ? -17.571 8.862 17.550 1.00 43.50 342 GLU A CA 1
ATOM 2638 C C . GLU A 1 342 ? -16.396 9.693 18.018 1.00 43.50 342 GLU A C 1
ATOM 2640 O O . GLU A 1 342 ? -15.817 10.428 17.218 1.00 43.50 342 GLU A O 1
ATOM 2645 N N . THR A 1 343 ? -15.962 9.556 19.266 1.00 41.69 343 THR A N 1
ATOM 2646 C CA . THR A 1 343 ? -14.723 10.204 19.725 1.00 41.69 343 THR A CA 1
ATOM 2647 C C . THR A 1 343 ? -13.506 9.845 18.848 1.00 41.69 343 THR A C 1
ATOM 2649 O O . THR A 1 343 ? -12.456 10.483 18.950 1.00 41.69 343 THR A O 1
ATOM 2652 N N . LEU A 1 344 ? -13.677 8.861 17.957 1.00 42.03 344 LEU A N 1
ATOM 2653 C CA . LEU A 1 344 ? -12.760 8.360 16.948 1.00 42.03 344 LEU A CA 1
ATOM 2654 C C . LEU A 1 344 ? -13.054 8.888 15.515 1.00 42.03 344 LEU A C 1
ATOM 2656 O O . LEU A 1 344 ? -12.103 9.159 14.787 1.00 42.03 344 LEU A O 1
ATOM 2660 N N . TYR A 1 345 ? -14.312 9.135 15.108 1.00 43.50 345 TYR A N 1
ATOM 2661 C CA . TYR A 1 345 ? -14.666 9.567 13.734 1.00 43.50 345 TYR A CA 1
ATOM 2662 C C . TYR A 1 345 ? -14.321 11.036 13.428 1.00 43.50 345 TYR A C 1
ATOM 2664 O O . TYR A 1 345 ? -13.890 11.342 12.317 1.00 43.50 345 TYR A O 1
ATOM 2672 N N . GLN A 1 346 ? -14.446 11.950 14.399 1.00 38.03 346 GLN A N 1
ATOM 2673 C CA . GLN A 1 346 ? -14.140 13.376 14.182 1.00 38.03 346 GLN A CA 1
ATOM 2674 C C . GLN A 1 346 ? -12.629 13.686 14.091 1.00 38.03 346 GLN A C 1
ATOM 2676 O O . GLN A 1 346 ? -12.246 14.826 13.834 1.00 38.03 346 GLN A O 1
ATOM 2681 N N . LYS A 1 347 ? -11.753 12.687 14.282 1.00 37.81 347 LYS A N 1
ATOM 2682 C CA . LYS A 1 347 ? -10.287 12.855 14.286 1.00 37.81 347 LYS A CA 1
ATOM 2683 C C . LYS A 1 347 ? -9.581 12.511 12.968 1.00 37.81 347 LYS A C 1
ATOM 2685 O O . LYS A 1 347 ? -8.369 12.660 12.909 1.00 37.81 347 LYS A O 1
ATOM 2690 N N . GLY A 1 348 ? -10.306 12.107 11.918 1.00 39.44 348 GLY A N 1
ATOM 2691 C CA . GLY A 1 348 ? -9.772 12.052 10.547 1.00 39.44 348 GLY A CA 1
ATOM 2692 C C . GLY A 1 348 ? -8.559 11.132 10.332 1.00 39.44 348 GLY A C 1
ATOM 2693 O O . GLY A 1 348 ? -7.553 11.584 9.793 1.00 39.44 348 GLY A O 1
ATOM 2694 N N . VAL A 1 349 ? -8.661 9.849 10.709 1.00 40.12 349 VAL A N 1
ATOM 2695 C CA . VAL A 1 349 ? -7.565 8.858 10.615 1.00 40.12 349 VAL A CA 1
ATOM 2696 C C . VAL A 1 349 ? -7.929 7.705 9.667 1.00 40.12 349 VAL A C 1
ATOM 2698 O O . VAL A 1 349 ? -9.035 7.168 9.719 1.00 40.12 349 VAL A O 1
ATOM 2701 N N . SER A 1 350 ? -6.977 7.272 8.835 1.00 40.56 350 SER A N 1
ATOM 2702 C CA . SER A 1 350 ? -7.081 6.172 7.855 1.00 40.56 350 SER A CA 1
ATOM 2703 C C . SER A 1 350 ? -7.158 4.756 8.460 1.00 40.56 350 SER A C 1
ATOM 2705 O O . SER A 1 350 ? -7.432 3.794 7.743 1.00 40.56 350 SER A O 1
ATOM 2707 N N . ASN A 1 351 ? -6.969 4.616 9.775 1.00 43.03 351 ASN A N 1
ATOM 2708 C CA . ASN A 1 351 ? -6.932 3.330 10.475 1.00 43.03 351 ASN A CA 1
ATOM 2709 C C . ASN A 1 351 ? -8.301 2.750 10.844 1.00 43.03 351 ASN A C 1
ATOM 2711 O O . ASN A 1 351 ? -8.432 1.535 10.981 1.00 43.03 351 ASN A O 1
ATOM 2715 N N . TYR A 1 352 ? -9.332 3.587 10.967 1.00 56.84 352 TYR A N 1
ATOM 2716 C CA . TYR A 1 352 ? -10.681 3.101 11.270 1.00 56.84 352 TYR A CA 1
ATOM 2717 C C . TYR A 1 352 ? -11.270 2.339 10.103 1.00 56.84 352 TYR A C 1
ATOM 2719 O O . TYR A 1 352 ? -11.915 1.325 10.319 1.00 56.84 352 TYR A O 1
ATOM 2727 N N . LYS A 1 353 ? -10.962 2.771 8.875 1.00 64.88 353 LYS A N 1
ATOM 2728 C CA . LYS A 1 353 ? -11.364 2.055 7.670 1.00 64.88 353 LYS A CA 1
ATOM 2729 C C . LYS A 1 353 ? -10.872 0.612 7.702 1.00 64.88 353 LYS A C 1
ATOM 2731 O O . LYS A 1 353 ? -11.656 -0.282 7.455 1.00 64.88 353 LYS A O 1
ATOM 2736 N N . LYS A 1 354 ? -9.618 0.377 8.098 1.00 68.56 354 LYS A N 1
ATOM 2737 C CA . LYS A 1 354 ? -9.088 -0.981 8.183 1.00 68.56 354 LYS A CA 1
ATOM 2738 C C . LYS A 1 354 ? -9.740 -1.821 9.283 1.00 68.56 354 LYS A C 1
ATOM 2740 O O . LYS A 1 354 ? -10.048 -2.975 9.039 1.00 68.56 354 LYS A O 1
ATOM 2745 N N . LEU A 1 355 ? -9.952 -1.256 10.471 1.00 63.59 355 LEU A N 1
ATOM 2746 C CA . LEU A 1 355 ? -10.645 -1.967 11.553 1.00 63.59 355 LEU A CA 1
ATOM 2747 C C . LEU A 1 355 ? -12.098 -2.277 11.182 1.00 63.59 355 LEU A C 1
ATOM 2749 O O . LEU A 1 355 ? -12.608 -3.333 11.532 1.00 63.59 355 LEU A O 1
ATOM 2753 N N . ILE A 1 356 ? -12.744 -1.364 10.457 1.00 73.62 356 ILE A N 1
ATOM 2754 C CA . ILE A 1 356 ? -14.065 -1.570 9.875 1.00 73.62 356 ILE A CA 1
ATOM 2755 C C . ILE A 1 356 ? -13.995 -2.678 8.822 1.00 73.62 356 ILE A C 1
ATOM 2757 O O . ILE A 1 356 ? -14.808 -3.584 8.883 1.00 73.62 356 ILE A O 1
ATOM 2761 N N . ASP A 1 357 ? -13.018 -2.660 7.915 1.00 79.44 357 ASP A N 1
ATOM 2762 C CA . ASP A 1 357 ? -12.852 -3.682 6.876 1.00 79.44 357 ASP A CA 1
ATOM 2763 C C . ASP A 1 357 ? -12.603 -5.073 7.488 1.00 79.44 357 ASP A C 1
ATOM 2765 O O . ASP A 1 357 ? -13.255 -6.030 7.085 1.00 79.44 357 ASP A O 1
ATOM 2769 N N . GLU A 1 358 ? -11.735 -5.183 8.500 1.00 77.81 358 GLU A N 1
ATOM 2770 C CA . GLU A 1 358 ? -11.454 -6.428 9.237 1.00 77.81 358 GLU A CA 1
ATOM 2771 C C . GLU A 1 358 ? -12.694 -6.914 10.001 1.00 77.81 358 GLU A C 1
ATOM 2773 O O . GLU A 1 358 ? -13.104 -8.066 9.864 1.00 77.81 358 GLU A O 1
ATOM 2778 N N . ALA A 1 359 ? -13.357 -6.026 10.750 1.00 81.25 359 ALA A N 1
ATOM 2779 C CA . ALA A 1 359 ? -14.574 -6.375 11.475 1.00 81.25 359 ALA A CA 1
ATOM 2780 C C . ALA A 1 359 ? -15.720 -6.748 10.522 1.00 81.25 359 ALA A C 1
ATOM 2782 O O . ALA A 1 359 ? -16.496 -7.652 10.824 1.00 81.25 359 ALA A O 1
ATOM 2783 N N . LEU A 1 360 ? -15.828 -6.095 9.362 1.00 86.06 360 LEU A N 1
ATOM 2784 C CA . LEU A 1 360 ? -16.782 -6.454 8.316 1.00 86.06 360 LEU A CA 1
ATOM 2785 C C . LEU A 1 360 ? -16.421 -7.794 7.684 1.00 86.06 360 LEU A C 1
ATOM 2787 O O . LEU A 1 360 ? -17.335 -8.572 7.436 1.00 86.06 360 LEU A O 1
ATOM 2791 N N . GLU A 1 361 ? -15.144 -8.092 7.435 1.00 83.50 361 GLU A N 1
ATOM 2792 C CA . GLU A 1 361 ? -14.663 -9.367 6.882 1.00 83.50 361 GLU A CA 1
ATOM 2793 C C . GLU A 1 361 ? -14.943 -10.543 7.831 1.00 83.50 361 GLU A C 1
ATOM 2795 O O . GLU A 1 361 ? -15.422 -11.593 7.387 1.00 83.50 361 GLU A O 1
ATOM 2800 N N . GLU A 1 362 ? -14.764 -10.348 9.135 1.00 83.25 362 GLU A N 1
ATOM 2801 C CA . GLU A 1 362 ? -15.038 -11.352 10.168 1.00 83.25 362 GLU A CA 1
ATOM 2802 C C . GLU A 1 362 ? -16.538 -11.522 10.443 1.00 83.25 362 GLU A C 1
ATOM 2804 O O . GLU A 1 362 ? -17.029 -12.652 10.542 1.00 83.25 362 GLU A O 1
ATOM 2809 N N . ALA A 1 363 ? -17.291 -10.416 10.475 1.00 85.75 363 ALA A N 1
ATOM 2810 C CA . ALA A 1 363 ? -18.694 -10.422 10.871 1.00 85.75 363 ALA A 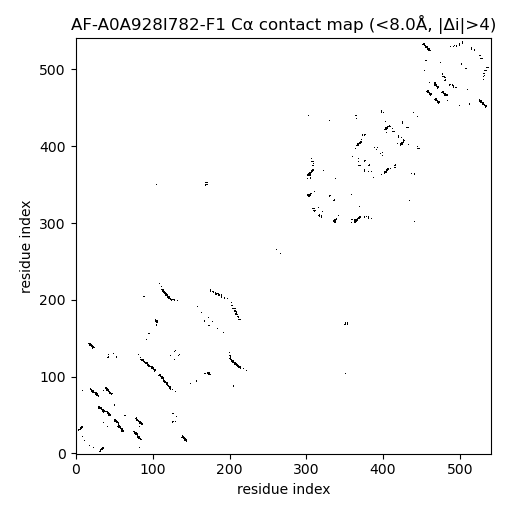CA 1
ATOM 2811 C C . ALA A 1 363 ? -19.542 -11.383 10.032 1.00 85.75 363 ALA A C 1
ATOM 2813 O O . ALA A 1 363 ? -19.609 -11.324 8.796 1.00 85.75 363 ALA A O 1
ATOM 2814 N N . SER A 1 364 ? -20.269 -12.248 10.729 1.00 83.81 364 SER A N 1
ATOM 2815 C CA . SER A 1 364 ? -21.208 -13.197 10.127 1.00 83.81 364 SER A CA 1
ATOM 2816 C C . SER A 1 364 ? -22.622 -12.626 10.003 1.00 83.81 364 SER A C 1
ATOM 2818 O O . SER A 1 364 ? -23.444 -13.203 9.294 1.00 83.81 364 SER A O 1
ATOM 2820 N N . CYS A 1 365 ? -22.884 -11.484 10.644 1.00 88.88 365 CYS A N 1
ATOM 2821 C CA . CYS A 1 365 ? -24.146 -10.755 10.601 1.00 88.88 365 CYS A CA 1
ATOM 2822 C C . CYS A 1 365 ? -23.909 -9.237 10.562 1.00 88.88 365 CYS A C 1
ATOM 2824 O O . CYS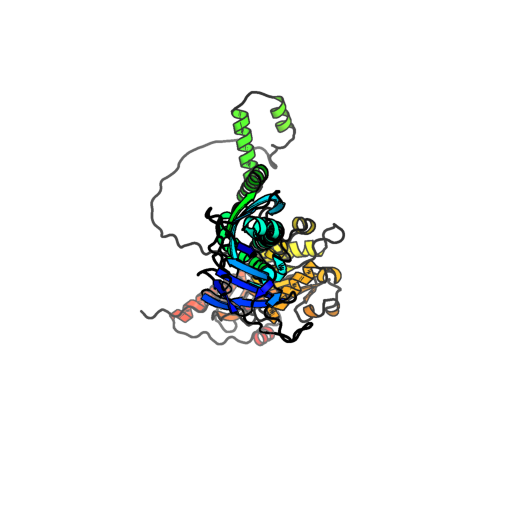 A 1 365 ? -23.088 -8.724 11.325 1.00 88.88 365 CYS A O 1
ATOM 2826 N N . LEU A 1 366 ? -24.660 -8.516 9.723 1.00 93.69 366 LEU A N 1
ATOM 2827 C CA . LEU A 1 366 ? -24.672 -7.050 9.661 1.00 93.69 366 LEU A CA 1
ATOM 2828 C C . LEU A 1 366 ? -26.023 -6.498 10.131 1.00 93.69 366 LEU A C 1
ATOM 2830 O O . LEU A 1 366 ? -27.077 -6.886 9.628 1.00 93.69 366 LEU A O 1
ATOM 2834 N N . ILE A 1 367 ? -25.984 -5.530 11.044 1.00 94.75 367 ILE A N 1
ATOM 2835 C CA . ILE A 1 367 ? -27.143 -4.768 11.511 1.00 94.75 367 ILE A CA 1
ATOM 2836 C C . ILE A 1 367 ? -26.953 -3.309 11.101 1.00 94.75 367 ILE A C 1
ATOM 2838 O O . ILE A 1 367 ? -25.983 -2.678 11.505 1.00 94.75 367 ILE A O 1
ATOM 2842 N N . VAL A 1 368 ? -27.887 -2.758 10.331 1.00 94.75 368 VAL A N 1
ATOM 2843 C CA . VAL A 1 368 ? -27.903 -1.345 9.934 1.00 94.75 368 VAL A CA 1
ATOM 2844 C C . VAL A 1 368 ? -28.997 -0.620 10.712 1.00 94.75 368 VAL A C 1
ATOM 2846 O O . VAL A 1 368 ? -30.167 -0.989 10.633 1.00 94.75 368 VAL A O 1
ATOM 2849 N N . ILE A 1 369 ? -28.641 0.418 11.461 1.00 94.12 369 ILE A N 1
ATOM 2850 C CA . ILE A 1 369 ? -29.587 1.235 12.229 1.00 94.12 369 ILE A CA 1
ATOM 2851 C C . ILE A 1 369 ? -29.759 2.572 11.520 1.00 94.12 369 ILE A C 1
ATOM 2853 O O . ILE A 1 369 ? -28.791 3.292 11.278 1.00 94.12 369 ILE A O 1
ATOM 2857 N N . GLY A 1 370 ? -31.006 2.886 11.182 1.00 89.50 370 GLY A N 1
ATOM 2858 C CA . GLY A 1 370 ? -31.364 4.074 10.428 1.00 89.50 370 GLY A CA 1
ATOM 2859 C C . GLY A 1 370 ? -32.747 4.592 10.772 1.00 89.50 370 GLY A C 1
ATOM 2860 O O . GLY A 1 370 ? -33.718 4.304 10.067 1.00 89.50 370 GLY A O 1
ATOM 2861 N N . SER A 1 371 ? -32.856 5.426 11.807 1.00 87.31 371 SER A N 1
ATOM 2862 C CA . SER A 1 371 ? -34.116 6.127 12.104 1.00 87.31 371 SER A CA 1
ATOM 2863 C C . SER A 1 371 ? -34.541 7.071 10.974 1.00 87.31 371 SER A C 1
ATOM 2865 O O . SER A 1 371 ? -35.734 7.323 10.796 1.00 87.31 371 SER A O 1
ATOM 2867 N N . ARG A 1 372 ? -33.580 7.568 10.181 1.00 87.38 372 ARG A N 1
ATOM 2868 C CA . ARG A 1 372 ? -33.792 8.437 9.014 1.00 87.38 372 ARG A CA 1
ATOM 2869 C C . ARG A 1 372 ? -32.995 7.931 7.815 1.00 87.38 372 ARG A C 1
ATOM 2871 O O . ARG A 1 372 ? -31.853 7.503 7.960 1.00 87.38 372 ARG A O 1
ATOM 2878 N N . ARG A 1 373 ? -33.555 8.078 6.608 1.00 85.94 373 ARG A N 1
ATOM 2879 C CA . ARG A 1 373 ? -32.881 7.704 5.349 1.00 85.94 373 ARG A CA 1
ATOM 2880 C C . ARG A 1 373 ? -31.499 8.351 5.206 1.00 85.94 373 ARG A C 1
ATOM 2882 O O . ARG A 1 373 ? -30.546 7.691 4.813 1.00 85.94 373 ARG A O 1
ATOM 2889 N N . GLU A 1 374 ? -31.396 9.622 5.578 1.00 88.12 374 GLU A N 1
ATOM 2890 C CA . GLU A 1 374 ? -30.164 10.416 5.509 1.00 88.12 374 GLU A CA 1
ATOM 2891 C C . GLU A 1 374 ? -29.014 9.808 6.329 1.00 88.12 374 GLU A C 1
ATOM 2893 O O . GLU A 1 374 ? -27.849 9.966 5.978 1.00 88.12 374 GLU A O 1
ATOM 2898 N N . PHE A 1 375 ? -29.330 9.099 7.415 1.00 89.62 375 PHE A N 1
ATOM 2899 C CA . PHE A 1 375 ? -28.336 8.456 8.272 1.00 89.62 375 PHE A CA 1
ATOM 2900 C C . PHE A 1 375 ? -27.806 7.169 7.637 1.00 89.62 375 PHE A C 1
ATOM 2902 O O . PHE A 1 375 ? -26.593 6.960 7.601 1.00 89.62 375 PHE A O 1
ATOM 2909 N N . VAL A 1 376 ? -28.698 6.383 7.028 1.00 88.81 376 VAL A N 1
ATOM 2910 C CA . VAL A 1 376 ? -28.351 5.167 6.271 1.00 88.81 376 VAL A CA 1
ATOM 2911 C C . VAL A 1 376 ? -27.524 5.486 5.025 1.00 88.81 376 VAL A C 1
ATOM 2913 O O . VAL A 1 376 ? -26.645 4.716 4.644 1.00 88.81 376 VAL A O 1
ATOM 2916 N N . GLU A 1 377 ? -27.801 6.618 4.373 1.00 88.12 377 GLU A N 1
ATOM 2917 C CA . GLU A 1 377 ? -27.088 7.064 3.169 1.00 88.12 377 GLU A CA 1
ATOM 2918 C C . GLU A 1 377 ? -25.833 7.902 3.470 1.00 88.12 377 GLU A C 1
ATOM 2920 O O . GLU A 1 377 ? -25.163 8.336 2.532 1.00 88.12 377 GLU A O 1
ATOM 2925 N N . SER A 1 378 ? -25.490 8.117 4.746 1.00 84.88 378 SER A N 1
ATOM 2926 C CA . SER A 1 378 ? -24.275 8.846 5.121 1.00 84.88 378 SER A CA 1
ATOM 2927 C C . SER A 1 378 ? -23.009 8.106 4.674 1.00 84.88 378 SER A C 1
ATOM 2929 O O . SER A 1 378 ? -23.001 6.882 4.599 1.00 84.88 378 SER A O 1
ATOM 2931 N N . GLU A 1 379 ? -21.941 8.853 4.371 1.00 74.81 379 GLU A N 1
ATOM 2932 C CA . GLU A 1 379 ? -20.734 8.348 3.691 1.00 74.81 379 GLU A CA 1
ATOM 2933 C C . GLU A 1 379 ? -20.188 7.039 4.288 1.00 74.81 379 GLU A C 1
ATOM 2935 O O . GLU A 1 379 ? -19.968 6.072 3.561 1.00 74.81 379 GLU A O 1
ATOM 2940 N N . TRP A 1 380 ? -20.055 6.977 5.615 1.00 80.12 380 TRP A N 1
ATOM 2941 C CA . TRP A 1 380 ? -19.489 5.821 6.314 1.00 80.12 380 TRP A CA 1
ATOM 2942 C C . TRP A 1 380 ? -20.475 4.672 6.512 1.00 80.12 380 TRP A C 1
ATOM 2944 O O . TRP A 1 380 ? -20.122 3.528 6.251 1.00 80.12 380 TRP A O 1
ATOM 2954 N N . VAL A 1 381 ? -21.723 4.965 6.889 1.00 87.50 381 VAL A N 1
ATOM 2955 C CA . VAL A 1 381 ? -22.762 3.929 7.031 1.00 87.50 381 VAL A CA 1
ATOM 2956 C C . VAL A 1 381 ? -22.987 3.248 5.682 1.00 87.50 381 VAL A C 1
ATOM 2958 O O . VAL A 1 381 ? -23.033 2.024 5.598 1.00 87.50 381 VAL A O 1
ATOM 2961 N N . ARG A 1 382 ? -23.025 4.041 4.603 1.00 88.19 382 ARG A N 1
ATOM 2962 C CA . ARG A 1 382 ? -23.100 3.555 3.226 1.00 88.19 382 ARG A CA 1
ATOM 2963 C C . ARG A 1 382 ? -21.919 2.685 2.839 1.00 88.19 382 ARG A C 1
ATOM 2965 O O . ARG A 1 382 ? -22.138 1.621 2.273 1.00 88.19 382 ARG A O 1
ATOM 2972 N N . TYR A 1 383 ? -20.702 3.124 3.140 1.00 84.25 383 TYR A N 1
ATOM 2973 C CA . TYR A 1 383 ? -19.505 2.328 2.894 1.00 84.25 383 TYR A CA 1
ATOM 2974 C C . TYR A 1 383 ? -19.578 0.953 3.577 1.00 84.25 383 TYR A C 1
ATOM 2976 O O . TYR A 1 383 ? -19.303 -0.061 2.937 1.00 84.25 383 TYR A O 1
ATOM 2984 N N . GLU A 1 384 ? -19.995 0.906 4.843 1.00 86.62 384 GLU A N 1
ATOM 2985 C CA . GLU A 1 384 ? -20.057 -0.324 5.640 1.00 86.62 384 GLU A CA 1
ATOM 2986 C C . GLU A 1 384 ? -21.047 -1.342 5.063 1.00 86.62 384 GLU A C 1
ATOM 2988 O O . GLU A 1 384 ? -20.672 -2.487 4.785 1.00 86.62 384 GLU A O 1
ATOM 2993 N N . TRP A 1 385 ? -22.300 -0.934 4.826 1.00 91.75 385 TRP A N 1
ATOM 2994 C CA . TRP A 1 385 ? -23.291 -1.874 4.304 1.00 91.75 385 TRP A CA 1
ATOM 2995 C C . TRP A 1 385 ? -23.041 -2.250 2.839 1.00 91.75 385 TRP A C 1
ATOM 2997 O O . TRP A 1 385 ? -23.303 -3.390 2.465 1.00 91.75 385 TRP A O 1
ATOM 3007 N N . ASP A 1 386 ? -22.496 -1.358 2.007 1.00 87.50 386 ASP A N 1
ATOM 3008 C CA . ASP A 1 386 ? -22.189 -1.661 0.599 1.00 87.50 386 ASP A CA 1
ATOM 3009 C C . ASP A 1 386 ? -21.003 -2.632 0.469 1.00 87.50 386 ASP A C 1
ATOM 3011 O O . ASP A 1 386 ? -21.032 -3.570 -0.336 1.00 87.50 386 ASP A O 1
ATOM 3015 N N . THR A 1 387 ? -19.995 -2.479 1.333 1.00 84.75 387 THR A N 1
ATOM 3016 C CA . THR A 1 387 ? -18.852 -3.400 1.419 1.00 84.75 387 THR A CA 1
ATOM 3017 C C . THR A 1 387 ? -19.314 -4.791 1.847 1.00 84.75 387 THR A C 1
ATOM 3019 O O . THR A 1 387 ? -19.007 -5.778 1.177 1.00 84.75 387 THR A O 1
ATOM 3022 N N . TYR A 1 388 ? -20.139 -4.887 2.894 1.00 86.94 388 TYR A N 1
ATOM 3023 C CA . TYR A 1 388 ? -20.689 -6.172 3.335 1.00 86.94 388 TYR A CA 1
ATOM 3024 C C . TYR A 1 388 ? -21.550 -6.844 2.252 1.00 86.94 388 TYR A C 1
ATOM 3026 O O . TYR A 1 388 ? -21.439 -8.049 2.015 1.00 86.94 388 TYR A O 1
ATOM 3034 N N . LEU A 1 389 ? -22.382 -6.069 1.547 1.00 84.44 389 LEU A N 1
ATOM 3035 C CA . LEU A 1 389 ? -23.177 -6.570 0.423 1.00 84.44 389 LEU A CA 1
ATOM 3036 C C . LEU A 1 389 ? -22.306 -7.094 -0.718 1.00 84.44 389 LEU A C 1
ATOM 3038 O O . LEU A 1 389 ? -22.647 -8.107 -1.326 1.00 84.44 389 LEU A O 1
ATOM 3042 N N . THR A 1 390 ? -21.190 -6.431 -1.009 1.00 81.56 390 THR A N 1
ATOM 3043 C CA . THR A 1 390 ? -20.246 -6.871 -2.044 1.00 81.56 390 THR A CA 1
ATOM 3044 C C . THR A 1 390 ? -19.651 -8.236 -1.698 1.00 81.56 390 THR A C 1
ATOM 3046 O O . THR A 1 390 ? -19.572 -9.111 -2.562 1.00 81.56 390 THR A O 1
ATOM 3049 N N . GLU A 1 391 ? -19.323 -8.468 -0.428 1.00 77.69 391 GLU A N 1
ATOM 3050 C CA . GLU A 1 391 ? -18.841 -9.763 0.068 1.00 77.69 391 GLU A CA 1
ATOM 3051 C C . GLU A 1 391 ? -19.910 -10.867 -0.005 1.00 77.69 391 GLU A C 1
ATOM 3053 O O . GLU A 1 391 ? -19.607 -12.014 -0.352 1.00 77.69 391 GLU A O 1
ATOM 3058 N N . VAL A 1 392 ? -21.175 -10.520 0.253 1.00 77.06 392 VAL A N 1
ATOM 3059 C CA . VAL A 1 392 ? -22.328 -11.412 0.048 1.00 77.06 392 VAL A CA 1
ATOM 3060 C C . VAL A 1 392 ? -22.490 -11.772 -1.430 1.00 77.06 392 VAL A C 1
ATOM 3062 O O . VAL A 1 392 ? -22.603 -12.947 -1.773 1.00 77.06 392 VAL A O 1
ATOM 3065 N N . LEU A 1 393 ? -22.473 -10.780 -2.325 1.00 72.94 393 LEU A N 1
ATOM 3066 C CA . LEU A 1 393 ? -22.618 -10.992 -3.771 1.00 72.94 393 LEU A CA 1
ATOM 3067 C C . LEU A 1 393 ? -21.461 -11.810 -4.353 1.00 72.94 393 LEU A C 1
ATOM 3069 O O . LEU A 1 393 ? -21.660 -12.575 -5.295 1.00 72.94 393 LEU A O 1
ATOM 3073 N N . ALA A 1 394 ? -20.269 -11.684 -3.773 1.00 70.31 394 ALA A N 1
ATOM 3074 C CA . ALA A 1 394 ? -19.105 -12.486 -4.123 1.00 70.31 394 ALA A CA 1
ATOM 3075 C C . ALA A 1 394 ? -19.135 -13.916 -3.545 1.00 70.31 394 ALA A C 1
ATOM 3077 O O . ALA A 1 394 ? -18.191 -14.677 -3.763 1.00 70.31 394 ALA A O 1
ATOM 3078 N N . GLY A 1 395 ? -20.184 -14.287 -2.800 1.00 68.00 395 GLY A N 1
ATOM 3079 C CA . GLY A 1 395 ? -20.357 -15.616 -2.209 1.00 68.00 395 GLY A CA 1
ATOM 3080 C C . GLY A 1 395 ? -19.442 -15.904 -1.017 1.00 68.00 395 GLY A C 1
ATOM 3081 O O . GLY A 1 395 ? -19.316 -17.059 -0.613 1.00 68.00 395 GLY A O 1
ATOM 3082 N N . ARG A 1 396 ? -18.782 -14.883 -0.452 1.00 68.50 396 ARG A N 1
ATOM 3083 C CA . ARG A 1 396 ? -17.888 -15.026 0.713 1.00 68.50 396 ARG A CA 1
ATOM 3084 C C . ARG A 1 396 ? -18.637 -14.938 2.046 1.00 68.50 396 ARG A C 1
ATOM 3086 O O . ARG A 1 396 ? -18.149 -15.439 3.063 1.00 68.50 396 ARG A O 1
ATOM 3093 N N . LYS A 1 397 ? -19.843 -14.360 2.035 1.00 75.38 397 LYS A N 1
ATOM 3094 C CA . LYS A 1 397 ? -20.738 -14.230 3.194 1.00 75.38 397 LYS A CA 1
ATOM 3095 C C . LYS A 1 397 ? -22.145 -14.738 2.890 1.00 75.38 397 LYS A C 1
ATOM 3097 O O . LYS A 1 397 ? -22.583 -14.714 1.743 1.00 75.38 397 LYS A O 1
ATOM 3102 N N . ALA A 1 398 ? -22.846 -15.181 3.933 1.00 67.81 398 ALA A N 1
ATOM 3103 C CA . ALA A 1 398 ? -24.244 -15.585 3.837 1.00 67.81 398 ALA A CA 1
ATOM 3104 C C . ALA A 1 398 ? -25.122 -14.348 3.599 1.00 67.81 398 ALA A C 1
ATOM 3106 O O . ALA A 1 398 ? -25.021 -13.362 4.329 1.00 67.81 398 ALA A O 1
ATOM 3107 N N . GLY A 1 399 ? -25.957 -14.388 2.561 1.00 60.94 399 GLY A N 1
ATOM 3108 C CA . GLY A 1 399 ? -26.729 -13.219 2.148 1.00 60.94 399 GLY A CA 1
ATOM 3109 C C . GLY A 1 399 ? -27.889 -12.858 3.064 1.00 60.94 399 GLY A C 1
ATOM 3110 O O . GLY A 1 399 ? -28.258 -11.691 3.116 1.00 60.94 399 GLY A O 1
ATOM 3111 N N . ASP A 1 400 ? -28.412 -13.815 3.822 1.00 65.25 400 ASP A N 1
ATOM 3112 C CA . ASP A 1 400 ? -29.633 -13.628 4.613 1.00 65.25 400 ASP A CA 1
ATOM 3113 C C . ASP A 1 400 ? -29.384 -12.940 5.968 1.00 65.25 400 ASP A C 1
ATOM 3115 O O . ASP A 1 400 ? -30.323 -12.613 6.688 1.00 65.25 400 ASP A O 1
ATOM 3119 N N . ASN A 1 401 ? -28.121 -12.656 6.302 1.00 84.19 401 ASN A N 1
ATOM 3120 C CA . ASN A 1 401 ? -27.709 -12.148 7.613 1.00 84.19 401 ASN A CA 1
ATOM 3121 C C . ASN A 1 401 ? -27.545 -10.617 7.642 1.00 84.19 401 ASN A C 1
ATOM 3123 O O . ASN A 1 401 ? -26.660 -10.090 8.321 1.00 84.19 401 ASN A O 1
ATOM 3127 N N . ILE A 1 402 ? -28.369 -9.900 6.876 1.00 88.62 402 ILE A N 1
ATOM 3128 C CA . ILE A 1 402 ? -28.404 -8.434 6.859 1.00 88.62 402 ILE A CA 1
ATOM 3129 C C . ILE A 1 402 ? -29.751 -7.979 7.407 1.00 88.62 402 ILE A C 1
ATOM 3131 O O . ILE A 1 402 ? -30.799 -8.317 6.857 1.00 88.62 402 ILE A O 1
ATOM 3135 N N . PHE A 1 403 ? -29.721 -7.173 8.465 1.00 91.69 403 PHE A N 1
ATOM 3136 C CA . PHE A 1 403 ? -30.917 -6.692 9.150 1.00 91.69 403 PHE A CA 1
ATOM 3137 C C . PHE A 1 403 ? -30.917 -5.172 9.248 1.00 91.69 403 PHE A C 1
ATOM 3139 O O . PHE A 1 403 ? -29.892 -4.571 9.559 1.00 91.69 403 PHE A O 1
ATOM 3146 N N . THR A 1 404 ? -32.064 -4.532 9.013 1.00 93.19 404 THR A N 1
ATOM 3147 C CA . THR A 1 404 ? -32.188 -3.066 9.115 1.00 93.19 404 THR A CA 1
ATOM 3148 C C . THR A 1 404 ? -33.210 -2.640 10.170 1.00 93.19 404 THR A C 1
ATOM 3150 O O . THR A 1 404 ? -34.401 -2.914 10.013 1.00 93.19 404 THR A O 1
ATOM 3153 N N . LEU A 1 405 ? -32.782 -1.901 11.198 1.00 92.00 405 LEU A N 1
ATOM 3154 C CA . LEU A 1 405 ? -33.679 -1.181 12.111 1.00 92.00 405 LEU A CA 1
ATOM 3155 C C . LEU A 1 405 ? -34.032 0.183 11.523 1.00 92.00 405 LEU A C 1
ATOM 3157 O O . LEU A 1 405 ? -33.164 1.041 11.362 1.00 92.00 405 LEU A O 1
ATOM 3161 N N . ARG A 1 406 ? -35.312 0.395 11.229 1.00 92.06 406 ARG A N 1
ATOM 3162 C CA . ARG A 1 406 ? -35.832 1.622 10.613 1.00 92.06 406 ARG A CA 1
ATOM 3163 C C . ARG A 1 406 ? -36.718 2.409 11.573 1.00 92.06 406 ARG A C 1
ATOM 3165 O O . ARG A 1 406 ? -37.322 1.847 12.483 1.00 92.06 406 ARG A O 1
ATOM 3172 N N . GLY A 1 407 ? -36.854 3.711 11.321 1.00 87.44 407 GLY A N 1
ATOM 3173 C CA . GLY A 1 407 ? -37.841 4.559 12.000 1.00 87.44 407 GLY A CA 1
ATOM 3174 C C . GLY A 1 407 ? -39.241 3.931 12.011 1.00 87.44 407 GLY A C 1
ATOM 3175 O O . GLY A 1 407 ? -39.673 3.375 11.000 1.00 87.44 407 GLY A O 1
ATOM 3176 N N . ASP A 1 408 ? -39.964 4.040 13.130 1.00 82.69 408 ASP A N 1
ATOM 3177 C CA . ASP A 1 408 ? -41.264 3.370 13.322 1.00 82.69 408 ASP A CA 1
ATOM 3178 C C . ASP A 1 408 ? -42.321 3.752 12.272 1.00 82.69 408 ASP A C 1
ATOM 3180 O O . ASP A 1 408 ? -43.152 2.928 11.903 1.00 82.69 408 ASP A O 1
ATOM 3184 N N . GLY A 1 409 ? -42.243 4.968 11.721 1.00 75.81 409 GLY A N 1
ATOM 3185 C CA . GLY A 1 409 ? -43.105 5.446 10.631 1.00 75.81 409 GLY A CA 1
ATOM 3186 C C . GLY A 1 409 ? -42.494 5.363 9.227 1.00 75.81 409 GLY A C 1
ATOM 3187 O O . GLY A 1 409 ? -43.102 5.850 8.276 1.00 75.81 409 GLY A O 1
ATOM 3188 N N . ALA A 1 410 ? -41.287 4.814 9.076 1.00 79.12 410 ALA A N 1
ATOM 3189 C CA . ALA A 1 410 ? -40.623 4.709 7.781 1.00 79.12 410 ALA A CA 1
ATOM 3190 C C . ALA A 1 410 ? -41.080 3.445 7.043 1.00 79.12 410 ALA A C 1
ATOM 3192 O O . ALA A 1 410 ? -40.950 2.338 7.562 1.00 79.12 410 ALA A O 1
ATOM 3193 N N . ASP A 1 411 ? -41.577 3.607 5.818 1.00 79.62 411 ASP A N 1
ATOM 3194 C CA . ASP A 1 411 ? -41.862 2.483 4.926 1.00 79.62 411 ASP A CA 1
ATOM 3195 C C . ASP A 1 411 ? -40.562 1.855 4.391 1.00 79.62 411 ASP A C 1
ATOM 3197 O O . ASP A 1 411 ? -39.528 2.520 4.289 1.00 79.62 411 ASP A O 1
ATOM 3201 N N . ILE A 1 412 ? -40.609 0.586 3.986 1.00 81.94 412 ILE A N 1
ATOM 3202 C CA . ILE A 1 412 ? -39.468 -0.131 3.394 1.00 81.94 412 ILE A CA 1
ATOM 3203 C C . ILE A 1 412 ? -38.959 0.611 2.149 1.00 81.94 412 ILE A C 1
ATOM 3205 O O . ILE A 1 412 ? -37.753 0.669 1.904 1.00 81.94 412 ILE A O 1
ATOM 3209 N N . SER A 1 413 ? -39.846 1.260 1.386 1.00 81.44 413 SER A N 1
ATOM 3210 C CA . SER A 1 413 ? -39.457 2.084 0.235 1.00 81.44 413 SER A CA 1
ATOM 3211 C C . SER A 1 413 ? -38.538 3.261 0.603 1.00 81.44 413 SER A C 1
ATOM 3213 O O . SER A 1 413 ? -37.755 3.717 -0.239 1.00 81.44 413 SER A O 1
ATOM 3215 N N . ALA A 1 414 ? -38.552 3.719 1.857 1.00 78.81 414 ALA A N 1
ATOM 3216 C CA . ALA A 1 414 ? -37.670 4.778 2.330 1.00 78.81 414 ALA A CA 1
ATOM 3217 C C . ALA A 1 414 ? -36.204 4.325 2.429 1.00 78.81 414 ALA A C 1
ATOM 3219 O O . ALA A 1 414 ? -35.316 5.176 2.356 1.00 78.81 414 ALA A O 1
ATOM 3220 N N . LEU A 1 415 ? -35.931 3.017 2.511 1.00 85.81 415 LEU A N 1
ATOM 3221 C CA . LEU A 1 415 ? -34.574 2.474 2.522 1.00 85.81 415 LEU A CA 1
ATOM 3222 C C . LEU A 1 415 ? -33.901 2.573 1.138 1.00 85.81 415 LEU A C 1
ATOM 3224 O O . LEU A 1 415 ? -34.586 2.608 0.100 1.00 85.81 415 LEU A O 1
ATOM 3228 N N . PRO A 1 416 ? -32.555 2.593 1.088 1.00 86.44 416 PRO A N 1
ATOM 3229 C CA . PRO A 1 416 ? -31.804 2.417 -0.152 1.00 86.44 416 PRO A CA 1
ATOM 3230 C C . PRO A 1 416 ? -32.211 1.130 -0.874 1.00 86.44 416 PRO A C 1
ATOM 3232 O O . PRO A 1 416 ? -32.433 0.106 -0.233 1.00 86.44 416 PRO A O 1
ATOM 3235 N N . ILE A 1 417 ? -32.276 1.167 -2.211 1.00 81.94 417 ILE A N 1
ATOM 3236 C CA . ILE A 1 417 ? -32.762 0.049 -3.046 1.00 81.94 417 ILE A CA 1
ATOM 3237 C C . ILE A 1 417 ? -32.053 -1.269 -2.703 1.00 81.94 417 ILE A C 1
ATOM 3239 O O . ILE A 1 417 ? -32.712 -2.300 -2.601 1.00 81.94 417 ILE A O 1
ATOM 3243 N N . SER A 1 418 ? -30.740 -1.217 -2.462 1.00 81.81 418 SER A N 1
ATOM 3244 C CA . SER A 1 418 ? -29.918 -2.381 -2.123 1.00 81.81 418 SER A CA 1
ATOM 3245 C C . SER A 1 418 ? -30.338 -3.072 -0.823 1.00 81.81 418 SER A C 1
ATOM 3247 O O . SER A 1 418 ? -30.174 -4.284 -0.715 1.00 81.81 418 SER A O 1
ATOM 3249 N N . LEU A 1 419 ? -30.912 -2.330 0.132 1.00 85.00 419 LEU A N 1
ATOM 3250 C CA . LEU A 1 419 ? -31.308 -2.841 1.446 1.00 85.00 419 LEU A CA 1
ATOM 3251 C C . LEU A 1 419 ? -32.770 -3.310 1.511 1.00 85.00 419 LEU A C 1
ATOM 3253 O O . LEU A 1 419 ? -33.115 -4.097 2.384 1.00 85.00 419 LEU A O 1
ATOM 3257 N N . ARG A 1 420 ? -33.631 -2.893 0.571 1.00 84.19 420 ARG A N 1
ATOM 3258 C CA . ARG A 1 420 ? -35.086 -3.175 0.603 1.00 84.19 420 ARG A CA 1
ATOM 3259 C C . ARG A 1 420 ? -35.460 -4.656 0.535 1.00 84.19 420 ARG A C 1
ATOM 3261 O O . ARG A 1 420 ? -36.578 -5.007 0.887 1.00 84.19 420 ARG A O 1
ATOM 3268 N N . LYS A 1 421 ? -34.564 -5.494 0.013 1.00 79.50 421 LYS A N 1
ATOM 3269 C CA . LYS A 1 421 ? -34.778 -6.941 -0.136 1.00 79.50 421 LYS A CA 1
ATOM 3270 C C . LYS A 1 421 ? -34.431 -7.742 1.122 1.00 79.50 421 LYS A C 1
ATOM 3272 O O . LYS A 1 421 ? -34.714 -8.932 1.157 1.00 79.50 421 LYS A O 1
ATOM 3277 N N . TYR A 1 422 ? -33.790 -7.110 2.104 1.00 84.44 422 TYR A N 1
ATOM 3278 C CA . TYR A 1 422 ? -33.387 -7.746 3.352 1.00 84.44 422 TYR A CA 1
ATOM 3279 C C . TYR A 1 422 ? -34.383 -7.448 4.467 1.00 84.44 422 TYR A C 1
ATOM 3281 O O . TYR A 1 422 ? -35.192 -6.521 4.378 1.00 84.44 422 TYR A O 1
ATOM 3289 N N . GLN A 1 423 ? -34.314 -8.245 5.528 1.00 83.44 423 GLN A N 1
ATOM 3290 C CA . GLN A 1 423 ? -35.244 -8.151 6.639 1.00 83.44 423 GLN A CA 1
ATOM 3291 C C . GLN A 1 423 ? -35.086 -6.803 7.366 1.00 83.44 423 GLN A C 1
ATOM 3293 O O . GLN A 1 423 ? -33.983 -6.377 7.720 1.00 83.44 423 GLN A O 1
ATOM 3298 N N . SER A 1 424 ? -36.207 -6.115 7.595 1.00 88.81 424 SER A N 1
ATOM 3299 C CA . SER A 1 424 ? -36.227 -4.806 8.247 1.00 88.81 424 SER A CA 1
ATOM 3300 C C . SER A 1 424 ? -37.326 -4.718 9.297 1.00 88.81 424 SER A C 1
ATOM 3302 O O . SER A 1 424 ? -38.446 -5.169 9.063 1.00 88.81 424 SER A O 1
ATOM 3304 N N . PHE A 1 425 ? -37.008 -4.097 10.433 1.00 88.12 425 PHE A N 1
ATOM 3305 C CA . PHE A 1 425 ? -37.903 -3.967 11.581 1.00 88.12 425 PHE A CA 1
ATOM 3306 C C . PHE A 1 425 ? -38.044 -2.502 12.008 1.00 88.12 425 PHE A C 1
ATOM 3308 O O . PHE A 1 425 ? -37.056 -1.760 11.967 1.00 88.12 425 PHE A O 1
ATOM 3315 N N . PRO A 1 426 ? -39.237 -2.068 12.446 1.00 88.31 426 PRO A N 1
ATOM 3316 C CA . PRO A 1 426 ? -39.382 -0.852 13.241 1.00 88.31 426 PRO A CA 1
ATOM 3317 C C . PRO A 1 426 ? -38.463 -0.869 14.474 1.00 88.31 426 PRO A C 1
ATOM 3319 O O . PRO A 1 426 ? -38.246 -1.921 15.074 1.00 88.31 426 PRO A O 1
ATOM 3322 N N . ILE A 1 427 ? -37.961 0.291 14.900 1.00 89.25 427 ILE A N 1
ATOM 3323 C CA . ILE A 1 427 ? -37.167 0.431 16.137 1.00 89.25 427 ILE A CA 1
ATOM 3324 C C . ILE A 1 427 ? -37.954 -0.028 17.377 1.00 89.25 427 ILE A C 1
ATOM 3326 O O . ILE A 1 427 ? -37.379 -0.613 18.293 1.00 89.25 427 ILE A O 1
ATOM 3330 N N . SER A 1 428 ? -39.266 0.190 17.404 1.00 86.06 428 SER A N 1
ATOM 3331 C CA . SER A 1 428 ? -40.179 -0.306 18.443 1.00 86.06 428 SER A CA 1
ATOM 3332 C C . SER A 1 428 ? -40.229 -1.834 18.534 1.00 86.06 428 SER A C 1
ATOM 3334 O O . SER A 1 428 ? -40.523 -2.374 19.598 1.00 86.06 428 SER A O 1
ATOM 3336 N N . GLU A 1 429 ? -39.874 -2.537 17.458 1.00 86.69 429 GLU A N 1
ATOM 3337 C CA . GLU A 1 429 ? -39.861 -3.998 17.364 1.00 86.69 429 GLU A CA 1
ATOM 3338 C C . GLU A 1 429 ? -38.437 -4.575 17.460 1.00 86.69 429 GLU A C 1
ATOM 3340 O O . GLU A 1 429 ? -38.171 -5.679 16.985 1.00 86.69 429 GLU A O 1
ATOM 3345 N N . VAL A 1 430 ? -37.507 -3.861 18.108 1.00 84.44 430 VAL A N 1
ATOM 3346 C CA . VAL A 1 430 ? -36.098 -4.278 18.256 1.00 84.44 430 VAL A CA 1
ATOM 3347 C C . VAL A 1 430 ? -35.920 -5.668 18.883 1.00 84.44 430 VAL A C 1
ATOM 3349 O O . VAL A 1 430 ? -34.935 -6.342 18.610 1.00 84.44 430 VAL A O 1
ATOM 3352 N N . GLU A 1 431 ? -36.877 -6.155 19.674 1.00 82.31 431 GLU A N 1
ATOM 3353 C CA . GLU A 1 431 ? -36.813 -7.518 20.218 1.00 82.31 431 GLU A CA 1
ATOM 3354 C C . GLU A 1 431 ? -36.870 -8.597 19.120 1.00 82.31 431 GLU A C 1
ATOM 3356 O O . GLU A 1 431 ? -36.218 -9.636 19.242 1.00 82.31 431 GLU A O 1
ATOM 3361 N N . GLN A 1 432 ? -37.570 -8.342 18.005 1.00 77.50 432 GLN A N 1
ATOM 3362 C CA . GLN A 1 432 ? -37.579 -9.258 16.860 1.00 77.50 432 GLN A CA 1
ATOM 3363 C C . GLN A 1 432 ? -36.193 -9.351 16.220 1.00 77.50 432 GLN A C 1
ATOM 3365 O O . GLN A 1 432 ? -35.762 -10.445 15.860 1.00 77.50 432 GLN A O 1
ATOM 3370 N N . LEU A 1 433 ? -35.451 -8.241 16.146 1.00 84.81 433 LEU A N 1
ATOM 3371 C CA . LEU A 1 433 ? -34.085 -8.246 15.625 1.00 84.81 433 LEU A CA 1
ATOM 3372 C C . LEU A 1 433 ? -33.205 -9.251 16.378 1.00 84.81 433 LEU A C 1
ATOM 3374 O O . LEU A 1 433 ? -32.496 -10.021 15.739 1.00 84.81 433 LEU A O 1
ATOM 3378 N N . TYR A 1 434 ? -33.255 -9.280 17.713 1.00 82.94 434 TYR A N 1
ATOM 3379 C CA . TYR A 1 434 ? -32.410 -10.188 18.500 1.00 82.94 434 TYR A CA 1
ATOM 3380 C C . TYR A 1 434 ? -32.705 -11.660 18.207 1.00 82.94 434 TYR A C 1
ATOM 3382 O O . TYR A 1 434 ? -31.780 -12.466 18.123 1.00 82.94 434 TYR A O 1
ATOM 3390 N N . MET A 1 435 ? -33.978 -12.002 17.999 1.00 72.75 435 MET A N 1
ATOM 3391 C CA . MET A 1 435 ? -34.383 -13.353 17.603 1.00 72.75 435 MET A CA 1
ATOM 3392 C C . MET A 1 435 ? -33.821 -13.727 16.230 1.00 72.75 435 MET A C 1
ATOM 3394 O O . MET A 1 435 ? -33.262 -14.808 16.060 1.00 72.75 435 MET A O 1
ATOM 3398 N N . TRP A 1 436 ? -33.913 -12.820 15.259 1.00 76.94 436 TRP A N 1
ATOM 3399 C CA . TRP A 1 436 ? -33.410 -13.051 13.906 1.00 76.94 436 TRP A CA 1
ATOM 3400 C C . TRP A 1 436 ? -31.884 -13.138 13.841 1.00 76.94 436 TRP A C 1
ATOM 3402 O O . TRP A 1 436 ? -31.357 -14.020 13.169 1.00 76.94 436 TRP A O 1
ATOM 3412 N N . VAL A 1 437 ? -31.175 -12.294 14.592 1.00 78.06 437 VAL A N 1
ATOM 3413 C CA . VAL A 1 437 ? -29.711 -12.366 14.732 1.00 78.06 437 VAL A CA 1
ATOM 3414 C C . VAL A 1 437 ? -29.302 -13.688 15.381 1.00 78.06 437 VAL A C 1
ATOM 3416 O O . VAL A 1 437 ? -28.384 -14.351 14.900 1.00 78.06 437 VAL A O 1
ATOM 3419 N N . SER A 1 438 ? -30.022 -14.116 16.423 1.00 73.50 438 SER A N 1
ATOM 3420 C CA . SER A 1 438 ? -29.796 -15.418 17.049 1.00 73.50 438 SER A CA 1
ATOM 3421 C C . SER A 1 438 ? -29.984 -16.558 16.050 1.00 73.50 438 SER A C 1
ATOM 3423 O O . SER A 1 438 ? -29.118 -17.422 15.958 1.00 73.50 438 SER A O 1
ATOM 3425 N N . ASN A 1 439 ? -31.050 -16.549 15.247 1.00 67.25 439 ASN A N 1
ATOM 3426 C CA . ASN A 1 439 ? -31.294 -17.576 14.226 1.00 67.25 439 ASN A CA 1
ATOM 3427 C C . ASN A 1 439 ? -30.214 -17.586 13.132 1.00 67.25 439 ASN A C 1
ATOM 3429 O O . ASN A 1 439 ? -29.723 -18.651 12.753 1.00 67.25 439 ASN A O 1
ATOM 3433 N N . ALA A 1 440 ? -29.814 -16.404 12.660 1.00 68.00 440 ALA A N 1
ATOM 3434 C CA . ALA A 1 440 ? -28.776 -16.234 11.649 1.00 68.00 440 ALA A CA 1
ATOM 3435 C C . ALA A 1 440 ? -27.419 -16.798 12.102 1.00 68.00 440 ALA A C 1
ATOM 3437 O O . ALA A 1 440 ? -26.744 -17.490 11.337 1.00 68.00 440 ALA A O 1
ATOM 3438 N N . LEU A 1 441 ? -27.030 -16.539 13.354 1.00 69.94 441 LEU A N 1
ATOM 3439 C CA . LEU A 1 441 ? -25.746 -16.978 13.910 1.00 69.94 441 LEU A CA 1
ATOM 3440 C C . LEU A 1 441 ? -25.769 -18.400 14.478 1.00 69.94 441 LEU A C 1
ATOM 3442 O O . LEU A 1 441 ? -24.726 -19.044 14.546 1.00 69.94 441 LEU A O 1
ATOM 3446 N N . SER A 1 442 ? -26.947 -18.931 14.807 1.00 58.66 442 SER A N 1
ATOM 3447 C CA . SER A 1 442 ? -27.112 -20.335 15.214 1.00 58.66 442 SER A CA 1
ATOM 3448 C C . SER A 1 442 ? -27.001 -21.318 14.036 1.00 58.66 442 SER A C 1
ATOM 3450 O O . SER A 1 442 ? -27.113 -22.523 14.234 1.00 58.66 442 SER A O 1
ATOM 3452 N N . GLY A 1 443 ? -26.755 -20.830 12.811 1.00 48.91 443 GLY A N 1
ATOM 3453 C CA . GLY A 1 443 ? -26.523 -21.669 11.631 1.00 48.91 443 GLY A CA 1
ATOM 3454 C C . GLY A 1 443 ? -27.791 -22.151 10.924 1.00 48.91 443 GLY A C 1
ATOM 3455 O O . GLY A 1 443 ? -27.730 -23.114 10.164 1.00 48.91 443 GLY A O 1
ATOM 3456 N N . ILE A 1 444 ? -28.927 -21.478 11.128 1.00 39.56 444 ILE A N 1
ATOM 3457 C CA . ILE A 1 444 ? -30.187 -21.788 10.428 1.00 39.56 444 ILE A CA 1
ATOM 3458 C C . ILE A 1 444 ? -30.228 -21.128 9.020 1.00 39.56 444 ILE A C 1
ATOM 3460 O O . ILE A 1 444 ? -31.108 -21.416 8.215 1.00 39.56 444 ILE A O 1
ATOM 3464 N N . GLY A 1 445 ? -29.227 -20.309 8.659 1.00 31.41 445 GLY A N 1
ATOM 3465 C CA . GLY A 1 445 ? -29.043 -19.723 7.322 1.00 31.41 445 GLY A CA 1
ATOM 3466 C C . GLY A 1 445 ? -28.009 -20.475 6.473 1.00 31.41 445 GLY A C 1
ATOM 3467 O O . GLY A 1 445 ? -26.850 -20.627 6.857 1.00 31.41 445 GLY A O 1
ATOM 3468 N N . VAL A 1 446 ? -28.441 -20.945 5.305 1.00 34.06 446 VAL A N 1
ATOM 3469 C CA . VAL A 1 446 ? -27.711 -21.781 4.341 1.00 34.06 446 VAL A CA 1
ATOM 3470 C C . VAL A 1 446 ? -26.317 -21.225 4.003 1.00 34.06 446 VAL A C 1
ATOM 3472 O O . VAL A 1 446 ? -26.191 -20.144 3.435 1.00 34.06 446 VAL A O 1
ATOM 3475 N N . GLY A 1 447 ? -25.263 -22.017 4.255 1.00 34.81 447 GLY A N 1
ATOM 3476 C CA . GLY A 1 447 ? -24.007 -21.888 3.503 1.00 34.81 447 GLY A CA 1
ATOM 3477 C C . GLY A 1 447 ? -22.689 -21.716 4.264 1.00 34.81 447 GLY A C 1
ATOM 3478 O O . GLY A 1 447 ? -21.850 -20.958 3.796 1.00 34.81 447 GLY A O 1
ATOM 3479 N N . LYS A 1 448 ? -22.413 -22.453 5.348 1.00 28.22 448 LYS A N 1
ATOM 3480 C CA . LYS A 1 448 ? -21.029 -22.848 5.713 1.00 28.22 448 LYS A CA 1
ATOM 3481 C C . LYS A 1 448 ? -21.041 -24.275 6.279 1.00 28.22 448 LYS A C 1
ATOM 3483 O O . LYS A 1 448 ? -21.988 -24.648 6.956 1.00 28.22 448 LYS A O 1
ATOM 3488 N N . LYS A 1 449 ? -20.022 -25.073 5.913 1.00 31.36 449 LYS A N 1
ATOM 3489 C CA . LYS A 1 449 ? -19.811 -26.514 6.203 1.00 31.36 449 LYS A CA 1
ATOM 3490 C C . LYS A 1 449 ? -20.688 -27.076 7.335 1.00 31.36 449 LYS A C 1
ATOM 3492 O O . LYS A 1 449 ? 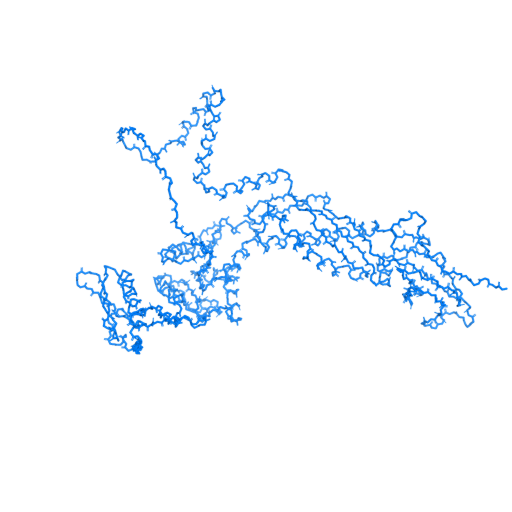-20.478 -26.717 8.490 1.00 31.36 449 LYS A O 1
ATOM 3497 N N . GLN A 1 450 ? -21.594 -27.998 6.982 1.00 33.41 450 GLN A N 1
ATOM 3498 C CA . GLN A 1 450 ? -22.424 -28.777 7.907 1.00 33.41 450 GLN A CA 1
ATOM 3499 C C . GLN A 1 450 ? -21.582 -29.320 9.070 1.00 33.41 450 GLN A C 1
ATOM 3501 O O . GLN A 1 450 ? -20.861 -30.306 8.923 1.00 33.41 450 GLN A O 1
ATOM 3506 N N . ARG A 1 451 ? -21.710 -28.702 10.244 1.00 38.88 451 ARG A N 1
ATOM 3507 C CA . ARG A 1 451 ? -21.713 -29.481 11.480 1.00 38.88 451 ARG A CA 1
ATOM 3508 C C . ARG A 1 451 ? -23.064 -30.179 11.479 1.00 38.88 451 ARG A C 1
ATOM 3510 O O . ARG A 1 451 ? -24.087 -29.504 11.408 1.00 38.88 451 ARG A O 1
ATOM 3517 N N . GLN A 1 452 ? -23.075 -31.506 11.413 1.00 51.03 452 GLN A N 1
ATOM 3518 C CA . GLN A 1 452 ? -24.329 -32.237 11.514 1.00 51.03 452 GLN A CA 1
ATOM 3519 C C . GLN A 1 452 ? -24.860 -32.005 12.938 1.00 51.03 452 GLN A C 1
ATOM 3521 O O . GLN A 1 452 ? -24.239 -32.422 13.913 1.00 51.03 452 GLN A O 1
ATOM 3526 N N . CYS A 1 453 ? -25.968 -31.280 13.059 1.00 53.16 453 CYS A N 1
ATOM 3527 C CA . CYS A 1 453 ? -26.659 -31.036 14.320 1.00 53.16 453 CYS A CA 1
ATOM 3528 C C . CYS A 1 453 ? -28.063 -31.641 14.228 1.00 53.16 453 CYS A C 1
ATOM 3530 O O . CYS A 1 453 ? -28.690 -31.593 13.169 1.00 53.16 453 CYS A O 1
ATOM 3532 N N . LEU A 1 454 ? -28.557 -32.187 15.335 1.00 65.56 454 LEU A N 1
ATOM 3533 C CA . LEU A 1 454 ? -29.977 -32.443 15.532 1.00 65.56 454 LEU A CA 1
ATOM 3534 C C . LEU A 1 454 ? -30.695 -31.102 15.634 1.00 65.56 454 LEU A C 1
ATOM 3536 O O . LEU A 1 454 ? -30.258 -30.239 16.392 1.00 65.56 454 LEU A O 1
ATOM 3540 N N . LEU A 1 455 ? -31.787 -30.941 14.895 1.00 72.62 455 LEU A N 1
ATOM 3541 C CA . LEU A 1 455 ? -32.616 -29.742 14.913 1.00 72.62 455 LEU A CA 1
ATOM 3542 C C . LEU A 1 455 ? -34.073 -30.177 15.072 1.00 72.62 455 LEU A C 1
ATOM 3544 O O . LEU A 1 455 ? -34.617 -30.804 14.167 1.00 72.62 455 LEU A O 1
ATOM 3548 N N . TYR A 1 456 ? -34.690 -29.864 16.213 1.00 79.56 456 TYR A N 1
ATOM 3549 C CA . TYR A 1 456 ? -36.080 -30.243 16.491 1.00 79.56 456 TYR A CA 1
ATOM 3550 C C . TYR A 1 456 ? -36.917 -29.046 16.924 1.00 79.56 456 TYR A C 1
ATOM 3552 O O . TYR A 1 456 ? -36.444 -28.237 17.730 1.00 79.56 456 TYR A O 1
ATOM 3560 N N . PRO A 1 457 ? -38.161 -28.922 16.436 1.00 75.88 457 PRO A N 1
ATOM 3561 C CA . PRO A 1 457 ? -39.087 -27.929 16.949 1.00 75.88 457 PRO A CA 1
ATOM 3562 C C . PRO A 1 457 ? -39.486 -28.282 18.386 1.00 75.88 457 PRO A C 1
ATOM 3564 O O . PRO A 1 457 ? -39.800 -29.425 18.717 1.00 75.88 457 PRO A O 1
ATOM 3567 N N . ALA A 1 458 ? -39.491 -27.278 19.249 1.00 79.69 458 ALA A N 1
ATOM 3568 C CA . ALA A 1 458 ? -39.853 -27.376 20.648 1.00 79.69 458 ALA A CA 1
ATOM 3569 C C . ALA A 1 458 ? -40.969 -26.379 20.960 1.00 79.69 458 ALA A C 1
ATOM 3571 O O . ALA A 1 458 ? -40.913 -25.211 20.570 1.00 79.69 458 ALA A O 1
ATOM 3572 N N . VAL A 1 459 ? -41.984 -26.846 21.679 1.00 86.69 459 VAL A N 1
ATOM 3573 C CA . VAL A 1 459 ? -43.150 -26.070 22.100 1.00 86.69 459 VAL A CA 1
ATOM 3574 C C . VAL A 1 459 ? -42.911 -25.558 23.514 1.00 86.69 459 VAL A C 1
ATOM 3576 O O . VAL A 1 459 ? -42.715 -26.346 24.437 1.00 86.69 459 VAL A O 1
ATOM 3579 N N . PHE A 1 460 ? -42.953 -24.241 23.685 1.00 86.00 460 PHE A N 1
ATOM 3580 C CA . PHE A 1 460 ? -42.817 -23.549 24.960 1.00 86.00 460 PHE A CA 1
ATOM 3581 C C . PHE A 1 460 ? -44.205 -23.146 25.464 1.00 86.00 460 PHE A C 1
ATOM 3583 O O . PHE A 1 460 ? -44.903 -22.323 24.866 1.00 86.00 460 PHE A O 1
ATOM 3590 N N . ALA A 1 461 ? -44.612 -23.735 26.582 1.00 88.25 461 ALA A N 1
ATOM 3591 C CA . ALA A 1 461 ? -45.869 -23.453 27.257 1.00 88.25 461 ALA A CA 1
ATOM 3592 C C . ALA A 1 461 ? -45.619 -22.714 28.571 1.00 88.25 461 ALA A C 1
ATOM 3594 O O . ALA A 1 461 ? -44.839 -23.170 29.408 1.00 88.25 461 ALA A O 1
ATOM 3595 N N . GLU A 1 462 ? -46.285 -21.578 28.757 1.00 83.88 462 GLU A N 1
ATOM 3596 C CA . GLU A 1 462 ? -46.251 -20.848 30.021 1.00 83.88 462 GLU A CA 1
ATOM 3597 C C . GLU A 1 462 ? -47.034 -21.616 31.095 1.00 83.88 462 GLU A C 1
ATOM 3599 O O . GLU A 1 462 ? -48.107 -22.167 30.840 1.00 83.88 462 GLU A O 1
ATOM 3604 N N . LYS A 1 463 ? -46.472 -21.696 32.300 1.00 85.75 463 LYS A N 1
ATOM 3605 C CA . LYS A 1 463 ? -47.079 -22.393 33.436 1.00 85.75 463 LYS A CA 1
ATOM 3606 C C . LYS A 1 463 ? -47.913 -21.433 34.275 1.00 85.75 463 LYS A C 1
ATOM 3608 O O . LYS A 1 463 ? -47.480 -20.321 34.553 1.00 85.75 463 LYS A O 1
ATOM 3613 N N . GLU A 1 464 ? -49.033 -21.915 34.814 1.00 77.38 464 GLU A N 1
ATOM 3614 C CA . GLU A 1 464 ? -49.896 -21.134 35.720 1.00 77.38 464 GLU A CA 1
ATOM 3615 C C . GLU A 1 464 ? -49.167 -20.627 36.983 1.00 77.38 464 GLU A C 1
ATOM 3617 O O . GLU A 1 464 ? -49.524 -19.588 37.531 1.00 77.38 464 GLU A O 1
ATOM 3622 N N . ALA A 1 465 ? -48.116 -21.325 37.432 1.00 72.19 465 ALA A N 1
ATOM 3623 C CA . ALA A 1 465 ? -47.287 -20.938 38.580 1.00 72.19 465 ALA A CA 1
ATOM 3624 C C . ALA A 1 465 ? -46.104 -20.005 38.224 1.00 72.19 465 ALA A C 1
ATOM 3626 O O . ALA A 1 465 ? -45.276 -19.712 39.089 1.00 72.19 465 ALA A O 1
ATOM 3627 N N . GLY A 1 466 ? -46.012 -19.551 36.969 1.00 74.31 466 GLY A N 1
ATOM 3628 C CA . GLY A 1 466 ? -44.862 -18.836 36.414 1.00 74.31 466 GLY A CA 1
ATOM 3629 C C . GLY A 1 466 ? -43.777 -19.778 35.873 1.00 74.31 466 GLY A C 1
ATOM 3630 O O . GLY A 1 466 ? -43.561 -20.878 36.385 1.00 74.31 466 GLY A O 1
ATOM 3631 N N . GLY A 1 467 ? -43.087 -19.342 34.815 1.00 81.25 467 GLY A N 1
ATOM 3632 C CA . GLY A 1 467 ? -42.066 -20.127 34.110 1.00 81.25 467 GLY A CA 1
ATOM 3633 C C . GLY A 1 467 ? -42.595 -20.846 32.864 1.00 81.25 467 GLY A C 1
ATOM 3634 O O . GLY A 1 467 ? -43.760 -20.715 32.498 1.00 81.25 467 GLY A O 1
ATOM 3635 N N . TYR A 1 468 ? -41.720 -21.600 32.198 1.00 84.75 468 TYR A N 1
ATOM 3636 C CA . TYR A 1 468 ? -41.990 -22.235 30.906 1.00 84.75 468 TYR A CA 1
ATOM 3637 C C . TYR A 1 468 ? -41.689 -23.735 30.954 1.00 84.75 468 TYR A C 1
ATOM 3639 O O . TYR A 1 468 ? -40.634 -24.149 31.442 1.00 84.75 468 TYR A O 1
ATOM 3647 N N . ALA A 1 469 ? -42.609 -24.542 30.429 1.00 89.75 469 ALA A N 1
ATOM 3648 C CA . ALA A 1 469 ? -42.388 -25.938 30.072 1.00 89.75 469 ALA A CA 1
ATOM 3649 C C . ALA A 1 469 ? -42.025 -26.033 28.589 1.00 89.75 469 ALA A C 1
ATOM 3651 O O . ALA A 1 469 ? -42.638 -25.361 27.764 1.00 89.75 469 ALA A O 1
ATOM 3652 N N . VAL A 1 470 ? -41.061 -26.883 28.257 1.00 89.31 470 VAL A N 1
ATOM 3653 C CA . VAL A 1 470 ? -40.628 -27.153 26.886 1.00 89.31 470 VAL A CA 1
ATOM 3654 C C . VAL A 1 470 ? -40.882 -28.614 26.573 1.00 89.31 470 VAL A C 1
ATOM 3656 O O . VAL A 1 470 ? -40.453 -29.487 27.331 1.00 89.31 470 VAL A O 1
ATOM 3659 N N . THR A 1 471 ? -41.558 -28.881 25.463 1.00 90.62 471 THR A N 1
ATOM 3660 C CA . THR A 1 471 ? -41.821 -30.235 24.963 1.00 90.62 471 THR A CA 1
ATOM 3661 C C . THR A 1 471 ? -41.443 -30.341 23.498 1.00 90.62 471 THR A C 1
ATOM 3663 O O . THR A 1 471 ? -41.730 -29.432 22.721 1.00 90.62 471 THR A O 1
ATOM 3666 N N . PHE A 1 472 ? -40.860 -31.467 23.114 1.00 88.94 472 PHE A N 1
ATOM 3667 C CA . PHE A 1 472 ? -40.574 -31.799 21.724 1.00 88.94 472 PHE A CA 1
ATOM 3668 C C . PHE A 1 472 ? -41.676 -32.733 21.203 1.00 88.94 472 PHE A C 1
ATOM 3670 O O . PHE A 1 472 ? -41.948 -33.733 21.864 1.00 88.94 472 PHE A O 1
ATOM 3677 N N . PRO A 1 473 ? -42.340 -32.442 20.073 1.00 85.12 473 PRO A N 1
ATOM 3678 C CA . PRO A 1 473 ? -43.391 -33.315 19.540 1.00 85.12 473 PRO A CA 1
ATOM 3679 C C . PRO A 1 473 ? -42.883 -34.715 19.175 1.00 85.12 473 PRO A C 1
ATOM 3681 O O . PRO A 1 473 ? -43.578 -35.700 19.409 1.00 85.12 473 PRO A O 1
ATOM 3684 N N . ASP A 1 474 ? -41.653 -34.791 18.661 1.00 85.31 474 ASP A N 1
ATOM 3685 C CA . ASP A 1 474 ? -41.060 -36.022 18.121 1.00 85.31 474 ASP A CA 1
ATOM 3686 C C . ASP A 1 474 ? -40.136 -36.744 19.110 1.00 85.31 474 ASP A C 1
ATOM 3688 O O . ASP A 1 474 ? -39.614 -37.816 18.806 1.00 85.31 474 ASP A O 1
ATOM 3692 N N . LEU A 1 475 ? -39.899 -36.155 20.288 1.00 85.00 475 LEU A N 1
ATOM 3693 C CA . LEU A 1 475 ? -38.970 -36.675 21.291 1.00 85.00 475 LEU A CA 1
ATOM 3694 C C . LEU A 1 475 ? -39.635 -36.723 22.664 1.00 85.00 475 LEU A C 1
ATOM 3696 O O . LEU A 1 475 ? -40.290 -35.775 23.090 1.00 85.00 475 LEU A O 1
ATOM 3700 N N . GLU A 1 476 ? -39.363 -37.770 23.439 1.00 83.62 476 GLU A N 1
ATOM 3701 C CA . GLU A 1 476 ? -39.828 -37.883 24.830 1.00 83.62 476 GLU A CA 1
ATOM 3702 C C . GLU A 1 476 ? -38.992 -37.030 25.811 1.00 83.62 476 GLU A C 1
ATOM 3704 O O . GLU A 1 476 ? -38.681 -37.439 26.929 1.00 83.62 476 GLU A O 1
ATOM 3709 N N . ILE A 1 477 ? -38.615 -35.817 25.401 1.00 83.75 477 ILE A N 1
ATOM 3710 C CA . ILE A 1 477 ? -37.817 -34.877 26.190 1.00 83.75 477 ILE A CA 1
ATOM 3711 C C . ILE A 1 477 ? -38.720 -33.754 26.694 1.00 83.75 477 ILE A C 1
ATOM 3713 O O . ILE A 1 477 ? -39.481 -33.146 25.937 1.00 83.75 477 ILE A O 1
ATOM 3717 N N . LYS A 1 478 ? -38.612 -33.449 27.990 1.00 88.75 478 LYS A N 1
ATOM 3718 C CA . LYS A 1 478 ? -39.311 -32.326 28.623 1.00 88.75 478 LYS A CA 1
ATOM 3719 C C . LYS A 1 478 ? -38.347 -31.517 29.476 1.00 88.75 478 LYS A C 1
ATOM 3721 O O . LYS A 1 478 ? -37.583 -32.092 30.248 1.00 88.75 478 LYS A O 1
ATOM 3726 N N . ALA A 1 479 ? -38.407 -30.196 29.360 1.00 87.69 479 ALA A N 1
ATOM 3727 C CA . ALA A 1 479 ? -37.596 -29.275 30.151 1.00 87.69 479 ALA A CA 1
ATOM 3728 C C . ALA A 1 479 ? -38.470 -28.225 30.835 1.00 87.69 479 ALA A C 1
ATOM 3730 O O . ALA A 1 479 ? -39.552 -27.897 30.354 1.00 87.69 479 ALA A O 1
ATOM 3731 N N . GLU A 1 480 ? -37.993 -27.669 31.946 1.00 90.31 480 GLU A N 1
ATOM 3732 C CA . GLU A 1 480 ? -38.716 -26.631 32.679 1.00 90.31 480 GLU A CA 1
ATOM 3733 C C . GLU A 1 480 ? -37.766 -25.548 33.186 1.00 90.31 480 GLU A C 1
ATOM 3735 O O . GLU A 1 480 ? -36.731 -25.838 33.798 1.00 90.31 480 GLU A O 1
ATOM 3740 N N . GLY A 1 481 ? -38.128 -24.288 32.965 1.00 81.88 481 GLY A N 1
ATOM 3741 C CA . GLY A 1 481 ? -37.329 -23.144 33.388 1.00 81.88 481 GLY A CA 1
ATOM 3742 C C . GLY A 1 481 ? -38.153 -22.034 34.016 1.00 81.88 481 GLY A C 1
ATOM 3743 O O . GLY A 1 481 ? -39.330 -21.858 33.708 1.00 81.88 481 GLY A O 1
ATOM 3744 N N . ALA A 1 482 ? -37.515 -21.256 34.887 1.00 75.69 482 ALA A N 1
ATOM 3745 C CA . ALA A 1 482 ? -38.147 -20.109 35.543 1.00 75.69 482 ALA A CA 1
ATOM 3746 C C . ALA A 1 482 ? -38.374 -18.925 34.579 1.00 75.69 482 ALA A C 1
ATOM 3748 O O . ALA A 1 482 ? -39.178 -18.042 34.849 1.00 75.69 482 ALA A O 1
ATOM 3749 N N . SER A 1 483 ? -37.672 -18.910 33.442 1.00 72.69 483 SER A N 1
ATOM 3750 C CA . SER A 1 483 ? -37.831 -17.951 32.344 1.00 72.69 483 SER A CA 1
ATOM 3751 C C . SER A 1 483 ? -37.715 -18.673 31.001 1.00 72.69 483 SER A C 1
ATOM 3753 O O . SER A 1 483 ? -37.188 -19.784 30.950 1.00 72.69 483 SER A O 1
ATOM 3755 N N . LEU A 1 484 ? -38.149 -18.036 29.910 1.00 63.12 484 LEU A N 1
ATOM 3756 C CA . LEU A 1 484 ? -38.048 -18.602 28.560 1.00 63.12 484 LEU A CA 1
ATOM 3757 C C . LEU A 1 484 ? -36.594 -18.972 28.204 1.00 63.12 484 LEU A C 1
ATOM 3759 O O . LEU A 1 484 ? -36.341 -20.060 27.696 1.00 63.12 484 LEU A O 1
ATOM 3763 N N . LYS A 1 485 ? -35.626 -18.110 28.562 1.00 60.59 485 LYS A N 1
ATOM 3764 C CA . LYS A 1 485 ? -34.186 -18.354 28.360 1.00 60.59 485 LYS A CA 1
ATOM 3765 C C . LYS A 1 485 ? -33.683 -19.551 29.173 1.00 60.59 485 LYS A C 1
ATOM 3767 O O . LYS A 1 485 ? -32.950 -20.380 28.647 1.00 60.59 485 LYS A O 1
ATOM 3772 N N . ASP A 1 486 ? -34.078 -19.654 30.442 1.00 67.06 486 ASP A N 1
ATOM 3773 C CA . ASP A 1 486 ? -33.705 -20.786 31.306 1.00 67.06 486 ASP A CA 1
ATOM 3774 C C . ASP A 1 486 ? -34.301 -22.106 30.787 1.00 67.06 486 ASP A C 1
ATOM 3776 O O . ASP A 1 486 ? -33.619 -23.126 30.718 1.00 67.06 486 ASP A O 1
ATOM 3780 N N . ALA A 1 487 ? -35.560 -22.072 30.344 1.00 70.69 487 ALA A N 1
ATOM 3781 C CA . ALA A 1 487 ? -36.249 -23.221 29.769 1.00 70.69 487 ALA A CA 1
ATOM 3782 C C . ALA A 1 487 ? -35.597 -23.673 28.452 1.00 70.69 487 ALA A C 1
ATOM 3784 O O . ALA A 1 487 ? -35.388 -24.869 28.257 1.00 70.69 487 ALA A O 1
ATOM 3785 N N . PHE A 1 488 ? -35.194 -22.724 27.599 1.00 68.44 488 PHE A N 1
ATOM 3786 C CA . PHE A 1 488 ? -34.465 -22.994 26.357 1.00 68.44 488 PHE A CA 1
ATOM 3787 C C . PHE A 1 488 ? -33.102 -23.642 26.624 1.00 68.44 488 PHE A C 1
ATOM 3789 O O . PHE A 1 488 ? -32.802 -24.689 26.059 1.00 68.44 488 PHE A O 1
ATOM 3796 N N . MET A 1 489 ? -32.298 -23.081 27.535 1.00 64.31 489 MET A N 1
ATOM 3797 C CA . MET A 1 489 ? -30.978 -23.639 27.866 1.00 64.31 489 MET A CA 1
ATOM 3798 C C . MET A 1 489 ? -31.075 -25.055 28.445 1.00 64.31 489 MET A C 1
ATOM 3800 O O . MET A 1 489 ? -30.257 -25.917 28.126 1.00 64.31 489 MET A O 1
ATOM 3804 N N . LYS A 1 490 ? -32.093 -25.327 29.267 1.00 71.06 490 LYS A N 1
ATOM 3805 C CA . LYS A 1 490 ? -32.338 -26.672 29.807 1.00 71.06 490 LYS A CA 1
ATOM 3806 C C . LYS A 1 490 ? -32.823 -27.650 28.741 1.00 71.06 490 LYS A C 1
ATOM 3808 O O . LYS A 1 490 ? -32.388 -28.798 28.752 1.00 71.06 490 LYS A O 1
ATOM 3813 N N . ALA A 1 491 ? -33.679 -27.208 27.820 1.00 77.19 491 ALA A N 1
ATOM 3814 C CA . ALA A 1 491 ? -34.114 -28.017 26.683 1.00 77.19 491 ALA A CA 1
ATOM 3815 C C . ALA A 1 491 ? -32.940 -28.366 25.760 1.00 77.19 491 ALA A C 1
ATOM 3817 O O . ALA A 1 491 ? -32.798 -29.527 25.384 1.00 77.19 491 ALA A O 1
ATOM 3818 N N . LYS A 1 492 ? -32.060 -27.395 25.482 1.00 74.81 492 LYS A N 1
ATOM 3819 C CA . LYS A 1 492 ? -30.826 -27.603 24.719 1.00 74.81 492 LYS A CA 1
ATOM 3820 C C . LYS A 1 492 ? -29.927 -28.642 25.382 1.00 74.81 492 LYS A C 1
ATOM 3822 O O . LYS A 1 492 ? -29.641 -29.660 24.769 1.00 74.81 492 LYS A O 1
ATOM 3827 N N . ASN A 1 493 ? -29.589 -28.465 26.660 1.00 72.06 493 ASN A N 1
ATOM 3828 C CA . ASN A 1 493 ? -28.756 -29.430 27.387 1.00 72.06 493 ASN A CA 1
ATOM 3829 C C . ASN A 1 493 ? -29.346 -30.853 27.379 1.00 72.06 493 ASN A C 1
ATOM 3831 O O . ASN A 1 493 ? -28.607 -31.826 27.255 1.00 72.06 493 ASN A O 1
ATOM 3835 N N . LEU A 1 494 ? -30.670 -31.000 27.505 1.00 79.25 494 LEU A N 1
ATOM 3836 C CA . LEU A 1 494 ? -31.318 -32.315 27.437 1.00 79.25 494 LEU A CA 1
ATOM 3837 C C . LEU A 1 494 ? -31.263 -32.927 26.032 1.00 79.25 494 LEU A C 1
ATOM 3839 O O . LEU A 1 494 ? -31.073 -34.136 25.912 1.00 79.25 494 LEU A O 1
ATOM 3843 N N . LEU A 1 495 ? -31.380 -32.110 24.985 1.00 78.56 495 LEU A N 1
ATOM 3844 C CA . LEU A 1 495 ? -31.240 -32.556 23.600 1.00 78.56 495 LEU A CA 1
ATOM 3845 C C . LEU A 1 495 ? -29.795 -32.977 23.280 1.00 78.56 495 LEU A C 1
ATOM 3847 O O . LEU A 1 495 ? -29.591 -33.967 22.583 1.00 78.56 495 LEU A O 1
ATOM 3851 N N . GLU A 1 496 ? -28.793 -32.301 23.848 1.00 72.62 496 GLU A N 1
ATOM 3852 C CA . GLU A 1 496 ? -27.382 -32.711 23.757 1.00 72.62 496 GLU A CA 1
ATOM 3853 C C . GLU A 1 496 ? -27.136 -34.061 24.441 1.00 72.62 496 GLU A C 1
ATOM 3855 O O . GLU A 1 496 ? -26.486 -34.944 23.880 1.00 72.62 496 GLU A O 1
ATOM 3860 N N . ILE A 1 497 ? -27.707 -34.263 25.632 1.00 74.00 497 ILE A N 1
ATOM 3861 C CA . ILE A 1 497 ? -27.634 -35.548 26.341 1.00 74.00 497 ILE A CA 1
ATOM 3862 C C . ILE A 1 497 ? -28.305 -36.658 25.520 1.00 74.00 497 ILE A C 1
ATOM 3864 O O . ILE A 1 497 ? -27.767 -37.763 25.424 1.00 74.00 497 ILE A O 1
ATOM 3868 N N . TYR A 1 498 ? -29.452 -36.367 24.905 1.00 80.56 498 TYR A N 1
ATOM 3869 C CA . TYR A 1 498 ? -30.154 -37.298 24.026 1.00 80.56 498 TYR A CA 1
ATOM 3870 C C . TYR A 1 498 ? -29.337 -37.648 22.774 1.00 80.56 498 TYR A C 1
ATOM 3872 O O . TYR A 1 498 ? -29.232 -38.823 22.426 1.00 80.56 498 TYR A O 1
ATOM 3880 N N . ALA A 1 499 ? -28.674 -36.667 22.154 1.00 72.00 499 ALA A N 1
ATOM 3881 C CA . ALA A 1 499 ? -27.772 -36.899 21.029 1.00 72.00 499 ALA A CA 1
ATOM 3882 C C . ALA A 1 499 ? -26.640 -37.865 21.416 1.00 72.00 499 ALA A C 1
ATOM 3884 O O . ALA A 1 499 ? -26.397 -38.848 20.719 1.00 72.00 499 ALA A O 1
ATOM 3885 N N . VAL A 1 500 ? -26.002 -37.648 22.572 1.00 70.50 500 VAL A N 1
ATOM 3886 C CA . VAL A 1 500 ? -24.950 -38.534 23.104 1.00 70.50 500 VAL A CA 1
ATOM 3887 C C . VAL A 1 500 ? -25.480 -39.943 23.395 1.00 70.50 500 VAL A C 1
ATOM 3889 O O . VAL A 1 500 ? -24.758 -40.922 23.196 1.00 70.50 500 VAL A O 1
ATOM 3892 N N . TYR A 1 501 ? -26.725 -40.069 23.860 1.00 74.62 501 TYR A N 1
ATOM 3893 C CA . TYR A 1 501 ? -27.366 -41.363 24.093 1.00 74.62 501 TYR A CA 1
ATOM 3894 C C . TYR A 1 501 ? -27.573 -42.145 22.787 1.00 74.62 501 TYR A C 1
ATOM 3896 O O . TYR A 1 501 ? -27.150 -43.298 22.711 1.00 74.62 501 TYR A O 1
ATOM 3904 N N . LEU A 1 502 ? -28.114 -41.504 21.744 1.00 73.50 502 LEU A N 1
ATOM 3905 C CA . LEU A 1 502 ? -28.281 -42.108 20.415 1.00 73.50 502 LEU A CA 1
ATOM 3906 C C . LEU A 1 502 ? -26.952 -42.639 19.858 1.00 73.50 502 LEU A C 1
ATOM 3908 O O . LEU A 1 502 ? -26.878 -43.785 19.416 1.00 73.50 502 LEU A O 1
ATOM 3912 N N . GLY A 1 503 ? -25.872 -41.858 19.983 1.00 66.38 503 GLY A N 1
ATOM 3913 C CA . GLY A 1 503 ? -24.534 -42.280 19.553 1.00 66.38 503 GLY A CA 1
ATOM 3914 C C . GLY A 1 503 ? -23.985 -43.499 20.303 1.00 66.38 503 GLY A C 1
ATOM 3915 O O . GLY A 1 503 ? -23.259 -44.299 19.719 1.00 66.38 503 GLY A O 1
ATOM 3916 N N . LYS A 1 504 ? -24.343 -43.684 21.581 1.00 67.50 504 LYS A N 1
ATOM 3917 C CA . LYS A 1 504 ? -23.938 -44.863 22.371 1.00 67.50 504 LYS A CA 1
ATOM 3918 C C . LYS A 1 504 ? -24.775 -46.105 22.074 1.00 67.50 504 LYS A C 1
ATOM 3920 O O . LYS A 1 504 ? -24.258 -47.213 22.190 1.00 67.50 504 LYS A O 1
ATOM 3925 N N . CYS A 1 505 ? -26.049 -45.926 21.738 1.00 70.88 505 CYS A N 1
ATOM 3926 C CA . CYS A 1 505 ? -26.970 -47.014 21.409 1.00 70.88 505 CYS A CA 1
ATOM 3927 C C . CYS A 1 505 ? -26.896 -47.434 19.933 1.00 70.88 505 CYS A C 1
ATOM 3929 O O . CYS A 1 505 ? -27.338 -48.529 19.598 1.00 70.88 505 CYS A O 1
ATOM 3931 N N . GLY A 1 506 ? -26.289 -46.608 19.071 1.00 65.75 506 GLY A N 1
ATOM 3932 C CA . GLY A 1 506 ? -26.249 -46.831 17.623 1.00 65.75 506 GLY A CA 1
ATOM 3933 C C . GLY A 1 506 ? -27.583 -46.535 16.933 1.00 65.75 506 GLY A C 1
ATOM 3934 O O . GLY A 1 506 ? -27.781 -46.937 15.789 1.00 65.75 506 GLY A O 1
ATOM 3935 N N . ASP A 1 507 ? -28.490 -45.845 17.625 1.00 72.31 507 ASP A N 1
ATOM 3936 C CA . ASP A 1 507 ? -29.820 -45.510 17.132 1.00 72.31 507 ASP A CA 1
ATOM 3937 C C . ASP A 1 507 ? -29.784 -44.209 16.328 1.00 72.31 507 ASP A C 1
ATOM 3939 O O . ASP A 1 507 ? -29.074 -43.255 16.659 1.00 72.31 507 ASP A O 1
ATOM 3943 N N . THR A 1 508 ? -30.579 -44.146 15.263 1.00 71.69 508 THR A N 1
ATOM 3944 C CA . THR A 1 508 ? -30.746 -42.920 14.480 1.00 71.69 508 THR A CA 1
ATOM 3945 C C . THR A 1 508 ? -31.810 -42.019 15.107 1.00 71.69 508 THR A C 1
ATOM 3947 O O . THR A 1 508 ? -32.852 -42.524 15.532 1.00 71.69 508 THR A O 1
ATOM 3950 N N . PRO A 1 509 ? -31.602 -40.691 15.128 1.00 75.00 509 PRO A N 1
ATOM 3951 C CA . PRO A 1 509 ? -32.613 -39.747 15.596 1.00 75.00 509 PRO A CA 1
ATOM 3952 C C . PRO A 1 509 ? -33.910 -39.868 14.765 1.00 75.00 509 PRO A C 1
ATOM 3954 O O . PRO A 1 509 ? -33.820 -40.042 13.546 1.00 75.00 509 PRO A O 1
ATOM 3957 N N . PRO A 1 510 ? -35.107 -39.781 15.380 1.00 79.19 510 PRO A N 1
ATOM 3958 C CA . PRO A 1 510 ? -36.375 -39.784 14.645 1.00 79.19 510 PRO A CA 1
ATOM 3959 C C . PRO A 1 510 ? -36.489 -38.562 13.723 1.00 79.19 510 PRO A C 1
ATOM 3961 O O . PRO A 1 510 ? -35.917 -37.515 14.002 1.00 79.19 510 PRO A O 1
ATOM 3964 N N . GLU A 1 511 ? -37.219 -38.657 12.618 1.00 78.69 511 GLU A N 1
ATOM 3965 C CA . GLU A 1 511 ? -37.394 -37.507 11.723 1.00 78.69 511 GLU A CA 1
ATOM 3966 C C . GLU A 1 511 ? -38.168 -36.381 12.433 1.00 78.69 511 GLU A C 1
ATOM 3968 O O . GLU A 1 511 ? -39.165 -36.641 13.104 1.00 78.69 511 GLU A O 1
ATOM 3973 N N . ALA A 1 512 ? -37.679 -35.142 12.333 1.00 79.81 512 ALA A N 1
ATOM 3974 C CA . ALA A 1 512 ? -38.324 -33.995 12.966 1.00 79.81 512 ALA A CA 1
ATOM 3975 C C . ALA A 1 512 ? -39.568 -33.578 12.171 1.00 79.81 512 ALA A C 1
ATOM 3977 O O . ALA A 1 512 ? -39.498 -33.392 10.954 1.00 79.81 512 ALA A O 1
ATOM 3978 N N . THR A 1 513 ? -40.689 -33.376 12.862 1.00 79.00 513 THR A N 1
ATOM 3979 C CA . THR A 1 513 ? -41.894 -32.790 12.273 1.00 79.00 513 THR A CA 1
ATOM 3980 C C . THR A 1 513 ? -41.587 -31.364 11.806 1.00 79.00 513 THR A C 1
ATOM 3982 O O . THR A 1 513 ? -40.841 -30.628 12.456 1.00 79.00 513 THR A O 1
ATOM 3985 N N . ALA A 1 514 ? -42.154 -30.950 10.671 1.00 71.62 514 ALA A N 1
ATOM 3986 C CA . ALA A 1 514 ? -41.974 -29.598 10.155 1.00 71.62 514 ALA A CA 1
ATOM 3987 C C . ALA A 1 514 ? -42.497 -28.557 11.161 1.00 71.62 514 ALA A C 1
ATOM 3989 O O . ALA A 1 514 ? -43.581 -28.713 11.732 1.00 71.62 514 ALA A O 1
ATOM 3990 N N . ILE A 1 515 ? -41.740 -27.481 11.396 1.00 62.19 515 ILE A N 1
ATOM 3991 C CA . ILE A 1 515 ? -42.116 -26.474 12.400 1.00 62.19 515 ILE A CA 1
ATOM 3992 C C . ILE A 1 515 ? -43.466 -25.823 12.092 1.00 62.19 515 ILE A C 1
ATOM 3994 O O . ILE A 1 515 ? -44.195 -25.487 13.021 1.00 62.19 515 ILE A O 1
ATOM 3998 N N . GLU A 1 516 ? -43.836 -25.696 10.817 1.00 63.41 516 GLU A N 1
ATOM 3999 C CA . GLU A 1 516 ? -45.124 -25.150 10.388 1.00 63.41 516 GLU A CA 1
ATOM 4000 C C . GLU A 1 516 ? -46.303 -25.993 10.900 1.00 63.41 516 GLU A C 1
ATOM 4002 O O . GLU A 1 516 ? -47.314 -25.445 11.352 1.00 63.41 516 GLU A O 1
ATOM 4007 N N . ASP A 1 517 ? -46.156 -27.319 10.900 1.00 75.44 517 ASP A N 1
ATOM 4008 C CA . ASP A 1 517 ? -47.173 -28.248 11.398 1.00 75.44 517 ASP A CA 1
ATOM 4009 C C . ASP A 1 517 ? -47.286 -28.163 12.926 1.00 75.44 517 ASP A C 1
ATOM 4011 O O . ASP A 1 517 ? -48.390 -28.128 13.479 1.00 75.44 517 ASP A O 1
ATOM 4015 N N . VAL A 1 518 ? -46.152 -28.023 13.619 1.00 73.06 518 VAL A N 1
ATOM 4016 C CA . VAL A 1 518 ? -46.109 -27.839 15.080 1.00 73.06 518 VAL A CA 1
ATOM 4017 C C . VAL A 1 518 ? -46.726 -26.500 15.491 1.00 73.06 518 VAL A C 1
ATOM 4019 O O . VAL A 1 518 ? -47.502 -26.442 16.444 1.00 73.06 518 VAL A O 1
ATOM 4022 N N . MET A 1 519 ? -46.438 -25.422 14.758 1.00 60.41 519 MET A N 1
ATOM 4023 C CA . MET A 1 519 ? -47.040 -24.102 14.981 1.00 60.41 519 MET A CA 1
ATOM 4024 C C . MET A 1 519 ? -48.551 -24.119 14.736 1.00 60.41 519 MET A C 1
ATOM 4026 O O . MET A 1 519 ? -49.302 -23.489 15.479 1.00 60.41 519 MET A O 1
ATOM 4030 N N . THR A 1 520 ? -49.006 -24.877 13.737 1.00 78.62 520 THR A N 1
ATOM 4031 C CA . THR A 1 520 ? -50.436 -25.054 13.448 1.00 78.62 520 THR A CA 1
ATOM 4032 C C . THR A 1 520 ? -51.144 -25.833 14.560 1.00 78.62 520 THR A C 1
ATOM 4034 O O . THR A 1 520 ? -52.262 -25.483 14.941 1.00 78.62 520 THR A O 1
ATOM 4037 N N . ALA A 1 521 ? -50.496 -26.858 15.121 1.00 81.88 521 ALA A N 1
ATOM 4038 C CA . ALA A 1 521 ? -51.024 -27.636 16.243 1.00 81.88 521 ALA A CA 1
ATOM 4039 C C . ALA A 1 521 ? -51.019 -26.862 17.577 1.00 81.88 521 ALA A C 1
ATOM 4041 O O . ALA A 1 521 ? -51.859 -27.120 18.442 1.00 81.88 521 ALA A O 1
ATOM 4042 N N . HIS A 1 522 ? -50.108 -25.897 17.739 1.00 80.94 522 HIS A N 1
ATOM 4043 C CA . HIS A 1 522 ? -49.918 -25.125 18.969 1.00 80.94 522 HIS A CA 1
ATOM 4044 C C . HIS A 1 522 ? -49.971 -23.601 18.731 1.00 80.94 522 HIS A C 1
ATOM 4046 O O . HIS A 1 522 ? -48.994 -22.897 18.991 1.00 80.94 522 HIS A O 1
ATOM 4052 N N . PRO A 1 523 ? -51.120 -23.049 18.296 1.00 68.06 523 PRO A N 1
ATOM 4053 C CA . PRO A 1 523 ? -51.224 -21.663 17.823 1.00 68.06 523 PRO A CA 1
ATOM 4054 C C . PRO A 1 523 ? -51.026 -20.601 18.917 1.00 68.06 523 PRO A C 1
ATOM 4056 O O . PRO A 1 523 ? -50.770 -19.438 18.618 1.00 68.06 523 PRO A O 1
ATOM 4059 N N . THR A 1 524 ? -51.182 -20.979 20.186 1.00 73.94 524 THR A N 1
ATOM 4060 C CA . THR A 1 524 ? -51.048 -20.089 21.350 1.00 73.94 524 THR A CA 1
ATOM 4061 C C . THR A 1 524 ? -49.699 -20.209 22.051 1.00 73.94 524 THR A C 1
ATOM 4063 O O . THR A 1 524 ? -49.444 -19.480 23.006 1.00 73.94 524 THR A O 1
ATOM 4066 N N . ASN A 1 525 ? -48.855 -21.151 21.630 1.00 76.69 525 ASN A N 1
ATOM 4067 C CA . ASN A 1 525 ? -47.579 -21.435 22.269 1.00 76.69 525 ASN A CA 1
ATOM 4068 C C . ASN A 1 525 ? -46.428 -20.920 21.416 1.00 76.69 525 ASN A C 1
ATOM 4070 O O . ASN A 1 525 ? -46.495 -20.890 20.189 1.00 76.69 525 ASN A O 1
ATOM 4074 N N . THR A 1 526 ? -45.333 -20.565 22.075 1.00 74.06 526 THR A N 1
ATOM 4075 C CA . THR A 1 526 ? -44.112 -20.202 21.364 1.00 74.06 526 THR A CA 1
ATOM 4076 C C . THR A 1 526 ? -43.439 -21.481 20.877 1.00 74.06 526 THR A C 1
ATOM 4078 O O . THR A 1 526 ? -43.107 -22.340 21.687 1.00 74.06 526 THR A O 1
ATOM 4081 N N . VAL A 1 527 ? -43.230 -21.624 19.570 1.00 68.19 527 VAL A N 1
ATOM 4082 C CA . VAL A 1 527 ? -42.529 -22.774 18.978 1.00 68.19 527 VAL A CA 1
ATOM 4083 C C . VAL A 1 527 ? -41.176 -22.304 18.452 1.00 68.19 527 VAL A C 1
ATOM 4085 O O . VAL A 1 527 ? -41.106 -21.299 17.747 1.00 68.19 527 VAL A O 1
ATOM 4088 N N . MET A 1 528 ? -40.095 -22.996 18.811 1.00 61.56 528 MET A N 1
ATOM 4089 C CA . MET A 1 528 ? -38.734 -22.669 18.364 1.00 61.56 528 MET A CA 1
ATOM 4090 C C . MET A 1 528 ? -37.957 -23.936 18.039 1.00 61.56 528 MET A C 1
ATOM 4092 O O . MET A 1 528 ? -38.151 -24.953 18.695 1.00 61.56 528 MET A O 1
ATOM 4096 N N . TYR A 1 529 ? -37.022 -23.869 17.095 1.00 68.00 529 TYR A N 1
ATOM 4097 C CA . TYR A 1 529 ? -36.040 -24.936 16.941 1.00 68.00 529 TYR A CA 1
ATOM 4098 C C . TYR A 1 529 ? -35.038 -24.926 18.100 1.00 68.00 529 TYR A C 1
ATOM 4100 O O . TYR A 1 529 ? -34.546 -23.870 18.500 1.00 68.00 529 TYR A O 1
ATOM 4108 N N . VAL A 1 530 ? -34.717 -26.110 18.611 1.00 67.38 530 VAL A N 1
ATOM 4109 C CA . VAL A 1 530 ? -33.603 -26.340 19.534 1.00 67.38 530 VAL A CA 1
ATOM 4110 C C . VAL A 1 530 ? -32.610 -27.261 18.837 1.00 67.38 530 VAL A C 1
ATOM 4112 O O . VAL A 1 530 ? -32.999 -28.277 18.255 1.00 67.38 530 VAL A O 1
ATOM 4115 N N . ASP A 1 531 ? -31.338 -26.876 18.871 1.00 70.94 531 ASP A N 1
ATOM 4116 C CA . ASP A 1 531 ? -30.239 -27.583 18.228 1.00 70.94 531 ASP A CA 1
ATOM 4117 C C . ASP A 1 531 ? -29.372 -28.345 19.240 1.00 70.94 531 ASP A C 1
ATOM 4119 O O . ASP A 1 531 ? -29.163 -27.895 20.369 1.00 70.94 531 ASP A O 1
ATOM 4123 N N . ALA A 1 532 ? -28.820 -29.479 18.815 1.00 67.19 532 ALA A N 1
ATOM 4124 C CA . ALA A 1 532 ? -27.763 -30.190 19.530 1.00 67.19 532 ALA A CA 1
ATOM 4125 C C . ALA A 1 532 ? -26.740 -30.768 18.538 1.00 67.19 532 ALA A C 1
ATOM 4127 O O . ALA A 1 532 ? -27.136 -31.271 17.488 1.00 67.19 532 ALA A O 1
ATOM 4128 N N . PRO A 1 533 ? -25.430 -30.742 18.828 1.00 61.22 533 PRO A N 1
ATOM 4129 C CA . PRO A 1 533 ? -24.437 -31.391 17.979 1.00 61.22 533 PRO A CA 1
ATOM 4130 C C . PRO A 1 533 ? -24.650 -32.916 17.961 1.00 61.22 533 PRO A C 1
ATOM 4132 O O . PRO A 1 533 ? -24.894 -33.520 19.007 1.00 61.22 533 PRO A O 1
ATOM 4135 N N . LEU A 1 534 ? -24.549 -33.551 16.786 1.00 59.09 534 LEU A N 1
ATOM 4136 C CA . LEU A 1 534 ? -24.498 -35.017 16.703 1.00 59.09 534 LEU A CA 1
ATOM 4137 C C . LEU A 1 534 ? -23.181 -35.515 17.327 1.00 59.09 534 LEU A C 1
ATOM 4139 O O . LEU A 1 534 ? -22.139 -34.893 17.100 1.00 59.09 534 LEU A O 1
ATOM 4143 N N . PRO A 1 535 ? -23.190 -36.609 18.112 1.00 53.28 535 PRO A N 1
ATOM 4144 C CA . PRO A 1 535 ? -21.954 -37.178 18.631 1.00 53.28 535 PRO A CA 1
ATOM 4145 C C . PRO A 1 535 ? -21.079 -37.677 17.476 1.00 53.28 535 PRO A C 1
ATOM 4147 O O . PRO A 1 535 ? -21.566 -38.311 16.539 1.00 53.28 535 PRO A O 1
ATOM 4150 N N . GLU A 1 536 ? -19.777 -37.405 17.556 1.00 50.50 536 GLU A N 1
ATOM 4151 C CA . GLU A 1 536 ? -18.790 -38.022 16.669 1.00 50.50 536 GLU A CA 1
ATOM 4152 C C . GLU A 1 536 ? -18.829 -39.544 16.881 1.00 50.50 536 GLU A C 1
ATOM 4154 O O . GLU A 1 536 ? -18.890 -40.015 18.022 1.00 50.50 536 GLU A O 1
ATOM 4159 N N . ALA A 1 537 ? -18.866 -40.316 15.787 1.00 46.59 537 ALA A N 1
ATOM 4160 C CA . ALA A 1 537 ? -18.859 -41.774 15.864 1.00 46.59 537 ALA A CA 1
ATOM 4161 C C . ALA A 1 537 ? -17.648 -42.239 16.698 1.00 46.59 537 ALA A C 1
ATOM 4163 O O . ALA A 1 537 ? -16.579 -41.635 16.572 1.00 46.59 537 ALA A O 1
ATOM 4164 N N . PRO A 1 538 ? -17.778 -43.283 17.541 1.00 44.06 538 PRO A N 1
ATOM 4165 C CA . PRO A 1 538 ? -16.623 -43.805 18.256 1.00 44.06 538 PRO A CA 1
ATOM 4166 C C . PRO A 1 538 ? -15.566 -44.219 17.227 1.00 44.06 538 PRO A C 1
ATOM 4168 O O . PRO A 1 538 ? -15.881 -44.987 16.319 1.00 44.06 538 PRO A O 1
ATOM 4171 N N . GLU A 1 539 ? -14.337 -43.705 17.346 1.00 40.44 539 GLU A N 1
ATOM 4172 C CA . GLU A 1 539 ? -13.207 -44.225 16.574 1.00 40.44 539 GLU A CA 1
ATOM 4173 C C . GLU A 1 539 ? -13.119 -45.736 16.833 1.00 40.44 539 GLU A C 1
ATOM 4175 O O . GLU A 1 539 ? -12.977 -46.166 17.982 1.00 40.44 539 GLU A O 1
ATOM 4180 N N . GLU A 1 540 ? -13.274 -46.543 15.779 1.00 35.50 5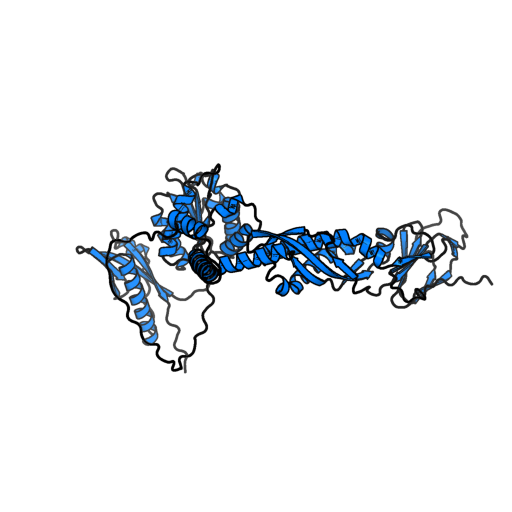40 GLU A N 1
ATOM 4181 C CA . GLU A 1 540 ? -13.034 -47.984 15.852 1.00 35.50 540 GLU A CA 1
ATOM 4182 C C . GLU A 1 540 ? -11.597 -48.210 16.347 1.00 35.50 540 GLU A C 1
ATOM 4184 O O . GLU A 1 540 ? -10.642 -47.695 15.760 1.00 35.50 540 GLU A O 1
ATOM 4189 N N . ALA A 1 541 ? -11.474 -48.927 17.468 1.00 37.12 541 ALA A N 1
ATOM 4190 C CA . ALA A 1 541 ? -10.211 -49.237 18.138 1.00 37.12 541 ALA A CA 1
ATOM 4191 C C . ALA A 1 541 ? -9.399 -50.324 17.424 1.00 37.12 541 ALA A C 1
ATOM 4193 O O . ALA A 1 541 ? -10.019 -51.290 16.917 1.00 37.12 541 ALA A O 1
#

Radius of gyration: 37.93 Å; Cα contacts (8 Å, |Δi|>4): 809; chains: 1; bounding box: 98×72×116 Å

pLDDT: mean 73.0, std 20.1, range [21.55, 95.31]